Protein AF-0000000079571486 (afdb_homodimer)

pLDDT: mean 91.2, std 10.58, range [31.52, 98.88]

Secondary structure (DSSP, 8-state):
------HHHHHHHHHHHHHHTTT-HHHHHHS--HHHHHHHHHHHHHHHHHHHHHTT-EEEESSSS--EEEEEEES-PPPPPTT-SS-HHHHHHHHH-HHHHHHHHHHHHHHHTSS--SS-EEEEEEEE-GGGTTSSHHHHHHHHHHHHHHHHT--EEEEES-HHHHHHHHTTT-EEEEEEE-TTTS-EEEEEEE---/------HHHHHHHHHHHHHHTTT-HHHHHHS--HHHHHHHHHHHHHHHHHHHHHTT-EEEESSSS--EEEEEEES-PPPPPTT-SS-HHHHHHHHH-HHHHHHHHHHHHHHHHSS--SS-EEEEEEEE-GGGTTSSHHHHHHHHHHHHHHHHT--EEEEES-HHHHHHHHTTT-EEEEEEE-TTTS-EEEEEEE---

Structure (mmCIF, N/CA/C/O backbone):
data_AF-0000000079571486-model_v1
#
loop_
_entity.id
_entity.type
_entity.pdbx_description
1 polymer 'GNAT family N-acetyltransferase'
#
loop_
_atom_site.group_PDB
_atom_site.id
_atom_site.type_symbol
_atom_site.label_atom_id
_atom_site.label_alt_id
_atom_site.label_comp_id
_atom_site.label_asym_id
_atom_site.label_entity_id
_atom_site.label_seq_id
_atom_site.pdbx_PDB_ins_code
_atom_site.Cartn_x
_atom_site.Cartn_y
_atom_site.Cartn_z
_atom_site.occupancy
_atom_site.B_iso_or_equiv
_atom_site.auth_seq_id
_atom_site.auth_comp_id
_atom_site.auth_asym_id
_atom_site.auth_atom_id
_atom_site.pdbx_PDB_model_num
ATOM 1 N N . MET A 1 1 ? -19.469 -18.969 -0.932 1 31.52 1 MET A N 1
ATOM 2 C CA . MET A 1 1 ? -19.797 -17.719 -0.264 1 31.52 1 MET A CA 1
ATOM 3 C C . MET A 1 1 ? -18.922 -16.578 -0.759 1 31.52 1 MET A C 1
ATOM 5 O O . MET A 1 1 ? -17.703 -16.594 -0.562 1 31.52 1 MET A O 1
ATOM 9 N N . ASP A 1 2 ? -19.156 -16.031 -1.908 1 42.5 2 ASP A N 1
ATOM 10 C CA . ASP A 1 2 ? -18.5 -15.039 -2.742 1 42.5 2 ASP A CA 1
ATOM 11 C C . ASP A 1 2 ? -18.312 -13.727 -1.985 1 42.5 2 ASP A C 1
ATOM 13 O O . ASP A 1 2 ? -19.25 -12.953 -1.82 1 42.5 2 ASP A O 1
ATOM 17 N N . THR A 1 3 ? -17.656 -13.797 -0.856 1 49.44 3 THR A N 1
ATOM 18 C CA . THR A 1 3 ? -17.734 -12.578 -0.062 1 49.44 3 THR A CA 1
ATOM 19 C C . THR A 1 3 ? -17 -11.438 -0.748 1 49.44 3 THR A C 1
ATOM 21 O O . THR A 1 3 ? -15.867 -11.617 -1.219 1 49.44 3 THR A O 1
ATOM 24 N N . ASP A 1 4 ? -17.688 -10.484 -1.175 1 59.28 4 ASP A N 1
ATOM 25 C CA . ASP A 1 4 ? -17.203 -9.188 -1.626 1 59.28 4 ASP A CA 1
ATOM 26 C C . ASP A 1 4 ? -16.094 -8.672 -0.715 1 59.28 4 ASP A C 1
ATOM 28 O O . ASP A 1 4 ? -16.234 -8.656 0.508 1 59.28 4 ASP A O 1
ATOM 32 N N . VAL A 1 5 ? -14.859 -8.711 -1.3 1 66.19 5 VAL A N 1
ATOM 33 C CA . VAL A 1 5 ? -13.734 -8.242 -0.502 1 66.19 5 VAL A CA 1
ATOM 34 C C . VAL A 1 5 ? -13.898 -6.754 -0.196 1 66.19 5 VAL A C 1
ATOM 36 O O . VAL A 1 5 ? -13.977 -5.93 -1.111 1 66.19 5 VAL A O 1
ATOM 39 N N . ASP A 1 6 ? -14.227 -6.465 1.067 1 77.38 6 ASP A N 1
ATOM 40 C CA . ASP A 1 6 ? -14.219 -5.078 1.521 1 77.38 6 ASP A CA 1
ATOM 41 C C . ASP A 1 6 ? -12.836 -4.664 2.012 1 77.38 6 ASP A C 1
ATOM 43 O O . ASP A 1 6 ? -11.867 -5.414 1.854 1 77.38 6 ASP A O 1
ATOM 47 N N . LEU A 1 7 ? -12.664 -3.459 2.438 1 73.75 7 LEU A N 1
ATOM 48 C CA . LEU A 1 7 ? -11.375 -2.912 2.842 1 73.75 7 LEU A CA 1
ATOM 49 C C . LEU A 1 7 ? -10.719 -3.795 3.898 1 73.75 7 LEU A C 1
ATOM 51 O O . LEU A 1 7 ? -9.523 -4.078 3.82 1 73.75 7 LEU A O 1
ATOM 55 N N . HIS A 1 8 ? -11.484 -4.242 4.844 1 72.12 8 HIS A N 1
ATOM 56 C CA . HIS A 1 8 ? -10.953 -5.082 5.91 1 72.12 8 HIS A CA 1
ATOM 57 C C . HIS A 1 8 ? -10.43 -6.406 5.363 1 72.12 8 HIS A C 1
ATOM 59 O O . HIS A 1 8 ? -9.336 -6.84 5.723 1 72.12 8 HIS A O 1
ATOM 65 N N . SER A 1 9 ? -11.141 -6.879 4.512 1 82.25 9 SER A N 1
ATOM 66 C CA . SER A 1 9 ? -10.742 -8.148 3.906 1 82.25 9 SER A CA 1
ATOM 67 C C . SER A 1 9 ? -9.5 -7.98 3.039 1 82.25 9 SER A C 1
ATOM 69 O O . SER A 1 9 ? -8.641 -8.859 3.008 1 82.25 9 SER A O 1
ATOM 71 N N . MET A 1 10 ? -9.422 -6.836 2.488 1 88.06 10 MET A N 1
ATOM 72 C CA . MET A 1 10 ? -8.273 -6.586 1.617 1 88.06 10 MET A CA 1
ATOM 73 C C . MET A 1 10 ? -6.977 -6.555 2.42 1 88.06 10 MET A C 1
ATOM 75 O O . MET A 1 10 ? -5.969 -7.113 1.994 1 88.06 10 MET A O 1
ATOM 79 N N . ILE A 1 11 ? -7.02 -5.945 3.605 1 91 11 ILE A N 1
ATOM 80 C CA . ILE A 1 11 ? -5.859 -5.844 4.484 1 91 11 ILE A CA 1
ATOM 81 C C . ILE A 1 11 ? -5.453 -7.238 4.965 1 91 11 ILE A C 1
ATOM 83 O O . ILE A 1 11 ? -4.27 -7.57 5 1 91 11 ILE A O 1
ATOM 87 N N . GLY A 1 12 ? -6.492 -8.016 5.258 1 91.44 12 GLY A N 1
ATOM 88 C CA . GLY A 1 12 ? -6.227 -9.383 5.672 1 91.44 12 GLY A CA 1
ATOM 89 C C . GLY A 1 12 ? -5.613 -10.234 4.574 1 91.44 12 GLY A C 1
ATOM 90 O O . GLY A 1 12 ? -4.688 -11.008 4.824 1 91.44 12 GLY A O 1
ATOM 91 N N . VAL A 1 13 ? -6.07 -10.078 3.379 1 93.75 13 VAL A N 1
ATOM 92 C CA . VAL A 1 13 ? -5.617 -10.859 2.234 1 93.75 13 VAL A CA 1
ATOM 93 C C . VAL A 1 13 ? -4.168 -10.508 1.909 1 93.75 13 VAL A C 1
ATOM 95 O O . VAL A 1 13 ? -3.324 -11.391 1.755 1 93.75 13 VAL A O 1
ATOM 98 N N . ARG A 1 14 ? -3.859 -9.227 1.794 1 95.25 14 ARG A N 1
ATOM 99 C CA . ARG A 1 14 ? -2.496 -8.828 1.465 1 95.25 14 ARG A CA 1
ATOM 100 C C . ARG A 1 14 ? -1.519 -9.266 2.549 1 95.25 14 ARG A C 1
ATOM 102 O O . ARG A 1 14 ? -0.38 -9.633 2.252 1 95.25 14 ARG A O 1
ATOM 109 N N . SER A 1 15 ? -1.979 -9.234 3.85 1 95.69 15 SER A N 1
ATOM 110 C CA . SER A 1 15 ? -1.124 -9.664 4.953 1 95.69 15 SER A CA 1
ATOM 111 C C . SER A 1 15 ? -0.872 -11.164 4.91 1 95.69 15 SER A C 1
ATOM 113 O O . SER A 1 15 ? 0.248 -11.617 5.152 1 95.69 15 SER A O 1
ATOM 115 N N . LEU A 1 16 ? -1.903 -11.859 4.586 1 95.75 16 LEU A N 1
ATOM 116 C CA . LEU A 1 16 ? -1.773 -13.305 4.43 1 95.75 16 LEU A CA 1
ATOM 117 C C . LEU A 1 16 ? -0.786 -13.648 3.318 1 95.75 16 LEU A C 1
ATOM 119 O O . LEU A 1 16 ? 0.075 -14.516 3.488 1 95.75 16 LEU A O 1
ATOM 123 N N . LEU A 1 17 ? -0.885 -12.969 2.211 1 97.12 17 LEU A N 1
ATOM 124 C CA . LEU A 1 17 ? 0.021 -13.219 1.096 1 97.12 17 LEU A CA 1
ATOM 125 C C . LEU A 1 17 ? 1.465 -12.93 1.495 1 97.12 17 LEU A C 1
ATOM 127 O O . LEU A 1 17 ? 2.371 -13.695 1.152 1 97.12 17 LEU A O 1
ATOM 131 N N . ALA A 1 18 ? 1.617 -11.867 2.211 1 97.88 18 ALA A N 1
ATOM 132 C CA . ALA A 1 18 ? 2.957 -11.492 2.654 1 97.88 18 ALA A CA 1
ATOM 133 C C . ALA A 1 18 ? 3.566 -12.57 3.539 1 97.88 18 ALA A C 1
ATOM 135 O O . ALA A 1 18 ? 4.727 -12.953 3.359 1 97.88 18 ALA A O 1
ATOM 136 N N . ARG A 1 19 ? 2.783 -13.094 4.465 1 96.5 19 ARG A N 1
ATOM 137 C CA . ARG A 1 19 ? 3.264 -14.156 5.34 1 96.5 19 ARG A CA 1
ATOM 138 C C . ARG A 1 19 ? 3.543 -15.43 4.551 1 96.5 19 ARG A C 1
ATOM 140 O O . ARG A 1 19 ? 4.578 -16.062 4.738 1 96.5 19 ARG A O 1
ATOM 147 N N . ALA A 1 20 ? 2.662 -15.75 3.678 1 96.75 20 ALA A N 1
ATOM 148 C CA . ALA A 1 20 ? 2.729 -17.016 2.941 1 96.75 20 ALA A CA 1
ATOM 149 C C . ALA A 1 20 ? 3.902 -17.016 1.967 1 96.75 20 ALA A C 1
ATOM 151 O O . ALA A 1 20 ? 4.512 -18.062 1.724 1 96.75 20 ALA A O 1
ATOM 152 N N . TYR A 1 21 ? 4.246 -15.828 1.426 1 97.31 21 TYR A N 1
ATOM 153 C CA . TYR A 1 21 ? 5.254 -15.758 0.372 1 97.31 21 TYR A CA 1
ATOM 154 C C . TYR A 1 21 ? 6.586 -15.273 0.922 1 97.31 21 TYR A C 1
ATOM 156 O O . TYR A 1 21 ? 7.535 -15.047 0.164 1 97.31 21 TYR A O 1
ATOM 164 N N . ALA A 1 22 ? 6.695 -15.117 2.223 1 96.94 22 ALA A N 1
ATOM 165 C CA . ALA A 1 22 ? 7.879 -14.547 2.857 1 96.94 22 ALA A CA 1
ATOM 166 C C . ALA A 1 22 ? 9.125 -15.367 2.523 1 96.94 22 ALA A C 1
ATOM 168 O O . ALA A 1 22 ? 10.219 -14.812 2.395 1 96.94 22 ALA A O 1
ATOM 169 N N . ASN A 1 23 ? 8.914 -16.672 2.344 1 95.44 23 ASN A N 1
ATOM 170 C CA . ASN A 1 23 ? 10.062 -17.531 2.08 1 95.44 23 ASN A CA 1
ATOM 171 C C . ASN A 1 23 ? 10.031 -18.094 0.662 1 95.44 23 ASN A C 1
ATOM 173 O O . ASN A 1 23 ? 10.773 -19.016 0.34 1 95.44 23 ASN A O 1
ATOM 177 N N . ASP A 1 24 ? 9.156 -17.594 -0.158 1 96.75 24 ASP A N 1
ATOM 178 C CA . ASP A 1 24 ? 9.094 -17.969 -1.568 1 96.75 24 ASP A CA 1
ATOM 179 C C . ASP A 1 24 ? 10.375 -17.562 -2.295 1 96.75 24 ASP A C 1
ATOM 181 O O . ASP A 1 24 ? 10.867 -16.453 -2.133 1 96.75 24 ASP A O 1
ATOM 185 N N . PRO A 1 25 ? 10.938 -18.422 -3.08 1 97.62 25 PRO A N 1
ATOM 186 C CA . PRO A 1 25 ? 12.227 -18.156 -3.715 1 97.62 25 PRO A CA 1
ATOM 187 C C . PRO A 1 25 ? 12.211 -16.891 -4.574 1 97.62 25 PRO A C 1
ATOM 189 O O . PRO A 1 25 ? 13.18 -16.125 -4.578 1 97.62 25 PRO A O 1
ATOM 192 N N . MET A 1 26 ? 11.172 -16.688 -5.301 1 97.56 26 MET A N 1
ATOM 193 C CA . MET A 1 26 ? 11.094 -15.492 -6.129 1 97.56 26 MET A CA 1
ATOM 194 C C . MET A 1 26 ? 11.055 -14.234 -5.262 1 97.56 26 MET A C 1
ATOM 196 O O . MET A 1 26 ? 11.773 -13.273 -5.535 1 97.56 26 MET A O 1
ATOM 200 N N . MET A 1 27 ? 10.203 -14.227 -4.219 1 98.19 27 MET A N 1
ATOM 201 C CA . MET A 1 27 ? 10.07 -13.047 -3.363 1 98.19 27 MET A CA 1
ATOM 202 C C . MET A 1 27 ? 11.383 -12.758 -2.631 1 98.19 27 MET A C 1
ATOM 204 O O . MET A 1 27 ? 11.742 -11.594 -2.438 1 98.19 27 MET A O 1
ATOM 208 N N . ARG A 1 28 ? 12.102 -13.836 -2.279 1 98.06 28 ARG A N 1
ATOM 209 C CA . ARG A 1 28 ? 13.414 -13.641 -1.658 1 98.06 28 ARG A CA 1
ATOM 210 C C . ARG A 1 28 ? 14.398 -13.016 -2.637 1 98.06 28 ARG A C 1
ATOM 212 O O . ARG A 1 28 ? 15.273 -12.242 -2.234 1 98.06 28 ARG A O 1
ATOM 219 N N . TRP A 1 29 ? 14.25 -13.398 -3.842 1 98.19 29 TRP A N 1
ATOM 220 C CA . TRP A 1 29 ? 15.102 -12.836 -4.883 1 98.19 29 TRP A CA 1
ATOM 221 C C . TRP A 1 29 ? 14.734 -11.383 -5.156 1 98.19 29 TRP A C 1
ATOM 223 O O . TRP A 1 29 ? 15.617 -10.531 -5.305 1 98.19 29 TRP A O 1
ATOM 233 N N . VAL A 1 30 ? 13.453 -11.023 -5.219 1 98.56 30 VAL A N 1
ATOM 234 C CA . VAL A 1 30 ? 12.984 -9.672 -5.492 1 98.56 30 VAL A CA 1
ATOM 235 C C . VAL A 1 30 ? 13.312 -8.758 -4.312 1 98.56 30 VAL A C 1
ATOM 237 O O . VAL A 1 30 ? 13.789 -7.637 -4.5 1 98.56 30 VAL A O 1
ATOM 240 N N . PHE A 1 31 ? 13.039 -9.227 -3.143 1 98.56 31 PHE A N 1
ATOM 241 C CA . PHE A 1 31 ? 13.234 -8.484 -1.905 1 98.56 31 PHE A CA 1
ATOM 242 C C . PHE A 1 31 ? 14.234 -9.195 -0.998 1 98.56 31 PHE A C 1
ATOM 244 O O . PHE A 1 31 ? 13.844 -9.859 -0.035 1 98.56 31 PHE A O 1
ATOM 251 N N . PRO A 1 32 ? 15.516 -8.977 -1.134 1 97.25 32 PRO A N 1
ATOM 252 C CA . PRO A 1 32 ? 16.531 -9.789 -0.47 1 97.25 32 PRO A CA 1
ATOM 253 C C . PRO A 1 32 ? 16.703 -9.445 1.009 1 97.25 32 PRO A C 1
ATOM 255 O O . PRO A 1 32 ? 17.25 -10.242 1.776 1 97.25 32 PRO A O 1
ATOM 258 N N . GLU A 1 33 ? 16.281 -8.25 1.481 1 97.5 33 GLU A N 1
ATOM 259 C CA . GLU A 1 33 ? 16.438 -7.859 2.877 1 97.5 33 GLU A CA 1
ATOM 260 C C . GLU A 1 33 ? 15.375 -8.492 3.762 1 97.5 33 GLU A C 1
ATOM 262 O O . GLU A 1 33 ? 14.211 -8.086 3.732 1 97.5 33 GLU A O 1
ATOM 267 N N . PRO A 1 34 ? 15.766 -9.43 4.621 1 97.5 34 PRO A N 1
ATOM 268 C CA . PRO A 1 34 ? 14.766 -10.148 5.418 1 97.5 34 PRO A CA 1
ATOM 269 C C . PRO A 1 34 ? 14 -9.227 6.363 1 97.5 34 PRO A C 1
ATOM 271 O O . PRO A 1 34 ? 12.812 -9.453 6.617 1 97.5 34 PRO A O 1
ATOM 274 N N . ALA A 1 35 ? 14.617 -8.195 6.852 1 97.06 35 ALA A N 1
ATOM 275 C CA .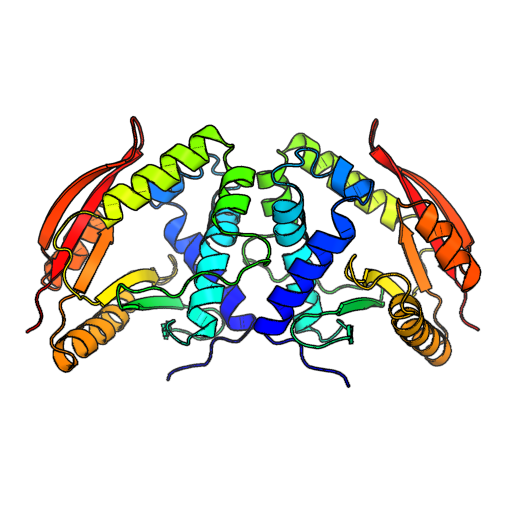 ALA A 1 35 ? 14.023 -7.324 7.867 1 97.06 35 ALA A CA 1
ATOM 276 C C . ALA A 1 35 ? 12.805 -6.598 7.316 1 97.06 35 ALA A C 1
ATOM 278 O O . ALA A 1 35 ? 11.883 -6.254 8.07 1 97.06 35 ALA A O 1
ATOM 279 N N . THR A 1 36 ? 12.734 -6.41 5.984 1 98.19 36 THR A N 1
ATOM 280 C CA . THR A 1 36 ? 11.641 -5.625 5.414 1 98.19 36 THR A CA 1
ATOM 281 C C . THR A 1 36 ? 10.883 -6.438 4.367 1 98.19 36 THR A C 1
ATOM 283 O O . THR A 1 36 ? 9.914 -5.949 3.781 1 98.19 36 THR A O 1
ATOM 286 N N . ARG A 1 37 ? 11.234 -7.668 4.125 1 98.62 37 ARG A N 1
ATOM 287 C CA . ARG A 1 37 ? 10.727 -8.445 2.998 1 98.62 37 ARG A CA 1
ATOM 288 C C . ARG A 1 37 ? 9.211 -8.594 3.078 1 98.62 37 ARG A C 1
ATOM 290 O O . ARG A 1 37 ? 8.508 -8.375 2.088 1 98.62 37 ARG A O 1
ATOM 297 N N . THR A 1 38 ? 8.711 -8.906 4.262 1 98.31 38 THR A N 1
ATOM 298 C CA . THR A 1 38 ? 7.277 -9.125 4.402 1 98.31 38 THR A CA 1
ATOM 299 C C . THR A 1 38 ? 6.504 -7.844 4.113 1 98.31 38 THR A C 1
ATOM 301 O O . THR A 1 38 ? 5.465 -7.879 3.449 1 98.31 38 THR A O 1
ATOM 304 N N . ASP A 1 39 ? 7.023 -6.707 4.547 1 98.5 39 ASP A N 1
ATOM 305 C CA . ASP A 1 39 ? 6.402 -5.422 4.254 1 98.5 39 ASP A CA 1
ATOM 306 C C . ASP A 1 39 ? 6.438 -5.121 2.756 1 98.5 39 ASP A C 1
ATOM 308 O O . ASP A 1 39 ? 5.453 -4.637 2.191 1 98.5 39 ASP A O 1
ATOM 312 N N . CYS A 1 40 ? 7.562 -5.449 2.143 1 98.88 40 CYS A N 1
ATOM 313 C CA . CYS A 1 40 ? 7.723 -5.203 0.715 1 98.88 40 CYS A CA 1
ATOM 314 C C . CYS A 1 40 ? 6.754 -6.055 -0.098 1 98.88 40 CYS A C 1
ATOM 316 O O . CYS A 1 40 ? 6.105 -5.555 -1.018 1 98.88 40 CYS A O 1
ATOM 318 N N . ILE A 1 41 ? 6.633 -7.297 0.312 1 98.75 41 ILE A N 1
ATOM 319 C CA . ILE A 1 41 ? 5.73 -8.211 -0.379 1 98.75 41 ILE A CA 1
ATOM 320 C C . ILE A 1 41 ? 4.293 -7.715 -0.256 1 98.75 41 ILE A C 1
ATOM 322 O O . ILE A 1 41 ? 3.564 -7.652 -1.249 1 98.75 41 ILE A O 1
ATOM 326 N N . ALA A 1 42 ? 3.918 -7.328 0.903 1 98.44 42 ALA A N 1
ATOM 327 C CA . ALA A 1 42 ? 2.564 -6.832 1.144 1 98.44 42 ALA A CA 1
ATOM 328 C C . ALA A 1 42 ? 2.279 -5.586 0.309 1 98.44 42 ALA A C 1
ATOM 330 O O . ALA A 1 42 ? 1.201 -5.457 -0.274 1 98.44 42 ALA A O 1
ATOM 331 N N . ALA A 1 43 ? 3.25 -4.719 0.266 1 98.44 43 ALA A N 1
ATOM 332 C CA . ALA A 1 43 ? 3.068 -3.467 -0.463 1 98.44 43 ALA A CA 1
ATOM 333 C C . ALA A 1 43 ? 2.926 -3.719 -1.961 1 98.44 43 ALA A C 1
ATOM 335 O O . ALA A 1 43 ? 2.102 -3.09 -2.627 1 98.44 43 ALA A O 1
ATOM 336 N N . TRP A 1 44 ? 3.75 -4.605 -2.438 1 98.31 44 TRP A N 1
ATOM 337 C CA . TRP A 1 44 ? 3.758 -4.879 -3.871 1 98.31 44 TRP A CA 1
ATOM 338 C C . TRP A 1 44 ? 2.555 -5.727 -4.27 1 98.31 44 TRP A C 1
ATOM 340 O O . TRP A 1 44 ? 1.752 -5.316 -5.113 1 98.31 44 TRP A O 1
ATOM 350 N N . LEU A 1 45 ? 2.305 -6.844 -3.609 1 97 45 LEU A N 1
ATOM 351 C CA . LEU A 1 45 ? 1.208 -7.738 -3.957 1 97 45 LEU A CA 1
ATOM 352 C C . LEU A 1 45 ? -0.137 -7.117 -3.6 1 97 45 LEU A C 1
ATOM 354 O O . LEU A 1 45 ? -1.157 -7.441 -4.211 1 97 45 LEU A O 1
ATOM 358 N N . GLY A 1 46 ? -0.1 -6.25 -2.605 1 95.5 46 GLY A N 1
ATOM 359 C CA . GLY A 1 46 ? -1.329 -5.582 -2.211 1 95.5 46 GLY A CA 1
ATOM 360 C C . GLY A 1 46 ? -1.988 -4.824 -3.35 1 95.5 46 GLY A C 1
ATOM 361 O O . GLY A 1 46 ? -3.215 -4.719 -3.402 1 95.5 46 GLY A O 1
ATOM 362 N N . LEU A 1 47 ? -1.238 -4.34 -4.258 1 94.88 47 LEU A N 1
ATOM 363 C CA . LEU A 1 47 ? -1.783 -3.59 -5.383 1 94.88 47 LEU A CA 1
ATOM 364 C C . LEU A 1 47 ? -2.52 -4.512 -6.348 1 94.88 47 LEU A C 1
ATOM 366 O O . LEU A 1 47 ? -3.523 -4.117 -6.949 1 94.88 47 LEU A O 1
ATOM 370 N N . TYR A 1 48 ? -2.037 -5.711 -6.473 1 92.06 48 TYR A N 1
ATOM 371 C CA . TYR A 1 48 ? -2.738 -6.699 -7.277 1 92.06 48 TYR A CA 1
ATOM 372 C C . TYR A 1 48 ? -4.012 -7.168 -6.586 1 92.06 48 TYR A C 1
ATOM 374 O O . TYR A 1 48 ? -5.039 -7.371 -7.234 1 92.06 48 TYR A O 1
ATOM 382 N N . VAL A 1 49 ? -3.922 -7.289 -5.293 1 92.38 49 VAL A N 1
ATOM 383 C CA . VAL A 1 49 ? -5.09 -7.68 -4.508 1 92.38 49 VAL A CA 1
ATOM 384 C C . VAL A 1 49 ? -6.199 -6.645 -4.684 1 92.38 49 VAL A C 1
ATOM 386 O O . VAL A 1 49 ? -7.359 -7.004 -4.887 1 92.38 49 VAL A O 1
ATOM 389 N N . GLU A 1 50 ? -5.789 -5.375 -4.625 1 90.38 50 GLU A N 1
ATOM 390 C CA . GLU A 1 50 ? -6.766 -4.309 -4.828 1 90.38 50 GLU A CA 1
ATOM 391 C C . GLU A 1 50 ? -7.461 -4.449 -6.184 1 90.38 50 GLU A C 1
ATOM 393 O O . GLU A 1 50 ? -8.688 -4.34 -6.273 1 90.38 50 GLU A O 1
ATOM 398 N N . ARG A 1 51 ? -6.723 -4.68 -7.168 1 87.69 51 ARG A N 1
ATOM 399 C CA . ARG A 1 51 ? -7.238 -4.777 -8.531 1 87.69 51 ARG A CA 1
ATOM 400 C C . ARG A 1 51 ? -8.188 -5.961 -8.672 1 87.69 51 ARG A C 1
ATOM 402 O O . ARG A 1 51 ? -9.281 -5.824 -9.219 1 87.69 51 ARG A O 1
ATOM 409 N N . TYR A 1 52 ? -7.824 -7.047 -8.156 1 88.62 52 TYR A N 1
ATOM 410 C CA . TYR A 1 52 ? -8.617 -8.266 -8.289 1 88.62 52 TYR A CA 1
ATOM 411 C C . TYR A 1 52 ? -9.867 -8.203 -7.422 1 88.62 52 TYR A C 1
ATOM 413 O O . TYR A 1 52 ? -10.914 -8.758 -7.777 1 88.62 52 TYR A O 1
ATOM 421 N N . ALA A 1 53 ? -9.703 -7.527 -6.324 1 85.88 53 ALA A N 1
ATOM 422 C CA . ALA A 1 53 ? -10.867 -7.328 -5.465 1 85.88 53 ALA A CA 1
ATOM 423 C C . ALA A 1 53 ? -11.922 -6.484 -6.168 1 85.88 53 ALA A C 1
ATOM 425 O O . ALA A 1 53 ? -13.125 -6.762 -6.051 1 85.88 53 ALA A O 1
ATOM 426 N N . GLU A 1 54 ? -11.539 -5.496 -6.883 1 80.56 54 GLU A N 1
ATOM 427 C CA . GLU A 1 54 ? -12.453 -4.59 -7.57 1 80.56 54 GLU A CA 1
ATOM 428 C C . GLU A 1 54 ? -13.289 -5.336 -8.602 1 80.56 54 GLU A C 1
ATOM 430 O O . GLU A 1 54 ? -14.445 -4.977 -8.852 1 80.56 54 GLU A O 1
ATOM 435 N N . ILE A 1 55 ? -12.688 -6.375 -9.125 1 81.69 55 ILE A N 1
ATOM 436 C CA . ILE A 1 55 ? -13.414 -7.047 -10.203 1 81.69 55 ILE A CA 1
ATOM 437 C C . ILE A 1 55 ? -13.945 -8.391 -9.703 1 81.69 55 ILE A C 1
ATOM 439 O O . ILE A 1 55 ? -14.414 -9.211 -10.5 1 81.69 55 ILE A O 1
ATOM 443 N N . GLY A 1 56 ? -13.789 -8.672 -8.43 1 80.94 56 GLY A N 1
ATOM 444 C CA . GLY A 1 56 ? -14.453 -9.789 -7.781 1 80.94 56 GLY A CA 1
ATOM 445 C C . GLY A 1 56 ? -13.812 -11.133 -8.086 1 80.94 56 GLY A C 1
ATOM 446 O O . GLY A 1 56 ? -14.5 -12.141 -8.203 1 80.94 56 GLY A O 1
ATOM 447 N N . LEU A 1 57 ? -12.508 -11.203 -8.156 1 85.31 57 LEU A N 1
ATOM 448 C CA . LEU A 1 57 ? -11.836 -12.422 -8.578 1 85.31 57 LEU A CA 1
ATOM 449 C C . LEU A 1 57 ? -11.219 -13.148 -7.391 1 85.31 57 LEU A C 1
ATOM 451 O O . LEU A 1 57 ? -10.766 -14.289 -7.523 1 85.31 57 LEU A O 1
ATOM 455 N N . ILE A 1 58 ? -11.234 -12.57 -6.215 1 89.56 58 ILE A N 1
ATOM 456 C CA . ILE A 1 58 ? -10.523 -13.156 -5.078 1 89.56 58 ILE A CA 1
ATOM 457 C C . ILE A 1 58 ? -11.461 -14.078 -4.305 1 89.56 58 ILE A C 1
ATOM 459 O O . ILE A 1 58 ? -12.555 -13.672 -3.908 1 89.56 58 ILE A O 1
ATOM 463 N N . LYS A 1 59 ? -11.016 -15.25 -4.121 1 90.44 59 LYS A N 1
ATOM 464 C CA . LYS A 1 59 ? -11.68 -16.203 -3.24 1 90.44 59 LYS A CA 1
ATOM 465 C C . LYS A 1 59 ? -10.961 -16.312 -1.897 1 90.44 59 LYS A C 1
ATOM 467 O O . LYS A 1 59 ? -9.742 -16.484 -1.854 1 90.44 59 LYS A O 1
ATOM 472 N N . VAL A 1 60 ? -11.688 -16.141 -0.817 1 91.25 60 VAL A N 1
ATOM 473 C CA . VAL A 1 60 ? -11.086 -16.141 0.513 1 91.25 60 VAL A CA 1
ATOM 474 C C . VAL A 1 60 ? -11.742 -17.203 1.382 1 91.25 60 VAL A C 1
ATOM 476 O O . VAL A 1 60 ? -12.969 -17.391 1.347 1 91.25 60 VAL A O 1
ATOM 479 N N . ILE A 1 61 ? -10.977 -17.953 2.098 1 88.56 61 ILE A N 1
ATOM 480 C CA . ILE A 1 61 ? -11.43 -18.859 3.141 1 88.56 61 ILE A CA 1
ATOM 481 C C . ILE A 1 61 ? -11.062 -18.312 4.512 1 88.56 61 ILE A C 1
ATOM 483 O O . ILE A 1 61 ? -9.953 -17.797 4.711 1 88.56 61 ILE A O 1
ATOM 487 N N . GLY A 1 62 ? -11.898 -18.516 5.648 1 82.94 62 GLY A N 1
ATOM 488 C CA . GLY A 1 62 ? -11.633 -18.125 7.023 1 82.94 62 GLY A CA 1
ATOM 489 C C . GLY A 1 62 ? -12.156 -16.75 7.355 1 82.94 62 GLY A C 1
ATOM 490 O O . GLY A 1 62 ? -12.406 -16.438 8.523 1 82.94 62 GLY A O 1
ATOM 491 N N . GLY A 1 63 ? -12.516 -15.773 6.387 1 72.31 63 GLY A N 1
ATOM 492 C CA . GLY A 1 63 ? -13.047 -14.445 6.664 1 72.31 63 GLY A CA 1
ATOM 493 C C . GLY A 1 63 ? -11.984 -13.461 7.113 1 72.31 63 GLY A C 1
ATOM 494 O O . GLY A 1 63 ? -11 -13.242 6.41 1 72.31 63 GLY A O 1
ATOM 495 N N . ASP A 1 64 ? -12.086 -12.82 8.469 1 70.81 64 ASP A N 1
ATOM 496 C CA . ASP A 1 64 ? -11.156 -11.898 9.109 1 70.81 64 ASP A CA 1
ATOM 497 C C . ASP A 1 64 ? -10.641 -12.461 10.43 1 70.81 64 ASP A C 1
ATOM 499 O O . ASP A 1 64 ? -11.289 -12.32 11.469 1 70.81 64 ASP A O 1
ATOM 503 N N . PRO A 1 65 ? -9.484 -13.078 10.305 1 76.12 65 PRO A N 1
ATOM 504 C CA . PRO A 1 65 ? -8.484 -12.977 9.242 1 76.12 65 PRO A CA 1
ATOM 505 C C . PRO A 1 65 ? -8.688 -14.016 8.141 1 76.12 65 PRO A C 1
ATOM 507 O O . PRO A 1 65 ? -9.281 -15.07 8.383 1 76.12 65 PRO A O 1
ATOM 510 N N . ALA A 1 66 ? -8.266 -13.727 7.043 1 83 66 ALA A N 1
ATOM 511 C CA . ALA A 1 66 ? -8.219 -14.688 5.945 1 83 66 ALA A CA 1
ATOM 512 C C . ALA A 1 66 ? -7.258 -15.828 6.258 1 83 66 ALA A C 1
ATOM 514 O O . ALA A 1 66 ? -6.188 -15.617 6.828 1 83 66 ALA A O 1
ATOM 515 N N . VAL A 1 67 ? -7.664 -17 5.863 1 84.31 67 VAL A N 1
ATOM 516 C CA . VAL A 1 67 ? -6.855 -18.188 6.117 1 84.31 67 VAL A CA 1
ATOM 517 C C . VAL A 1 67 ? -6.203 -18.656 4.82 1 84.31 67 VAL A C 1
ATOM 519 O O . VAL A 1 67 ? -5.07 -19.141 4.832 1 84.31 67 VAL A O 1
ATOM 522 N N . ALA A 1 68 ? -6.957 -18.469 3.76 1 85.38 68 ALA A N 1
ATOM 523 C CA . ALA A 1 68 ? -6.449 -18.859 2.447 1 85.38 68 ALA A CA 1
ATOM 524 C C . ALA A 1 68 ? -7.035 -17.969 1.35 1 85.38 68 ALA A C 1
ATOM 526 O O . ALA A 1 68 ? -8.133 -17.438 1.496 1 85.38 68 ALA A O 1
ATOM 527 N N . VAL A 1 69 ? -6.27 -17.812 0.308 1 89.12 69 VAL A N 1
ATOM 528 C CA . VAL A 1 69 ? -6.719 -16.953 -0.782 1 89.12 69 VAL A CA 1
ATOM 529 C C . VAL A 1 69 ? -6.34 -17.578 -2.123 1 89.12 69 VAL A C 1
ATOM 531 O O . VAL A 1 69 ? -5.258 -18.156 -2.264 1 89.12 69 VAL A O 1
ATOM 534 N N . GLY A 1 70 ? -7.281 -17.547 -3.023 1 87.06 70 GLY A N 1
ATOM 535 C CA . GLY A 1 70 ? -7.059 -17.938 -4.406 1 87.06 70 GLY A CA 1
ATOM 536 C C . GLY A 1 70 ? -7.547 -16.906 -5.406 1 87.06 70 GLY A C 1
ATOM 537 O O . GLY A 1 70 ? -8.594 -16.281 -5.199 1 87.06 70 GLY A O 1
ATOM 538 N N . VAL A 1 71 ? -6.746 -16.703 -6.395 1 82.31 71 VAL A N 1
ATOM 539 C CA . VAL A 1 71 ? -7.145 -15.836 -7.5 1 82.31 71 VAL A CA 1
ATOM 540 C C . VAL A 1 71 ? -6.91 -16.547 -8.828 1 82.31 71 VAL A C 1
ATOM 542 O O . VAL A 1 71 ? -5.766 -16.844 -9.195 1 82.31 71 VAL A O 1
ATOM 545 N N . GLY A 1 72 ? -8 -16.844 -9.469 1 79.25 72 GLY A N 1
ATOM 546 C CA . GLY A 1 72 ? -8.031 -17.359 -10.828 1 79.25 72 GLY A CA 1
ATOM 547 C C . GLY A 1 72 ? -8.727 -16.422 -11.805 1 79.25 72 GLY A C 1
ATOM 548 O O . GLY A 1 72 ? -9.727 -15.789 -11.469 1 79.25 72 GLY A O 1
ATOM 549 N N . ARG A 1 73 ? -8.109 -16.266 -12.992 1 75.44 73 ARG A N 1
ATOM 550 C CA . ARG A 1 73 ? -8.664 -15.312 -13.945 1 75.44 73 ARG A CA 1
ATOM 551 C C . ARG A 1 73 ? -8.375 -15.734 -15.375 1 75.44 73 ARG A C 1
ATOM 553 O O . ARG A 1 73 ? -7.559 -16.625 -15.617 1 75.44 73 ARG A O 1
ATOM 560 N N . ASP A 1 74 ? -9.164 -15.039 -16.219 1 78.38 74 ASP A N 1
ATOM 561 C CA . ASP A 1 74 ? -8.781 -15.172 -17.625 1 78.38 74 ASP A CA 1
ATOM 562 C C . ASP A 1 74 ? -7.438 -14.5 -17.891 1 78.38 74 ASP A C 1
ATOM 564 O O . ASP A 1 74 ? -7.051 -13.562 -17.188 1 78.38 74 ASP A O 1
ATOM 568 N N . THR A 1 75 ? -6.707 -14.852 -18.734 1 72.62 75 THR A N 1
ATOM 569 C CA . THR A 1 75 ? -5.379 -14.328 -19.047 1 72.62 75 THR A CA 1
ATOM 570 C C . THR A 1 75 ? -5.465 -12.875 -19.5 1 72.62 75 THR A C 1
ATOM 572 O O . THR A 1 75 ? -4.504 -12.117 -19.344 1 72.62 75 THR A O 1
ATOM 575 N N . ALA A 1 76 ? -6.555 -12.461 -19.891 1 67.38 76 ALA A N 1
ATOM 576 C CA . ALA A 1 76 ? -6.715 -11.086 -20.344 1 67.38 76 ALA A CA 1
ATOM 577 C C . ALA A 1 76 ? -7.031 -10.148 -19.188 1 67.38 76 ALA A C 1
ATOM 579 O O . ALA A 1 76 ? -8.086 -10.281 -18.547 1 67.38 76 ALA A O 1
ATOM 580 N N . LEU A 1 77 ? -6.043 -9.641 -18.469 1 64.81 77 LEU A N 1
ATOM 581 C CA . LEU A 1 77 ? -6.332 -8.766 -17.344 1 64.81 77 LEU A CA 1
ATOM 582 C C . LEU A 1 77 ? -6.551 -7.328 -17.812 1 64.81 77 LEU A C 1
ATOM 584 O O . LEU A 1 77 ? -5.883 -6.867 -18.75 1 64.81 77 LEU A O 1
ATOM 588 N N . PRO A 1 78 ? -7.648 -6.77 -17.172 1 60.75 78 PRO A N 1
ATOM 589 C CA . PRO A 1 78 ? -7.75 -5.348 -17.516 1 60.75 78 PRO A CA 1
ATOM 590 C C . PRO A 1 78 ? -6.574 -4.531 -16.984 1 60.75 78 PRO A C 1
ATOM 592 O O . PRO A 1 78 ? -5.977 -4.895 -15.961 1 60.75 78 PRO A O 1
ATOM 595 N N . ARG A 1 79 ? -6.285 -3.553 -17.734 1 58.88 79 ARG A N 1
ATOM 596 C CA . ARG A 1 79 ? -5.219 -2.594 -17.469 1 58.88 79 ARG A CA 1
ATOM 597 C C . ARG A 1 79 ? -5.449 -1.869 -16.156 1 58.88 79 ARG A C 1
ATOM 599 O O . ARG A 1 79 ? -6.594 -1.628 -15.758 1 58.88 79 ARG A O 1
ATOM 606 N N . SER A 1 80 ? -4.41 -1.641 -15.508 1 64.31 80 SER A N 1
ATOM 607 C CA . SER A 1 80 ? -4.43 -0.833 -14.289 1 64.31 80 SER A CA 1
ATOM 608 C C . SER A 1 80 ? -5.035 0.542 -14.547 1 64.31 80 SER A C 1
ATOM 610 O O . SER A 1 80 ? -4.996 1.042 -15.672 1 64.31 80 SER A O 1
ATOM 612 N N . ARG A 1 81 ? -5.797 1.044 -13.531 1 66.31 81 ARG A N 1
ATOM 613 C CA . ARG A 1 81 ? -6.316 2.406 -13.602 1 66.31 81 ARG A CA 1
ATOM 614 C C . ARG A 1 81 ? -5.184 3.414 -13.781 1 66.31 81 ARG A C 1
ATOM 616 O O . ARG A 1 81 ? -4.23 3.43 -13 1 66.31 81 ARG A O 1
ATOM 623 N N . PRO A 1 82 ? -5.406 4.211 -14.828 1 72.06 82 PRO A N 1
ATOM 624 C CA . PRO A 1 82 ? -4.398 5.258 -15 1 72.06 82 PRO A CA 1
ATOM 625 C C . PRO A 1 82 ? -4.414 6.285 -13.875 1 72.06 82 PRO A C 1
ATOM 627 O O . PRO A 1 82 ? -5.406 6.391 -13.148 1 72.06 82 PRO A O 1
ATOM 630 N N . ASP A 1 83 ? -3.268 6.785 -13.273 1 80.5 83 ASP A N 1
ATOM 631 C CA . ASP A 1 83 ? -3.086 7.938 -12.391 1 80.5 83 ASP A CA 1
ATOM 632 C C . ASP A 1 83 ? -3.314 7.555 -10.93 1 80.5 83 ASP A C 1
ATOM 634 O O . ASP A 1 83 ? -3.752 8.383 -10.125 1 80.5 83 ASP A O 1
ATOM 638 N N . THR A 1 84 ? -3.369 6.242 -10.719 1 90.88 84 THR A N 1
ATOM 639 C CA . THR A 1 84 ? -3.439 5.812 -9.328 1 90.88 84 THR A CA 1
ATOM 640 C C . THR A 1 84 ? -2.043 5.527 -8.781 1 90.88 84 THR A C 1
ATOM 642 O O . THR A 1 84 ? -1.156 5.098 -9.523 1 90.88 84 THR A O 1
ATOM 645 N N . PHE A 1 85 ? -1.931 5.852 -7.574 1 95 85 PHE A N 1
ATOM 646 C CA . PHE A 1 85 ? -0.67 5.609 -6.883 1 95 85 PHE A CA 1
ATOM 647 C C . PHE A 1 85 ? -0.895 4.777 -5.625 1 95 85 PHE A C 1
ATOM 649 O O . PHE A 1 85 ? -1.939 4.887 -4.98 1 95 85 PHE A O 1
ATOM 656 N N . PRO A 1 86 ? 0.139 3.977 -5.262 1 96.94 86 PRO A N 1
ATOM 657 C CA . PRO A 1 86 ? 1.318 3.67 -6.074 1 96.94 86 PRO A CA 1
ATOM 658 C C . PRO A 1 86 ? 0.991 2.797 -7.281 1 96.94 86 PRO A C 1
ATOM 660 O O . PRO A 1 86 ? -0.036 2.113 -7.297 1 96.94 86 PRO A O 1
ATOM 663 N N . SER A 1 87 ? 1.773 2.869 -8.273 1 95.44 87 SER A N 1
ATOM 664 C CA . SER A 1 87 ? 1.732 1.865 -9.328 1 95.44 87 SER A CA 1
ATOM 665 C C . SER A 1 87 ? 2.598 0.659 -8.984 1 95.44 87 SER A C 1
ATOM 667 O O . SER A 1 87 ? 3.59 0.788 -8.258 1 95.44 87 SER A O 1
ATOM 669 N N . PRO A 1 88 ? 2.262 -0.512 -9.539 1 95.56 88 PRO A N 1
ATOM 670 C CA . PRO A 1 88 ? 3.074 -1.698 -9.266 1 95.56 88 PRO A CA 1
ATOM 671 C C . PRO A 1 88 ? 4.535 -1.523 -9.68 1 95.56 88 PRO A C 1
ATOM 673 O O . PRO A 1 88 ? 5.441 -1.904 -8.93 1 95.56 88 PRO A O 1
ATOM 676 N N . SER A 1 89 ? 4.785 -0.935 -10.867 1 95.75 89 SER A N 1
ATOM 677 C CA . SER A 1 89 ? 6.16 -0.727 -11.32 1 95.75 89 SER A CA 1
ATOM 678 C C . SER A 1 89 ? 6.852 0.353 -10.492 1 95.75 89 SER A C 1
ATOM 680 O O . SER A 1 89 ? 8.047 0.249 -10.203 1 95.75 89 SER A O 1
ATOM 682 N N . GLY A 1 90 ? 6.094 1.376 -10.109 1 96.94 90 GLY A N 1
ATOM 683 C CA . GLY A 1 90 ? 6.668 2.463 -9.328 1 96.94 90 GLY A CA 1
ATOM 684 C C . GLY A 1 90 ? 7.102 2.035 -7.941 1 96.94 90 GLY A C 1
ATOM 685 O O . GLY A 1 90 ? 8.203 2.379 -7.496 1 96.94 90 GLY A O 1
ATOM 686 N N . ILE A 1 91 ? 6.23 1.299 -7.285 1 98.19 91 ILE A N 1
ATOM 687 C CA . ILE A 1 91 ? 6.57 0.891 -5.926 1 98.19 91 ILE A CA 1
ATOM 688 C C . ILE A 1 91 ? 7.688 -0.15 -5.961 1 98.19 91 ILE A C 1
ATOM 690 O O . ILE A 1 91 ? 8.547 -0.177 -5.078 1 98.19 91 ILE A O 1
ATOM 694 N N . LEU A 1 92 ? 7.684 -1.026 -6.953 1 98.5 92 LEU A N 1
ATOM 695 C CA . LEU A 1 92 ? 8.789 -1.97 -7.098 1 98.5 92 LEU A CA 1
ATOM 696 C C . LEU A 1 92 ? 10.117 -1.234 -7.25 1 98.5 92 LEU A C 1
ATOM 698 O O . LEU A 1 92 ? 11.094 -1.561 -6.57 1 98.5 92 LEU A O 1
ATOM 702 N N . ARG A 1 93 ? 10.148 -0.248 -8.117 1 98.56 93 ARG A N 1
ATOM 703 C CA . ARG A 1 93 ? 11.352 0.553 -8.32 1 98.56 93 ARG A CA 1
ATOM 704 C C . ARG A 1 93 ? 11.789 1.232 -7.031 1 98.56 93 ARG A C 1
ATOM 706 O O . ARG A 1 93 ? 12.977 1.286 -6.723 1 98.56 93 ARG A O 1
ATOM 713 N N . ALA A 1 94 ? 10.859 1.714 -6.309 1 98.62 94 ALA A N 1
ATOM 714 C CA . ALA A 1 94 ? 11.148 2.4 -5.051 1 98.62 94 ALA A CA 1
ATOM 715 C C . ALA A 1 94 ? 11.766 1.443 -4.035 1 98.62 94 ALA A C 1
ATOM 717 O O . ALA A 1 94 ? 12.68 1.816 -3.297 1 98.62 94 ALA A O 1
ATOM 718 N N . LEU A 1 95 ? 11.305 0.251 -4.051 1 98.75 95 LEU A N 1
ATOM 719 C CA . LEU A 1 95 ? 11.68 -0.71 -3.02 1 98.75 95 LEU A CA 1
ATOM 720 C C . LEU A 1 95 ? 13.031 -1.347 -3.332 1 98.75 95 LEU A C 1
ATOM 722 O O . LEU A 1 95 ? 13.797 -1.661 -2.42 1 98.75 95 LEU A O 1
ATOM 726 N N . VAL A 1 96 ? 13.344 -1.515 -4.68 1 98.38 96 VAL A N 1
ATOM 727 C CA . VAL A 1 96 ? 14.477 -2.385 -4.957 1 98.38 96 VAL A CA 1
ATOM 728 C C . VAL A 1 96 ? 15.484 -1.658 -5.852 1 98.38 96 VAL A C 1
ATOM 730 O O . VAL A 1 96 ? 16.547 -2.193 -6.164 1 98.38 96 VAL A O 1
ATOM 733 N N . GLY A 1 97 ? 15.148 -0.448 -6.301 1 97.81 97 GLY A N 1
ATOM 734 C CA . GLY A 1 97 ? 16.031 0.319 -7.176 1 97.81 97 GLY A CA 1
ATOM 735 C C . GLY A 1 97 ? 15.75 0.089 -8.648 1 97.81 97 GLY A C 1
ATOM 736 O O . GLY A 1 97 ? 15.094 -0.892 -9.016 1 97.81 97 GLY A O 1
ATOM 737 N N . ARG A 1 98 ? 16.188 0.938 -9.422 1 97.62 98 ARG A N 1
ATOM 738 C CA . ARG A 1 98 ? 15.875 0.986 -10.844 1 97.62 98 ARG A CA 1
ATOM 739 C C . ARG A 1 98 ? 16.344 -0.277 -11.555 1 97.62 98 ARG A C 1
ATOM 741 O O . ARG A 1 98 ? 15.578 -0.926 -12.266 1 97.62 98 ARG A O 1
ATOM 748 N N . GLU A 1 99 ? 17.562 -0.683 -11.383 1 97.38 99 GLU A N 1
ATOM 749 C CA . GLU A 1 99 ? 18.156 -1.791 -12.133 1 97.38 99 GLU A CA 1
ATOM 750 C C . GLU A 1 99 ? 17.5 -3.119 -11.75 1 97.38 99 GLU A C 1
ATOM 752 O O . GLU A 1 99 ? 17.094 -3.893 -12.617 1 97.38 99 GLU A O 1
ATOM 757 N N . HIS A 1 100 ? 17.375 -3.318 -10.469 1 98 100 HIS A N 1
ATOM 758 C CA . HIS A 1 100 ? 16.781 -4.57 -10.023 1 98 100 HIS A CA 1
ATOM 759 C C . HIS A 1 100 ? 15.305 -4.648 -10.414 1 98 100 HIS A C 1
ATOM 761 O O . HIS A 1 100 ? 14.812 -5.719 -10.781 1 98 100 HIS A O 1
ATOM 767 N N . SER A 1 101 ? 14.609 -3.562 -10.352 1 98.25 101 SER A N 1
ATOM 768 C CA . SER A 1 101 ? 13.211 -3.551 -10.758 1 98.25 101 SER A CA 1
ATOM 769 C C . SER A 1 101 ? 13.062 -3.914 -12.234 1 98.25 101 SER A C 1
ATOM 771 O O . SER A 1 101 ? 12.133 -4.629 -12.609 1 98.25 101 SER A O 1
ATOM 773 N N . ARG A 1 102 ? 13.953 -3.445 -13.07 1 97.44 102 ARG A N 1
ATOM 774 C CA . ARG A 1 102 ? 13.922 -3.777 -14.492 1 97.44 102 ARG A CA 1
ATOM 775 C C . ARG A 1 102 ? 14.164 -5.266 -14.719 1 97.44 102 ARG A C 1
ATOM 777 O O . ARG A 1 102 ? 13.477 -5.898 -15.523 1 97.44 102 ARG A O 1
ATOM 784 N N . THR A 1 103 ? 15.102 -5.809 -14 1 97.94 103 THR A N 1
ATOM 785 C CA . THR A 1 103 ? 15.422 -7.227 -14.102 1 97.94 103 THR A CA 1
ATOM 786 C C . THR A 1 103 ? 14.234 -8.086 -13.68 1 97.94 103 THR A C 1
ATOM 788 O O . THR A 1 103 ? 13.875 -9.039 -14.375 1 97.94 103 THR A O 1
ATOM 791 N N . VAL A 1 104 ? 13.648 -7.742 -12.609 1 98.19 104 VAL A N 1
ATOM 792 C CA . VAL A 1 104 ? 12.508 -8.484 -12.078 1 98.19 104 VAL A CA 1
ATOM 793 C C . VAL A 1 104 ? 11.344 -8.43 -13.062 1 98.19 104 VAL A C 1
ATOM 795 O O . VAL A 1 104 ? 10.742 -9.453 -13.383 1 98.19 104 VAL A O 1
ATOM 798 N N . THR A 1 105 ? 11.031 -7.219 -13.516 1 97.38 105 THR A N 1
ATOM 799 C CA . THR A 1 105 ? 9.922 -7.035 -14.438 1 97.38 105 THR A CA 1
ATOM 800 C C . THR A 1 105 ? 10.133 -7.836 -15.719 1 97.38 105 THR A C 1
ATOM 802 O O . THR A 1 105 ? 9.227 -8.516 -16.188 1 97.38 105 THR A O 1
ATOM 805 N N . ALA A 1 106 ? 11.32 -7.805 -16.25 1 97.19 106 ALA A N 1
ATOM 806 C CA . ALA A 1 106 ? 11.641 -8.539 -17.469 1 97.19 106 ALA A CA 1
ATOM 807 C C . ALA A 1 106 ? 11.555 -10.047 -17.234 1 97.19 106 ALA A C 1
ATOM 809 O O . ALA A 1 106 ? 11.031 -10.773 -18.078 1 97.19 106 ALA A O 1
ATOM 810 N N . ALA A 1 107 ? 12.055 -10.5 -16.141 1 97.56 107 ALA A N 1
ATOM 811 C CA . ALA A 1 107 ? 12.047 -11.93 -15.82 1 97.56 107 ALA A CA 1
ATOM 812 C C . ALA A 1 107 ? 10.617 -12.445 -15.656 1 97.56 107 ALA A C 1
ATOM 814 O O . ALA A 1 107 ? 10.281 -13.531 -16.141 1 97.56 107 ALA A O 1
ATOM 815 N N . MET A 1 108 ? 9.844 -11.695 -14.992 1 95.19 108 MET A N 1
ATOM 816 C CA . MET A 1 108 ? 8.453 -12.086 -14.781 1 95.19 108 MET A CA 1
ATOM 817 C C . MET A 1 108 ? 7.691 -12.133 -16.109 1 95.19 108 MET A C 1
ATOM 819 O O . MET A 1 108 ? 6.883 -13.031 -16.328 1 95.19 108 MET A O 1
ATOM 823 N N . ALA A 1 109 ? 7.918 -11.133 -16.922 1 94.5 109 ALA A N 1
ATOM 824 C CA . ALA A 1 109 ? 7.281 -11.109 -18.234 1 94.5 109 ALA A CA 1
ATOM 825 C C . ALA A 1 109 ? 7.695 -12.32 -19.078 1 94.5 109 ALA A C 1
ATOM 827 O O . ALA A 1 109 ? 6.863 -12.93 -19.75 1 94.5 109 ALA A O 1
ATOM 828 N N . ARG A 1 110 ? 8.945 -12.664 -19.031 1 95.94 110 ARG A N 1
ATOM 829 C CA . ARG A 1 110 ? 9.445 -13.82 -19.766 1 95.94 110 ARG A CA 1
ATOM 830 C C . ARG A 1 110 ? 8.844 -15.109 -19.234 1 95.94 110 ARG A C 1
ATOM 832 O O . ARG A 1 110 ? 8.43 -15.977 -20.016 1 95.94 110 ARG A O 1
ATOM 839 N N . LEU A 1 111 ? 8.812 -15.211 -17.984 1 95.88 111 LEU A N 1
ATOM 840 C CA . LEU A 1 111 ? 8.227 -16.406 -17.375 1 95.88 111 LEU A CA 1
ATOM 841 C C . LEU A 1 111 ? 6.766 -16.562 -17.781 1 95.88 111 LEU A C 1
ATOM 843 O O . LEU A 1 111 ? 6.324 -17.656 -18.125 1 95.88 111 LEU A O 1
ATOM 847 N N . ALA A 1 112 ? 6.047 -15.438 -17.781 1 91.62 112 ALA A N 1
ATOM 848 C CA . ALA A 1 112 ? 4.625 -15.445 -18.125 1 91.62 112 ALA A CA 1
ATOM 849 C C . ALA A 1 112 ? 4.414 -15.82 -19.578 1 91.62 112 ALA A C 1
ATOM 851 O O . ALA A 1 112 ? 3.346 -16.312 -19.953 1 91.62 112 ALA A O 1
ATOM 852 N N . SER A 1 113 ? 5.371 -15.617 -20.359 1 93.56 113 SER A N 1
ATOM 853 C CA . SER A 1 113 ? 5.25 -15.859 -21.797 1 93.56 113 SER A CA 1
ATOM 854 C C . SER A 1 113 ? 5.574 -17.312 -22.141 1 93.56 113 SER A C 1
ATOM 856 O O . SER A 1 113 ? 5.379 -17.75 -23.281 1 93.56 113 SER A O 1
ATOM 858 N N . LEU A 1 114 ? 6.004 -18.031 -21.172 1 94.75 114 LEU A N 1
ATOM 859 C CA . LEU A 1 114 ? 6.332 -19.438 -21.406 1 94.75 114 LEU A CA 1
ATOM 860 C C . LEU A 1 114 ? 5.066 -20.266 -21.594 1 94.75 114 LEU A C 1
ATOM 862 O O . LEU A 1 114 ? 4 -19.891 -21.078 1 94.75 114 LEU A O 1
ATOM 866 N N . GLY A 1 115 ? 5.199 -21.359 -22.266 1 90.38 115 GLY A N 1
ATOM 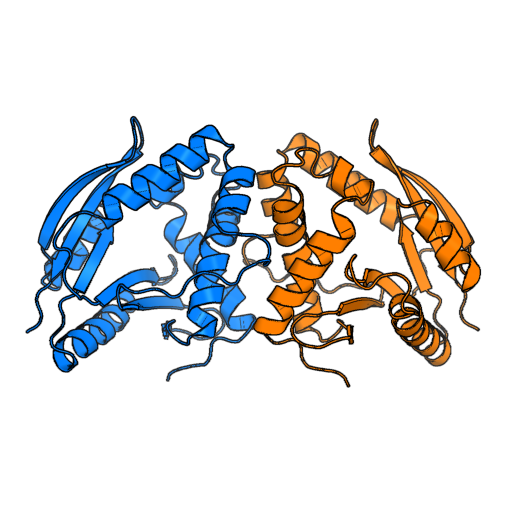867 C CA . GLY A 1 115 ? 4.094 -22.281 -22.438 1 90.38 115 GLY A CA 1
ATOM 868 C C . GLY A 1 115 ? 3.115 -21.844 -23.516 1 90.38 115 GLY A C 1
ATOM 869 O O . GLY A 1 115 ? 3.389 -20.906 -24.266 1 90.38 115 GLY A O 1
ATOM 870 N N . PRO A 1 116 ? 2.012 -22.5 -23.594 1 89.75 116 PRO A N 1
ATOM 871 C CA . PRO A 1 116 ? 1.013 -22.188 -24.625 1 89.75 116 PRO A CA 1
ATOM 872 C C . PRO A 1 116 ? 0.42 -20.781 -24.469 1 89.75 116 PRO A C 1
ATOM 874 O O . PRO A 1 116 ? 0.203 -20.328 -23.344 1 89.75 116 PRO A O 1
ATOM 877 N N . GLN A 1 117 ? 0.188 -20.141 -25.578 1 84.56 117 GLN A N 1
ATOM 878 C CA . GLN A 1 117 ? -0.365 -18.797 -25.562 1 84.56 117 GLN A CA 1
ATOM 879 C C . GLN A 1 117 ? -1.823 -18.797 -26.016 1 84.56 117 GLN A C 1
ATOM 881 O O . GLN A 1 117 ? -2.287 -17.828 -26.625 1 84.56 117 GLN A O 1
ATOM 886 N N . ARG A 1 118 ? -2.566 -19.75 -25.766 1 86.81 118 ARG A N 1
ATOM 887 C CA . ARG A 1 118 ? -3.994 -19.812 -26.062 1 86.81 118 ARG A CA 1
ATOM 888 C C . ARG A 1 118 ? -4.824 -19.453 -24.828 1 86.81 118 ARG A C 1
ATOM 890 O O . ARG A 1 118 ? -4.332 -19.516 -23.703 1 86.81 118 ARG A O 1
ATOM 897 N N . PRO A 1 119 ? -6.066 -19.094 -25.062 1 89.44 119 PRO A N 1
ATOM 898 C CA . PRO A 1 119 ? -6.914 -18.703 -23.938 1 89.44 119 PRO A CA 1
ATOM 899 C C . PRO A 1 119 ? -6.969 -19.781 -22.844 1 89.44 119 PRO A C 1
ATOM 901 O O . PRO A 1 119 ? -7.152 -20.953 -23.125 1 89.44 119 PRO A O 1
ATOM 904 N N . ALA A 1 120 ? -6.719 -19.359 -21.625 1 93.69 120 ALA A N 1
ATOM 905 C CA . ALA A 1 120 ? -6.68 -20.234 -20.453 1 93.69 120 ALA A CA 1
ATOM 906 C C . ALA A 1 120 ? -7.066 -19.484 -19.188 1 93.69 120 ALA A C 1
ATOM 908 O O . ALA A 1 120 ? -7.117 -18.266 -19.172 1 93.69 120 ALA A O 1
ATOM 909 N N . LEU A 1 121 ? -7.418 -20.219 -18.234 1 93.44 121 LEU A N 1
ATOM 910 C CA . LEU A 1 121 ? -7.465 -19.656 -16.891 1 93.44 121 LEU A CA 1
ATOM 911 C C . LEU A 1 121 ? -6.062 -19.547 -16.297 1 93.44 121 LEU A C 1
ATOM 913 O O . LEU A 1 121 ? -5.191 -20.359 -16.609 1 93.44 121 LEU A O 1
ATOM 917 N N . TYR A 1 122 ? -5.914 -18.5 -15.586 1 94.12 122 TYR A N 1
ATOM 918 C CA . TYR A 1 122 ? -4.621 -18.234 -14.961 1 94.12 122 TYR A CA 1
ATOM 919 C C . TYR A 1 122 ? -4.746 -18.25 -13.438 1 94.12 122 TYR A C 1
ATOM 921 O O . TYR A 1 122 ? -5.586 -17.562 -12.867 1 94.12 122 TYR A O 1
ATOM 929 N N . LEU A 1 123 ? -3.984 -19.078 -12.828 1 95.5 123 LEU A N 1
ATOM 930 C CA . LEU A 1 123 ? -3.902 -19.062 -11.367 1 95.5 123 LEU A CA 1
ATOM 931 C C . LEU A 1 123 ? -2.848 -18.078 -10.891 1 95.5 123 LEU A C 1
ATOM 933 O O . LEU A 1 123 ? -1.649 -18.359 -10.945 1 95.5 123 LEU A O 1
ATOM 937 N N . GLN A 1 124 ? -3.248 -16.953 -10.375 1 93.31 124 GLN A N 1
ATOM 938 C CA . GLN A 1 124 ? -2.369 -15.852 -9.992 1 93.31 124 GLN A CA 1
ATOM 939 C C . GLN A 1 124 ? -1.801 -16.062 -8.586 1 93.31 124 GLN A C 1
ATOM 941 O O . GLN A 1 124 ? -0.602 -15.883 -8.367 1 93.31 124 GLN A O 1
ATOM 946 N N . PHE A 1 125 ? -2.658 -16.359 -7.641 1 94.69 125 PHE A N 1
ATOM 947 C CA . PHE A 1 125 ? -2.268 -16.578 -6.254 1 94.69 125 PHE A CA 1
ATOM 948 C C . PHE A 1 125 ? -2.928 -17.844 -5.703 1 94.69 125 PHE A C 1
ATOM 950 O O . PHE A 1 125 ? -4.102 -18.094 -5.977 1 94.69 125 PHE A O 1
ATOM 957 N N . LEU A 1 126 ? -2.32 -18.594 -4.988 1 96.12 126 LEU A N 1
ATOM 958 C CA . LEU A 1 126 ? -2.783 -19.625 -4.066 1 96.12 126 LEU A CA 1
ATOM 959 C C . LEU A 1 126 ? -1.932 -19.641 -2.803 1 96.12 126 LEU A C 1
ATOM 961 O O . LEU A 1 126 ? -0.753 -20 -2.85 1 96.12 126 LEU A O 1
ATOM 965 N N . ALA A 1 127 ? -2.535 -19.203 -1.761 1 96.62 127 ALA A N 1
ATOM 966 C CA . ALA A 1 127 ? -1.769 -19.062 -0.525 1 96.62 127 ALA A CA 1
ATOM 967 C C . ALA A 1 127 ? -2.6 -19.469 0.686 1 96.62 127 ALA A C 1
ATOM 969 O O . ALA A 1 127 ? -3.799 -19.203 0.749 1 96.62 127 ALA A O 1
ATOM 970 N N . VAL A 1 128 ? -1.981 -20.141 1.549 1 95.88 128 VAL A N 1
ATOM 971 C CA . VAL A 1 128 ? -2.535 -20.516 2.844 1 95.88 128 VAL A CA 1
ATOM 972 C C . VAL A 1 128 ? -1.653 -19.969 3.965 1 95.88 128 VAL A C 1
ATOM 974 O O . VAL A 1 128 ? -0.424 -20.031 3.879 1 95.88 128 VAL A O 1
ATOM 977 N N . ASP A 1 129 ? -2.273 -19.375 4.926 1 95.25 129 ASP A N 1
ATOM 978 C CA . ASP A 1 129 ? -1.498 -18.922 6.07 1 95.25 129 ASP A CA 1
ATOM 979 C C . ASP A 1 129 ? -0.552 -20.016 6.57 1 95.25 129 ASP A C 1
ATOM 981 O O . ASP A 1 129 ? -0.947 -21.172 6.703 1 95.25 129 ASP A O 1
ATOM 985 N N . PRO A 1 130 ? 0.658 -19.641 6.859 1 94.5 130 PRO A N 1
ATOM 986 C CA . PRO A 1 130 ? 1.647 -20.641 7.258 1 94.5 130 PRO A CA 1
ATOM 987 C C . PRO A 1 130 ? 1.207 -21.453 8.469 1 94.5 130 PRO A C 1
ATOM 989 O O . PRO A 1 130 ? 1.521 -22.641 8.57 1 94.5 130 PRO A O 1
ATOM 992 N N . GLN A 1 131 ? 0.423 -20.875 9.32 1 92.38 131 GLN A N 1
ATOM 993 C CA . GLN A 1 131 ? -0.011 -21.547 10.539 1 92.38 131 GLN A CA 1
ATOM 994 C C . GLN A 1 131 ? -1.154 -22.516 10.258 1 92.38 131 GLN A C 1
ATOM 996 O O . GLN A 1 131 ? -1.507 -23.344 11.109 1 92.38 131 GLN A O 1
ATOM 1001 N N . GLU A 1 132 ? -1.705 -22.469 9.055 1 92.69 132 GLU A N 1
ATOM 1002 C CA . GLU A 1 132 ? -2.863 -23.281 8.703 1 92.69 132 GLU A CA 1
ATOM 1003 C C . GLU A 1 132 ? -2.541 -24.219 7.547 1 92.69 132 GLU A C 1
ATOM 1005 O O . GLU A 1 132 ? -3.443 -24.812 6.949 1 92.69 132 GLU A O 1
ATOM 1010 N N . GLN A 1 133 ? -1.321 -24.297 7.168 1 90.25 133 GLN A N 1
ATOM 1011 C CA . GLN A 1 133 ? -0.925 -25.141 6.051 1 90.25 133 GLN A CA 1
ATOM 1012 C C . GLN A 1 133 ? -1.078 -26.625 6.402 1 90.25 133 GLN A C 1
ATOM 1014 O O . GLN A 1 133 ? -0.96 -27 7.566 1 90.25 133 GLN A O 1
ATOM 1019 N N . GLY A 1 134 ? -1.448 -27.406 5.367 1 88.88 134 GLY A N 1
ATOM 1020 C CA . GLY A 1 134 ? -1.644 -28.828 5.57 1 88.88 134 GLY A CA 1
ATOM 1021 C C . GLY A 1 134 ? -3.051 -29.188 6.016 1 88.88 134 GLY A C 1
ATOM 1022 O O . GLY A 1 134 ? -3.33 -30.344 6.352 1 88.88 134 GLY A O 1
ATOM 1023 N N . SER A 1 135 ? -3.926 -28.188 5.953 1 89.88 135 SER A N 1
ATOM 1024 C CA . SER A 1 135 ? -5.285 -28.391 6.453 1 89.88 135 SER A CA 1
ATOM 1025 C C . SER A 1 135 ? -6.27 -28.609 5.309 1 89.88 135 SER A C 1
ATOM 1027 O O . SER A 1 135 ? -7.477 -28.703 5.531 1 89.88 135 SER A O 1
ATOM 1029 N N . GLY A 1 136 ? -5.789 -28.5 4.094 1 92.69 136 GLY A N 1
ATOM 1030 C CA . GLY A 1 136 ? -6.641 -28.812 2.957 1 92.69 136 GLY A CA 1
ATOM 1031 C C . GLY A 1 136 ? -7.203 -27.578 2.275 1 92.69 136 GLY A C 1
ATOM 1032 O O . GLY A 1 136 ? -7.879 -27.688 1.25 1 92.69 136 GLY A O 1
ATOM 1033 N N . TYR A 1 137 ? -6.906 -26.422 2.723 1 93.06 137 TYR A N 1
ATOM 1034 C CA . TYR A 1 137 ? -7.469 -25.203 2.178 1 93.06 137 TYR A CA 1
ATOM 1035 C C . TYR A 1 137 ? -6.965 -24.953 0.76 1 93.06 137 TYR A C 1
ATOM 1037 O O . TYR A 1 137 ? -7.719 -24.484 -0.099 1 93.06 137 TYR A O 1
ATOM 1045 N N . GLY A 1 138 ? -5.672 -25.25 0.496 1 94.25 138 GLY A N 1
ATOM 1046 C CA . GLY A 1 138 ? -5.133 -25.125 -0.847 1 94.25 138 GLY A CA 1
ATOM 1047 C C . GLY A 1 138 ? -5.832 -26 -1.864 1 94.25 138 GLY A C 1
ATOM 1048 O O . GLY A 1 138 ? -6.168 -25.547 -2.961 1 94.25 138 GLY A O 1
ATOM 1049 N N . ARG A 1 139 ? -6.141 -27.172 -1.423 1 94.75 139 ARG A N 1
ATOM 1050 C CA . ARG A 1 139 ? -6.844 -28.125 -2.281 1 94.75 139 ARG A CA 1
ATOM 1051 C C . ARG A 1 139 ? -8.258 -27.641 -2.58 1 94.75 139 ARG A C 1
ATOM 1053 O O . ARG A 1 139 ? -8.742 -27.781 -3.707 1 94.75 139 ARG A O 1
ATOM 1060 N N . GLU A 1 140 ? -8.867 -27.188 -1.577 1 94 140 GLU A N 1
ATOM 1061 C CA . GLU A 1 140 ? -10.234 -26.688 -1.728 1 94 140 GLU A CA 1
ATOM 1062 C C . GLU A 1 140 ? -10.305 -25.547 -2.73 1 94 140 GLU A C 1
ATOM 1064 O O . GLU A 1 140 ? -11.18 -25.531 -3.6 1 94 140 GLU A O 1
ATOM 1069 N N . LEU A 1 141 ? -9.398 -24.641 -2.588 1 94.12 141 LEU A N 1
ATOM 1070 C CA . LEU A 1 141 ? -9.367 -23.484 -3.488 1 94.12 141 LEU A CA 1
ATOM 1071 C C . LEU A 1 141 ? -9.039 -23.922 -4.914 1 94.12 141 LEU A C 1
ATOM 1073 O O . LEU A 1 141 ? -9.656 -23.453 -5.871 1 94.12 141 LEU A O 1
ATOM 1077 N N . LEU A 1 142 ? -8.078 -24.797 -5.027 1 95.31 142 LEU A N 1
ATOM 1078 C CA . LEU A 1 142 ? -7.703 -25.281 -6.352 1 95.31 142 LEU A CA 1
ATOM 1079 C C . LEU A 1 142 ? -8.859 -26.016 -7.012 1 95.31 142 LEU A C 1
ATOM 1081 O O . LEU A 1 142 ? -9.086 -25.875 -8.219 1 95.31 142 LEU A O 1
ATOM 1085 N N . ALA A 1 143 ? -9.641 -26.797 -6.266 1 94.44 143 ALA A N 1
ATOM 1086 C CA . ALA A 1 143 ? -10.781 -27.547 -6.781 1 94.44 143 ALA A CA 1
ATOM 1087 C C . ALA A 1 143 ? -11.812 -26.609 -7.414 1 94.44 143 ALA A C 1
ATOM 1089 O O . ALA A 1 143 ? -12.445 -26.953 -8.414 1 94.44 143 ALA A O 1
ATOM 1090 N N . GLN A 1 144 ? -11.93 -25.5 -6.805 1 92.5 144 GLN A N 1
ATOM 1091 C CA . GLN A 1 144 ? -12.867 -24.516 -7.355 1 92.5 144 GLN A CA 1
ATOM 1092 C C . GLN A 1 144 ? -12.406 -24.031 -8.727 1 92.5 144 GLN A C 1
ATOM 1094 O O . GLN A 1 144 ? -13.227 -23.859 -9.633 1 92.5 144 GLN A O 1
ATOM 1099 N N . LEU A 1 145 ? -11.141 -23.781 -8.859 1 93.31 145 LEU A N 1
ATOM 1100 C CA . LEU A 1 145 ? -10.602 -23.375 -10.148 1 93.31 145 LEU A CA 1
ATOM 1101 C C . LEU A 1 145 ? -10.695 -24.5 -11.164 1 93.31 145 LEU A C 1
ATOM 1103 O O . LEU A 1 145 ? -10.984 -24.25 -12.344 1 93.31 145 LEU A O 1
ATOM 1107 N N . LEU A 1 146 ? -10.5 -25.703 -10.727 1 95.5 146 LEU A N 1
ATOM 1108 C CA . LEU A 1 146 ? -10.602 -26.859 -11.602 1 95.5 146 LEU A CA 1
ATOM 1109 C C . LEU A 1 146 ? -12.023 -27.031 -12.117 1 95.5 146 LEU A C 1
ATOM 1111 O O . LEU A 1 146 ? -12.227 -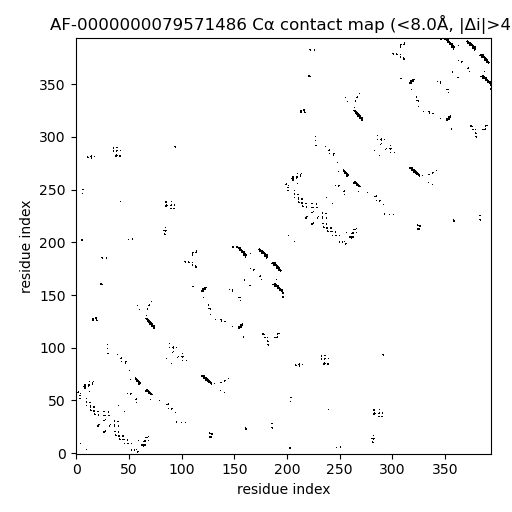27.375 -13.281 1 95.5 146 LEU A O 1
ATOM 1115 N N . GLN A 1 147 ? -12.961 -26.797 -11.281 1 94.44 147 GLN A N 1
ATOM 1116 C CA . GLN A 1 147 ? -14.359 -26.875 -11.695 1 94.44 147 GLN A CA 1
ATOM 1117 C C . GLN A 1 147 ? -14.68 -25.812 -12.734 1 94.44 147 GLN A C 1
ATOM 1119 O O . GLN A 1 147 ? -15.383 -26.078 -13.711 1 94.44 147 GLN A O 1
ATOM 1124 N N . LEU A 1 148 ? -14.148 -24.656 -12.484 1 92.5 148 LEU A N 1
ATOM 1125 C CA . LEU A 1 148 ? -14.344 -23.578 -13.445 1 92.5 148 LEU A CA 1
ATOM 1126 C C . LEU A 1 148 ? -13.742 -23.953 -14.797 1 92.5 148 LEU A C 1
ATOM 1128 O O . LEU A 1 148 ? -14.328 -23.672 -15.844 1 92.5 148 LEU A O 1
ATOM 1132 N N . SER A 1 149 ? -12.57 -24.438 -14.742 1 94.62 149 SER A N 1
ATOM 1133 C CA . SER A 1 149 ? -11.891 -24.906 -15.953 1 94.62 149 SER A CA 1
ATOM 1134 C C . SER A 1 149 ? -12.727 -25.938 -16.703 1 94.62 149 SER A C 1
ATOM 1136 O O . SER A 1 149 ? -12.898 -25.844 -17.922 1 94.62 149 SER A O 1
ATOM 1138 N N . HIS A 1 150 ? -13.289 -26.875 -15.961 1 95.06 150 HIS A N 1
ATOM 1139 C CA . HIS A 1 150 ? -14.141 -27.906 -16.531 1 95.06 150 HIS A CA 1
ATOM 1140 C C . HIS A 1 150 ? -15.367 -27.297 -17.203 1 95.06 150 HIS A C 1
ATOM 1142 O O . HIS A 1 150 ? -15.68 -27.625 -18.359 1 95.06 150 HIS A O 1
ATOM 1148 N N . ASP A 1 151 ? -15.984 -26.422 -16.531 1 94.44 151 ASP A N 1
ATOM 1149 C CA . ASP A 1 151 ? -17.219 -25.828 -17.016 1 94.44 151 ASP A CA 1
ATOM 1150 C C . ASP A 1 151 ? -16.969 -24.969 -18.25 1 94.44 151 ASP A C 1
ATOM 1152 O O . ASP A 1 151 ? -17.781 -24.953 -19.188 1 94.44 151 ASP A O 1
ATOM 1156 N N . ALA A 1 152 ? -15.852 -24.312 -18.297 1 92.69 152 ALA A N 1
ATOM 1157 C CA . ALA A 1 152 ? -15.539 -23.375 -19.359 1 92.69 152 ALA A CA 1
ATOM 1158 C C . ALA A 1 152 ? -14.797 -24.078 -20.5 1 92.69 152 ALA A C 1
ATOM 1160 O O . ALA A 1 152 ? -14.578 -23.484 -21.562 1 92.69 152 ALA A O 1
ATOM 1161 N N . ARG A 1 153 ? -14.391 -25.281 -20.188 1 95.31 153 ARG A N 1
ATOM 1162 C CA . ARG A 1 153 ? -13.57 -26.031 -21.141 1 95.31 153 ARG A CA 1
ATOM 1163 C C . ARG A 1 153 ? -12.312 -25.25 -21.516 1 95.31 153 ARG A C 1
ATOM 1165 O O . ARG A 1 153 ? -11.977 -25.125 -22.688 1 95.31 153 ARG A O 1
ATOM 1172 N N . LYS A 1 154 ? -11.68 -24.688 -20.516 1 95.12 154 LYS A N 1
ATOM 1173 C CA . LYS A 1 154 ? -10.438 -23.953 -20.672 1 95.12 154 LYS A CA 1
ATOM 1174 C C . LYS A 1 154 ? -9.312 -24.578 -19.844 1 95.12 154 LYS A C 1
ATOM 1176 O O . LYS A 1 154 ? -9.539 -25.016 -18.719 1 95.12 154 LYS A O 1
ATOM 1181 N N . PRO A 1 155 ? -8.172 -24.609 -20.391 1 96.75 155 PRO A N 1
ATOM 1182 C CA . PRO A 1 155 ? -7.039 -25.047 -19.578 1 96.75 155 PRO A CA 1
ATOM 1183 C C . PRO A 1 155 ? -6.684 -24.062 -18.469 1 96.75 155 PRO A C 1
ATOM 1185 O O . PRO A 1 155 ? -7.258 -22.969 -18.406 1 96.75 155 PRO A O 1
ATOM 1188 N N . ILE A 1 156 ? -5.809 -24.484 -17.594 1 96.81 156 ILE A N 1
ATOM 1189 C CA . ILE A 1 156 ? -5.277 -23.641 -16.547 1 96.81 156 ILE A CA 1
ATOM 1190 C C . ILE A 1 156 ? -3.764 -23.516 -16.688 1 96.81 156 ILE A C 1
ATOM 1192 O O . ILE A 1 156 ? -3.074 -24.5 -16.922 1 96.81 156 ILE A O 1
ATOM 1196 N N . LYS A 1 157 ? -3.348 -22.328 -16.641 1 96.75 157 LYS A N 1
ATOM 1197 C CA . LYS A 1 157 ? -1.917 -22.031 -16.625 1 96.75 157 LYS A CA 1
ATOM 1198 C C . LYS A 1 157 ? -1.5 -21.422 -15.289 1 96.75 157 LYS A C 1
ATOM 1200 O O . LYS A 1 157 ? -2.275 -20.688 -14.664 1 96.75 157 LYS A O 1
ATOM 1205 N N . LEU A 1 158 ? -0.261 -21.719 -14.844 1 96.94 158 LEU A N 1
ATOM 1206 C CA . LEU A 1 158 ? 0.35 -21.047 -13.695 1 96.94 158 LEU A CA 1
ATOM 1207 C C . LEU A 1 158 ? 1.871 -21.078 -13.805 1 96.94 158 LEU A C 1
ATOM 1209 O O . LEU A 1 158 ? 2.426 -21.781 -14.656 1 96.94 158 LEU A O 1
ATOM 1213 N N . GLU A 1 159 ? 2.518 -20.266 -13.031 1 97.12 159 GLU A N 1
ATOM 1214 C CA . GLU A 1 159 ? 3.965 -20.328 -12.844 1 97.12 159 GLU A CA 1
ATOM 1215 C C . GLU A 1 159 ? 4.32 -20.438 -11.359 1 97.12 159 GLU A C 1
ATOM 1217 O O . GLU A 1 159 ? 3.588 -19.953 -10.5 1 97.12 159 GLU A O 1
ATOM 1222 N N . THR A 1 160 ? 5.41 -21.094 -11.07 1 97.5 160 THR A N 1
ATOM 1223 C CA . THR A 1 160 ? 5.918 -21.188 -9.703 1 97.5 160 THR A CA 1
ATOM 1224 C C . THR A 1 160 ? 7.445 -21.234 -9.695 1 97.5 160 THR A C 1
ATOM 1226 O O . THR A 1 160 ? 8.062 -21.609 -10.695 1 97.5 160 THR A O 1
ATOM 1229 N N . THR A 1 161 ? 7.965 -20.734 -8.625 1 97.56 161 THR A N 1
ATOM 1230 C CA . THR A 1 161 ? 9.406 -20.828 -8.43 1 97.56 161 THR A CA 1
ATOM 1231 C C . THR A 1 161 ? 9.727 -21.734 -7.242 1 97.56 161 THR A C 1
ATOM 1233 O O . THR A 1 161 ? 10.891 -21.859 -6.848 1 97.56 161 THR A O 1
ATOM 1236 N N . ASN A 1 162 ? 8.734 -22.312 -6.66 1 95.31 162 ASN A N 1
ATOM 1237 C CA . ASN A 1 162 ? 8.883 -23.234 -5.539 1 95.31 162 ASN A CA 1
ATOM 1238 C C . ASN A 1 162 ? 8.781 -24.688 -5.984 1 95.31 162 ASN A C 1
ATOM 1240 O O . ASN A 1 162 ? 7.719 -25.141 -6.402 1 95.31 162 ASN A O 1
ATOM 1244 N N . PRO A 1 163 ? 9.812 -25.5 -5.816 1 94.12 163 PRO A N 1
ATOM 1245 C CA . PRO A 1 163 ? 9.781 -26.891 -6.262 1 94.12 163 PRO A CA 1
ATOM 1246 C C . PRO A 1 163 ? 8.727 -27.719 -5.535 1 94.12 163 PRO A C 1
ATOM 1248 O O . PRO A 1 163 ? 8.156 -28.641 -6.113 1 94.12 163 PRO A O 1
ATOM 1251 N N . VAL A 1 164 ? 8.469 -27.406 -4.352 1 93.38 164 VAL A N 1
ATOM 1252 C CA . VAL A 1 164 ? 7.438 -28.094 -3.586 1 93.38 164 VAL A CA 1
ATOM 1253 C C . VAL A 1 164 ? 6.078 -27.906 -4.25 1 93.38 164 VAL A C 1
ATOM 1255 O O . VAL A 1 164 ? 5.25 -28.828 -4.258 1 93.38 164 VAL A O 1
ATOM 1258 N N . ASN A 1 165 ? 5.895 -26.703 -4.832 1 95.5 165 ASN A N 1
ATOM 1259 C CA . ASN A 1 165 ? 4.641 -26.422 -5.516 1 95.5 165 ASN A CA 1
ATOM 1260 C C . ASN A 1 165 ? 4.5 -27.234 -6.801 1 95.5 165 ASN A C 1
ATOM 1262 O O . ASN A 1 165 ? 3.391 -27.594 -7.195 1 95.5 165 ASN A O 1
ATOM 1266 N N . VAL A 1 166 ? 5.605 -27.5 -7.449 1 97.38 166 VAL A N 1
ATOM 1267 C CA . VAL A 1 166 ? 5.57 -28.297 -8.672 1 97.38 166 VAL A CA 1
ATOM 1268 C C . VAL A 1 166 ? 4.977 -29.672 -8.375 1 97.38 166 VAL A C 1
ATOM 1270 O O . VAL A 1 166 ? 4.059 -30.125 -9.062 1 97.38 166 VAL A O 1
ATOM 1273 N N . ASP A 1 167 ? 5.457 -30.25 -7.297 1 95.88 167 ASP A N 1
ATOM 1274 C CA . ASP A 1 167 ? 4.961 -31.578 -6.902 1 95.88 167 ASP A CA 1
ATOM 1275 C C . ASP A 1 167 ? 3.488 -31.5 -6.496 1 95.88 167 ASP A C 1
ATOM 1277 O O . ASP A 1 167 ? 2.705 -32.406 -6.824 1 95.88 167 ASP A O 1
ATOM 1281 N N . PHE A 1 168 ? 3.16 -30.469 -5.859 1 95.44 168 PHE A N 1
ATOM 1282 C CA . PHE A 1 168 ? 1.781 -30.266 -5.426 1 95.44 168 PHE A CA 1
ATOM 1283 C C . PHE A 1 168 ? 0.843 -30.188 -6.625 1 95.44 168 PHE A C 1
ATOM 1285 O O . PHE A 1 168 ? -0.165 -30.906 -6.676 1 95.44 168 PHE A O 1
ATOM 1292 N N . TYR A 1 169 ? 1.165 -29.375 -7.609 1 97.69 169 TYR A N 1
ATOM 1293 C CA . TYR A 1 169 ? 0.281 -29.141 -8.742 1 97.69 169 TYR A CA 1
ATOM 1294 C C . TYR A 1 169 ? 0.24 -30.359 -9.656 1 97.69 169 TYR A C 1
ATOM 1296 O O . TYR A 1 169 ? -0.777 -30.625 -10.305 1 97.69 169 TYR A O 1
ATOM 1304 N N . ARG A 1 170 ? 1.358 -31.141 -9.695 1 97.94 170 ARG A N 1
ATOM 1305 C CA . ARG A 1 170 ? 1.372 -32.375 -10.477 1 97.94 170 ARG A CA 1
ATOM 1306 C C . ARG A 1 170 ? 0.303 -33.344 -9.984 1 97.94 170 ARG A C 1
ATOM 1308 O O . ARG A 1 170 ? -0.322 -34.031 -10.789 1 97.94 170 ARG A O 1
ATOM 1315 N N . LYS A 1 171 ? 0.063 -33.375 -8.742 1 96.38 171 LYS A N 1
ATOM 1316 C CA . LYS A 1 171 ? -0.947 -34.25 -8.156 1 96.38 171 LYS A CA 1
ATOM 1317 C C . LYS A 1 171 ? -2.346 -33.875 -8.633 1 96.38 171 LYS A C 1
ATOM 1319 O O . LYS A 1 171 ? -3.285 -34.656 -8.5 1 96.38 171 LYS A O 1
ATOM 1324 N N . PHE A 1 172 ? -2.48 -32.719 -9.141 1 96.75 172 PHE A N 1
ATOM 1325 C CA . PHE A 1 172 ? -3.783 -32.219 -9.586 1 96.75 172 PHE A CA 1
ATOM 1326 C C . PHE A 1 172 ? -3.852 -32.188 -11.109 1 96.75 172 PHE A C 1
ATOM 1328 O O . PHE A 1 172 ? -4.719 -31.5 -11.672 1 96.75 172 PHE A O 1
ATOM 1335 N N . GLY A 1 173 ? -2.869 -32.75 -11.773 1 97.38 173 GLY A N 1
ATOM 1336 C CA . GLY A 1 173 ? -2.961 -32.938 -13.219 1 97.38 173 GLY A CA 1
ATOM 1337 C C . GLY A 1 173 ? -2.189 -31.891 -14 1 97.38 173 GLY A C 1
ATOM 1338 O O . GLY A 1 173 ? -2.256 -31.844 -15.227 1 97.38 173 GLY A O 1
ATOM 1339 N N . PHE A 1 174 ? -1.409 -31.031 -13.32 1 98.25 174 PHE A N 1
ATOM 1340 C CA . PHE A 1 174 ? -0.566 -30.078 -14.023 1 98.25 174 PHE A CA 1
ATOM 1341 C C . PHE A 1 174 ? 0.733 -30.734 -14.477 1 98.25 174 PHE A C 1
ATOM 1343 O O . PHE A 1 174 ? 1.202 -31.688 -13.859 1 98.25 174 PHE A O 1
ATOM 1350 N N . SER A 1 175 ? 1.322 -30.219 -15.5 1 98.19 175 SER A N 1
ATOM 1351 C CA . SER A 1 175 ? 2.643 -30.609 -15.969 1 98.19 175 SER A CA 1
ATOM 1352 C C . SER A 1 175 ? 3.518 -29.406 -16.266 1 98.19 175 SER A C 1
ATOM 1354 O O . SER A 1 175 ? 3.014 -28.359 -16.672 1 98.19 175 SER A O 1
ATOM 1356 N N . VAL A 1 176 ? 4.785 -29.562 -16.078 1 98.38 176 VAL A N 1
ATOM 1357 C CA . VAL A 1 176 ? 5.723 -28.516 -16.469 1 98.38 176 VAL A CA 1
ATOM 1358 C C . VAL A 1 176 ? 5.844 -28.484 -18 1 98.38 176 VAL A C 1
ATOM 1360 O O . VAL A 1 176 ? 6.145 -29.5 -18.625 1 98.38 176 VAL A O 1
ATOM 1363 N N . VAL A 1 177 ? 5.602 -27.344 -18.562 1 97.81 177 VA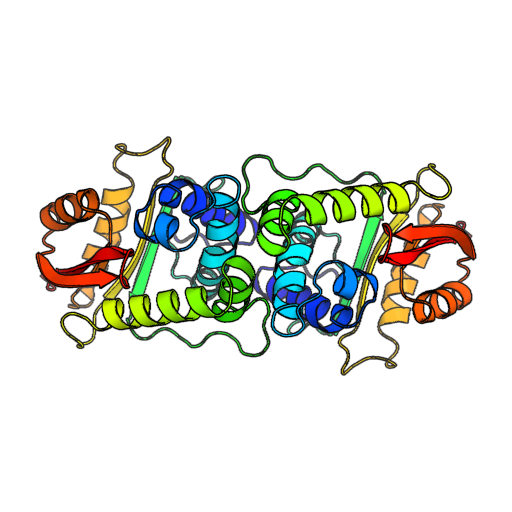L A N 1
ATOM 1364 C CA . VAL A 1 177 ? 5.672 -27.25 -20.016 1 97.81 177 VAL A CA 1
ATOM 1365 C C . VAL A 1 177 ? 6.949 -26.516 -20.422 1 97.81 177 VAL A C 1
ATOM 1367 O O . VAL A 1 177 ? 7.402 -26.641 -21.562 1 97.81 177 VAL A O 1
ATOM 1370 N N . ASP A 1 178 ? 7.449 -25.688 -19.531 1 97.19 178 ASP A N 1
ATOM 1371 C CA . ASP A 1 178 ? 8.695 -24.953 -19.75 1 97.19 178 ASP A CA 1
ATOM 1372 C C . ASP A 1 178 ? 9.281 -24.453 -18.438 1 97.19 178 ASP A C 1
ATOM 1374 O O . ASP A 1 178 ? 8.602 -24.469 -17.406 1 97.19 178 ASP A O 1
ATOM 1378 N N . ASP A 1 179 ? 10.57 -24.172 -18.422 1 97.12 179 ASP A N 1
ATOM 1379 C CA . ASP A 1 179 ? 11.211 -23.594 -17.234 1 97.12 179 A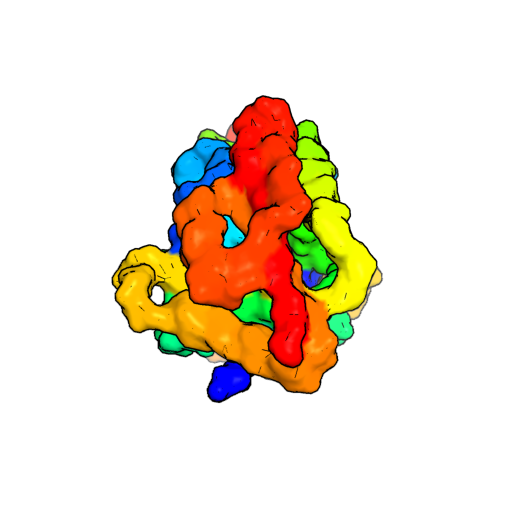SP A CA 1
ATOM 1380 C C . ASP A 1 179 ? 12.344 -22.656 -17.625 1 97.12 179 ASP A C 1
ATOM 1382 O O . ASP A 1 179 ? 12.812 -22.672 -18.766 1 97.12 179 ASP A O 1
ATOM 1386 N N . MET A 1 180 ? 12.648 -21.75 -16.766 1 97.44 180 MET A N 1
ATOM 1387 C CA . MET A 1 180 ? 13.758 -20.828 -16.969 1 97.44 180 MET A CA 1
ATOM 1388 C C . MET A 1 180 ? 14.312 -20.344 -15.633 1 97.44 180 MET A C 1
ATOM 1390 O O . MET A 1 180 ? 13.625 -20.391 -14.617 1 97.44 180 MET A O 1
ATOM 1394 N N . ARG A 1 181 ? 15.547 -19.891 -15.688 1 97.38 181 ARG A N 1
ATOM 1395 C CA . ARG A 1 181 ? 16.109 -19.156 -14.555 1 97.38 181 ARG A CA 1
ATOM 1396 C C . ARG A 1 181 ? 15.719 -17.688 -14.609 1 97.38 181 ARG A C 1
ATOM 1398 O O . ARG A 1 181 ? 15.781 -17.062 -15.664 1 97.38 181 ARG A O 1
ATOM 1405 N N . LEU A 1 182 ? 15.281 -17.203 -13.484 1 96.56 182 LEU A N 1
ATOM 1406 C CA . LEU A 1 182 ? 14.961 -15.781 -13.406 1 96.56 182 LEU A CA 1
ATOM 1407 C C . LEU A 1 182 ? 16.234 -14.945 -13.242 1 96.56 182 LEU A C 1
ATOM 1409 O O . LEU A 1 182 ? 16.922 -15.07 -12.227 1 96.56 182 LEU A O 1
ATOM 1413 N N . GLY A 1 183 ? 16.547 -14.125 -14.203 1 90.88 183 GLY A N 1
ATOM 1414 C CA . GLY A 1 183 ? 17.75 -13.32 -14.125 1 90.88 183 GLY A CA 1
ATOM 1415 C C . GLY A 1 183 ? 19.016 -14.148 -14.008 1 90.88 183 GLY A C 1
ATOM 1416 O O . GLY A 1 183 ? 19.016 -15.336 -14.344 1 90.88 183 GLY A O 1
ATOM 1417 N N . ILE A 1 184 ? 20.109 -13.594 -13.594 1 90.25 184 ILE A N 1
ATOM 1418 C CA . ILE A 1 184 ? 21.406 -14.242 -13.5 1 90.25 184 ILE A CA 1
ATOM 1419 C C . ILE A 1 184 ? 21.5 -15.031 -12.188 1 90.25 184 ILE A C 1
ATOM 1421 O O . ILE A 1 184 ? 22.078 -16.125 -12.148 1 90.25 184 ILE A O 1
ATOM 1425 N N . ASP A 1 185 ? 20.812 -14.531 -11.164 1 93.06 185 ASP A N 1
ATOM 1426 C CA . ASP A 1 185 ? 20.984 -15.133 -9.844 1 93.06 185 ASP A CA 1
ATOM 1427 C C . ASP A 1 185 ? 19.625 -15.469 -9.227 1 93.06 185 ASP A C 1
ATOM 1429 O O . ASP A 1 185 ? 19.531 -15.648 -8.008 1 93.06 185 ASP A O 1
ATOM 1433 N N . GLY A 1 186 ? 18.641 -15.484 -10.031 1 96.81 186 GLY A N 1
ATOM 1434 C CA . GLY A 1 186 ? 17.312 -15.75 -9.492 1 96.81 186 GLY A CA 1
ATOM 1435 C C . GLY A 1 186 ? 16.969 -17.234 -9.492 1 96.81 186 GLY A C 1
ATOM 1436 O O . GLY A 1 186 ? 17.781 -18.062 -9.891 1 96.81 186 GLY A O 1
ATOM 1437 N N . PRO A 1 187 ? 15.852 -17.578 -8.977 1 97.81 187 PRO A N 1
ATOM 1438 C CA . PRO A 1 187 ? 15.414 -18.969 -8.914 1 97.81 187 PRO A CA 1
ATOM 1439 C C . PRO A 1 187 ? 14.93 -19.5 -10.266 1 97.81 187 PRO A C 1
ATOM 1441 O O . PRO A 1 187 ? 14.727 -18.719 -11.195 1 97.81 187 PRO A O 1
ATOM 1444 N N . THR A 1 188 ? 14.797 -20.797 -10.32 1 97.94 188 THR A N 1
ATOM 1445 C CA . THR A 1 188 ? 14.133 -21.406 -11.461 1 97.94 188 THR A CA 1
ATOM 1446 C C . THR A 1 188 ? 12.625 -21.172 -11.406 1 97.94 188 THR A C 1
ATOM 1448 O O . THR A 1 188 ? 12.008 -21.312 -10.352 1 97.94 188 THR A O 1
ATOM 1451 N N . GLY A 1 189 ? 12.102 -20.703 -12.508 1 98.12 189 GLY A N 1
ATOM 1452 C CA . GLY A 1 189 ? 10.656 -20.625 -12.688 1 98.12 189 GLY A CA 1
ATOM 1453 C C . GLY A 1 189 ? 10.109 -21.703 -13.602 1 98.12 189 GLY A C 1
ATOM 1454 O O . GLY A 1 189 ? 10.688 -21.984 -14.648 1 98.12 189 GLY A O 1
ATOM 1455 N N . TRP A 1 190 ? 9.023 -22.312 -13.219 1 98.38 190 TRP A N 1
ATOM 1456 C CA . TRP A 1 190 ? 8.352 -23.328 -14.008 1 98.38 190 TRP A CA 1
ATOM 1457 C C . TRP A 1 190 ? 7.012 -22.828 -14.531 1 98.38 190 TRP A C 1
ATOM 1459 O O . TRP A 1 190 ? 6.207 -22.297 -13.773 1 98.38 190 TRP A O 1
ATOM 1469 N N . SER A 1 191 ? 6.785 -22.969 -15.766 1 97.94 191 SER A N 1
ATOM 1470 C CA . SER A 1 191 ? 5.461 -22.797 -16.359 1 97.94 191 SER A CA 1
ATOM 1471 C C . SER A 1 191 ? 4.695 -24.109 -16.375 1 97.94 191 SER A C 1
ATOM 1473 O O . SER A 1 191 ? 5.188 -25.125 -16.891 1 97.94 191 SER A O 1
ATOM 1475 N N . MET A 1 192 ? 3.512 -24.125 -15.773 1 98.19 192 MET A N 1
ATOM 1476 C CA . MET A 1 192 ? 2.744 -25.359 -15.664 1 98.19 192 MET A CA 1
ATOM 1477 C C . MET A 1 192 ? 1.384 -25.219 -16.344 1 98.19 192 MET A C 1
ATOM 1479 O O . MET A 1 192 ? 0.85 -24.109 -16.438 1 98.19 192 MET A O 1
ATOM 1483 N N . TRP A 1 193 ? 0.924 -26.328 -16.766 1 97.69 193 TRP A N 1
ATOM 1484 C CA . TRP A 1 193 ? -0.27 -26.359 -17.609 1 97.69 193 TRP A CA 1
ATOM 1485 C C . TRP A 1 193 ? -1.134 -27.562 -17.281 1 97.69 193 TRP A C 1
ATOM 1487 O O . TRP A 1 193 ? -0.615 -28.656 -17 1 97.69 193 TRP A O 1
ATOM 1497 N N . ARG A 1 194 ? -2.404 -27.344 -17.281 1 97.44 194 ARG A N 1
ATOM 1498 C CA . ARG A 1 194 ? -3.387 -28.406 -17.156 1 97.44 194 ARG A CA 1
ATOM 1499 C C . ARG A 1 194 ? -4.496 -28.266 -18.188 1 97.44 194 ARG A C 1
ATOM 1501 O O . ARG A 1 194 ? -5.207 -27.25 -18.203 1 97.44 194 ARG A O 1
ATOM 1508 N N . ASP A 1 195 ? -4.695 -29.25 -18.984 1 95.69 195 ASP A N 1
ATOM 1509 C CA . ASP A 1 195 ? -5.762 -29.219 -19.984 1 95.69 195 ASP A CA 1
ATOM 1510 C C . ASP A 1 195 ? -7.133 -29.344 -19.328 1 95.69 195 ASP A C 1
ATOM 1512 O O . ASP A 1 195 ? -7.254 -29.906 -18.234 1 95.69 195 ASP A O 1
ATOM 1516 N N . ALA A 1 196 ? -8.086 -28.781 -20.078 1 91.31 196 ALA A N 1
ATOM 1517 C CA . ALA A 1 196 ? -9.453 -28.969 -19.594 1 91.31 196 ALA A CA 1
ATOM 1518 C C . ALA A 1 196 ? -9.906 -30.406 -19.75 1 91.31 196 ALA A C 1
ATOM 1520 O O . ALA A 1 196 ? -9.539 -31.094 -20.703 1 91.31 196 ALA A O 1
ATOM 1521 N N . ASP A 1 197 ? -10.625 -30.969 -18.688 1 80 197 ASP A N 1
ATOM 1522 C CA . ASP A 1 197 ? -11.219 -32.281 -18.828 1 80 197 ASP A CA 1
ATOM 1523 C C . ASP A 1 197 ? -12.391 -32.281 -19.812 1 80 197 ASP A C 1
ATOM 1525 O O . ASP A 1 197 ? -13.078 -31.25 -19.938 1 80 197 ASP A O 1
ATOM 1529 N N . MET B 1 1 ? -22.469 14.555 3.678 1 31.77 1 MET B N 1
ATOM 1530 C CA . MET B 1 1 ? -22.531 13.344 2.855 1 31.77 1 MET B CA 1
ATOM 1531 C C . MET B 1 1 ? -21.391 12.391 3.201 1 31.77 1 MET B C 1
ATOM 1533 O O . MET B 1 1 ? -20.234 12.688 2.926 1 31.77 1 MET B O 1
ATOM 1537 N N . ASP B 1 2 ? -21.391 11.82 4.359 1 42.81 2 ASP B N 1
ATOM 1538 C CA . ASP B 1 2 ? -20.438 10.977 5.09 1 42.81 2 ASP B CA 1
ATOM 1539 C C . ASP B 1 2 ? -20.109 9.703 4.309 1 42.81 2 ASP B C 1
ATOM 1541 O O . ASP B 1 2 ? -20.938 8.781 4.25 1 42.81 2 ASP B O 1
ATOM 1545 N N . THR B 1 3 ? -19.641 9.867 3.074 1 49.62 3 THR B N 1
ATOM 1546 C CA . THR B 1 3 ? -19.609 8.633 2.299 1 49.62 3 THR B CA 1
ATOM 1547 C C . THR B 1 3 ? -18.578 7.66 2.883 1 49.62 3 THR B C 1
ATOM 1549 O O . THR B 1 3 ? -17.453 8.055 3.205 1 49.62 3 THR B O 1
ATOM 1552 N N . ASP B 1 4 ? -19.031 6.602 3.395 1 59.69 4 ASP B N 1
ATOM 1553 C CA . ASP B 1 4 ? -18.266 5.422 3.768 1 59.69 4 ASP B CA 1
ATOM 1554 C C . ASP B 1 4 ? -17.188 5.109 2.723 1 59.69 4 ASP B C 1
ATOM 1556 O O . ASP B 1 4 ? -17.484 5.031 1.528 1 59.69 4 ASP B O 1
ATOM 1560 N N . VAL B 1 5 ? -15.914 5.418 3.141 1 65.69 5 VAL B N 1
ATOM 1561 C CA . VAL B 1 5 ? -14.828 5.156 2.203 1 65.69 5 VAL B CA 1
ATOM 1562 C C . VAL B 1 5 ? -14.75 3.662 1.901 1 65.69 5 VAL B C 1
ATOM 1564 O O . VAL B 1 5 ? -14.562 2.85 2.809 1 65.69 5 VAL B O 1
ATOM 1567 N N . ASP B 1 6 ? -15.188 3.305 0.699 1 77.56 6 ASP B N 1
ATOM 1568 C CA . ASP B 1 6 ? -14.977 1.941 0.223 1 77.56 6 ASP B CA 1
ATOM 1569 C C . ASP B 1 6 ? -13.609 1.8 -0.453 1 77.56 6 ASP B C 1
ATOM 1571 O O . ASP B 1 6 ? -12.797 2.719 -0.408 1 77.56 6 ASP B O 1
ATOM 1575 N N . LEU B 1 7 ? -13.273 0.642 -0.921 1 73.81 7 LEU B N 1
ATOM 1576 C CA . LEU B 1 7 ? -11.969 0.351 -1.503 1 73.81 7 LEU B CA 1
ATOM 1577 C C . LEU B 1 7 ? -11.641 1.334 -2.621 1 73.81 7 LEU B C 1
ATOM 1579 O O . LEU B 1 7 ? -10.523 1.843 -2.697 1 73.81 7 LEU B O 1
ATOM 1583 N N . HIS B 1 8 ? -12.602 1.61 -3.451 1 72.44 8 HIS B N 1
ATOM 1584 C CA . HIS B 1 8 ? -12.391 2.523 -4.566 1 72.44 8 HIS B CA 1
ATOM 1585 C C . HIS B 1 8 ? -12.062 3.93 -4.074 1 72.44 8 HIS B C 1
ATOM 1587 O O . HIS B 1 8 ? -11.125 4.562 -4.57 1 72.44 8 HIS B O 1
ATOM 1593 N N . SER B 1 9 ? -12.727 4.27 -3.127 1 82.38 9 SER B N 1
ATOM 1594 C CA . SER B 1 9 ? -12.508 5.598 -2.562 1 82.38 9 SER B CA 1
ATOM 1595 C C . SER B 1 9 ? -11.148 5.684 -1.872 1 82.38 9 SER B C 1
ATOM 1597 O O . SER B 1 9 ? -10.477 6.711 -1.944 1 82.38 9 SER B O 1
ATOM 1599 N N . MET B 1 10 ? -10.773 4.582 -1.36 1 88.12 10 MET B N 1
ATOM 1600 C CA . MET B 1 10 ? -9.492 4.562 -0.659 1 88.12 10 MET B CA 1
ATOM 1601 C C . MET B 1 10 ? -8.336 4.77 -1.631 1 88.12 10 MET B C 1
ATOM 1603 O O . MET B 1 10 ? -7.398 5.52 -1.339 1 88.12 10 MET B O 1
ATOM 1607 N N . ILE B 1 11 ? -8.422 4.152 -2.811 1 91 11 ILE B N 1
ATOM 1608 C CA . ILE B 1 11 ? -7.398 4.266 -3.84 1 91 11 ILE B CA 1
ATOM 1609 C C . ILE B 1 11 ? -7.336 5.703 -4.352 1 91 11 ILE B C 1
ATOM 1611 O O . ILE B 1 11 ? -6.25 6.258 -4.543 1 91 11 ILE B O 1
ATOM 1615 N N . GLY B 1 12 ? -8.531 6.266 -4.488 1 91.38 12 GLY B N 1
ATOM 1616 C CA . GLY B 1 12 ? -8.594 7.652 -4.918 1 91.38 12 GLY B CA 1
ATOM 1617 C C . GLY B 1 12 ? -8.008 8.617 -3.9 1 91.38 12 GLY B C 1
ATOM 1618 O O . GLY B 1 12 ? -7.293 9.555 -4.262 1 91.38 12 GLY B O 1
ATOM 1619 N N . VAL B 1 13 ? -8.258 8.391 -2.646 1 93.62 13 VAL B N 1
ATOM 1620 C CA . VAL B 1 13 ? -7.812 9.258 -1.564 1 93.62 13 VAL B CA 1
ATOM 1621 C C . VAL B 1 13 ? -6.289 9.195 -1.445 1 93.62 13 VAL B C 1
ATOM 1623 O O . VAL B 1 13 ? -5.621 10.227 -1.398 1 93.62 13 VAL B O 1
ATOM 1626 N N . ARG B 1 14 ? -5.727 7.996 -1.394 1 95.25 14 ARG B N 1
ATOM 1627 C CA . ARG B 1 14 ? -4.277 7.871 -1.256 1 95.25 14 ARG B CA 1
ATOM 1628 C C . ARG B 1 14 ? -3.561 8.477 -2.459 1 95.25 14 ARG B C 1
ATOM 1630 O O . ARG B 1 14 ? -2.48 9.055 -2.318 1 95.25 14 ARG B O 1
ATOM 1637 N N . SER B 1 15 ? -4.191 8.344 -3.682 1 95.69 15 SER B N 1
ATOM 1638 C CA . SER B 1 15 ? -3.592 8.914 -4.887 1 95.69 15 SER B CA 1
ATOM 1639 C C . SER B 1 15 ? -3.629 10.438 -4.859 1 95.69 15 SER B C 1
ATOM 1641 O O . SER B 1 15 ? -2.662 11.094 -5.25 1 95.69 15 SER B O 1
ATOM 1643 N N . LEU B 1 16 ? -4.723 10.938 -4.391 1 95.69 16 LEU B N 1
ATOM 1644 C CA . LEU B 1 16 ? -4.848 12.375 -4.23 1 95.69 16 LEU B CA 1
ATOM 1645 C C . LEU B 1 16 ? -3.801 12.914 -3.26 1 95.69 16 LEU B C 1
ATOM 1647 O O . LEU B 1 16 ? -3.15 13.922 -3.537 1 95.69 16 LEU B O 1
ATOM 1651 N N . LEU B 1 17 ? -3.621 12.242 -2.16 1 97.06 17 LEU B N 1
ATOM 1652 C CA . LEU B 1 17 ? -2.633 12.672 -1.176 1 97.06 17 LEU B CA 1
ATOM 1653 C C . LEU B 1 17 ? -1.229 12.656 -1.773 1 97.06 17 LEU B C 1
ATOM 1655 O O . LEU B 1 17 ? -0.447 13.586 -1.547 1 97.06 17 LEU B O 1
ATOM 1659 N N . ALA B 1 18 ? -0.975 11.625 -2.518 1 97.88 18 ALA B N 1
ATOM 1660 C CA . ALA B 1 18 ? 0.338 11.5 -3.145 1 97.88 18 ALA B CA 1
ATOM 1661 C C . ALA B 1 18 ? 0.605 12.672 -4.09 1 97.88 18 ALA B C 1
ATOM 1663 O O . ALA B 1 18 ? 1.688 13.258 -4.066 1 97.88 18 ALA B O 1
ATOM 1664 N N . ARG B 1 19 ? -0.375 13.023 -4.891 1 96.5 19 ARG B N 1
ATOM 1665 C CA . ARG B 1 19 ? -0.228 14.148 -5.805 1 96.5 19 ARG B CA 1
ATOM 1666 C C . ARG B 1 19 ? -0.089 15.461 -5.043 1 96.5 19 ARG B C 1
ATOM 1668 O O . ARG B 1 19 ? 0.774 16.281 -5.359 1 96.5 19 ARG B O 1
ATOM 1675 N N . ALA B 1 20 ? -0.901 15.609 -4.059 1 96.75 20 ALA B N 1
ATOM 1676 C CA . ALA B 1 20 ? -0.977 16.875 -3.32 1 96.75 20 ALA B CA 1
ATOM 1677 C C . ALA B 1 20 ? 0.297 17.109 -2.518 1 96.75 20 ALA B C 1
ATOM 1679 O O . ALA B 1 20 ? 0.723 18.25 -2.346 1 96.75 20 ALA B O 1
ATOM 1680 N N . TYR B 1 21 ? 0.938 16.016 -2.045 1 97.31 21 TYR B N 1
ATOM 1681 C CA . TYR B 1 21 ? 2.074 16.156 -1.139 1 97.31 21 TYR B CA 1
ATOM 1682 C C . TYR B 1 21 ? 3.389 15.922 -1.872 1 97.31 21 TYR B C 1
ATOM 1684 O O . TYR B 1 21 ? 4.453 15.883 -1.253 1 97.31 21 TYR B O 1
ATOM 1692 N N . ALA B 1 22 ? 3.348 15.773 -3.172 1 96.94 22 ALA B N 1
ATOM 1693 C CA . ALA B 1 22 ? 4.523 15.43 -3.971 1 96.94 22 ALA B CA 1
ATOM 1694 C C . ALA B 1 22 ? 5.621 16.469 -3.799 1 96.94 22 ALA B C 1
ATOM 1696 O O . ALA B 1 22 ? 6.809 16.141 -3.826 1 96.94 22 ALA B O 1
ATOM 1697 N N . ASN B 1 23 ? 5.195 17.719 -3.58 1 95.44 23 ASN B N 1
ATOM 1698 C CA . ASN B 1 23 ? 6.184 18.781 -3.463 1 95.44 23 ASN B CA 1
ATOM 1699 C C . ASN B 1 23 ? 6.234 19.344 -2.047 1 95.44 23 ASN B C 1
ATOM 1701 O O . ASN B 1 23 ? 6.824 20.406 -1.817 1 95.44 23 ASN B O 1
ATOM 1705 N N . ASP B 1 24 ? 5.586 18.703 -1.132 1 96.62 24 ASP B N 1
ATOM 1706 C CA . ASP B 1 24 ? 5.648 19.078 0.279 1 96.62 24 ASP B CA 1
ATOM 1707 C C . ASP B 1 24 ? 7.07 18.938 0.821 1 96.62 24 ASP B C 1
ATOM 1709 O O . ASP B 1 24 ? 7.738 17.922 0.579 1 96.62 24 ASP B O 1
ATOM 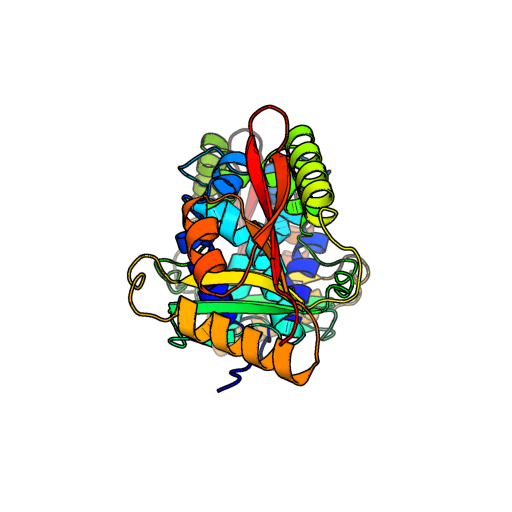1713 N N . PRO B 1 25 ? 7.551 19.891 1.545 1 97.56 25 PRO B N 1
ATOM 1714 C CA . PRO B 1 25 ? 8.945 19.891 1.994 1 97.56 25 PRO B CA 1
ATOM 1715 C C . PRO B 1 25 ? 9.281 18.656 2.832 1 97.56 25 PRO B C 1
ATOM 1717 O O . PRO B 1 25 ? 10.367 18.094 2.691 1 97.56 25 PRO B O 1
ATOM 1720 N N . MET B 1 26 ? 8.414 18.266 3.684 1 97.5 26 MET B N 1
ATOM 1721 C CA . MET B 1 26 ? 8.68 17.078 4.496 1 97.5 26 MET B CA 1
ATOM 1722 C C . MET B 1 26 ? 8.758 15.828 3.629 1 97.5 26 MET B C 1
ATOM 1724 O O . MET B 1 26 ? 9.672 15.016 3.787 1 97.5 26 MET B O 1
ATOM 1728 N N . MET B 1 27 ? 7.805 15.641 2.713 1 98.19 27 MET B N 1
ATOM 1729 C CA . MET B 1 27 ? 7.781 14.453 1.867 1 98.19 27 MET B CA 1
ATOM 1730 C C . MET B 1 27 ? 9.008 14.406 0.962 1 98.19 27 MET B C 1
ATOM 1732 O O . MET B 1 27 ? 9.555 13.328 0.704 1 98.19 27 MET B O 1
ATOM 1736 N N . ARG B 1 28 ? 9.453 15.602 0.526 1 98.06 28 ARG B N 1
ATOM 1737 C CA . ARG B 1 28 ? 10.672 15.656 -0.268 1 98.06 28 ARG B CA 1
ATOM 1738 C C . ARG B 1 28 ? 11.883 15.234 0.56 1 98.06 28 ARG B C 1
ATOM 1740 O O . ARG B 1 28 ? 12.828 14.641 0.033 1 98.06 28 ARG B O 1
ATOM 1747 N N . TRP B 1 29 ? 11.828 15.609 1.776 1 98.19 29 TRP B N 1
ATOM 1748 C CA . TRP B 1 29 ? 12.906 15.227 2.686 1 98.19 29 TRP B CA 1
ATOM 1749 C C . TRP B 1 29 ? 12.859 13.734 2.984 1 98.19 29 TRP B C 1
ATOM 1751 O O . TRP B 1 29 ? 13.898 13.07 3.004 1 98.19 29 TRP B O 1
ATOM 1761 N N . VAL B 1 30 ? 11.695 13.133 3.213 1 98.5 30 VAL B N 1
ATOM 1762 C CA . VAL B 1 30 ? 11.531 11.719 3.529 1 98.5 30 VAL B CA 1
ATOM 1763 C C . VAL B 1 30 ? 11.867 10.875 2.303 1 98.5 30 VAL B C 1
ATOM 1765 O O . VAL B 1 30 ? 12.562 9.867 2.408 1 98.5 30 VAL B O 1
ATOM 1768 N N . PHE B 1 31 ? 11.359 11.273 1.185 1 98.56 31 PHE B N 1
ATOM 1769 C CA . PHE B 1 31 ? 11.523 10.562 -0.079 1 98.56 31 PHE B CA 1
ATOM 1770 C C . PHE B 1 31 ? 12.234 11.438 -1.102 1 98.56 31 PHE B C 1
ATOM 1772 O O . PHE B 1 31 ? 11.602 12 -1.998 1 98.56 31 PHE B O 1
ATOM 1779 N N . PRO B 1 32 ? 13.547 11.492 -1.14 1 97.25 32 PRO B N 1
ATOM 1780 C CA . PRO B 1 32 ? 14.297 12.477 -1.924 1 97.25 32 PRO B CA 1
ATOM 1781 C C . PRO B 1 32 ? 14.312 12.148 -3.416 1 97.25 32 PRO B C 1
ATOM 1783 O O . PRO B 1 32 ? 14.586 13.023 -4.238 1 97.25 32 PRO B O 1
ATOM 1786 N N . GLU B 1 33 ? 14.07 10.875 -3.844 1 97.5 33 GLU B N 1
ATOM 1787 C CA . GLU B 1 33 ? 14.117 10.5 -5.258 1 97.5 33 GLU B CA 1
ATOM 1788 C C . GLU B 1 33 ? 12.836 10.914 -5.977 1 97.5 33 GLU B C 1
ATOM 1790 O O . GLU B 1 33 ? 11.789 10.289 -5.793 1 97.5 33 GLU B O 1
ATOM 1795 N N . PRO B 1 34 ? 12.922 11.891 -6.863 1 97.5 34 PRO B N 1
ATOM 1796 C CA . PRO B 1 34 ? 11.711 12.398 -7.504 1 97.5 34 PRO B CA 1
ATOM 1797 C C . PRO B 1 34 ? 11 11.336 -8.352 1 97.5 34 PRO B C 1
ATOM 1799 O O . PRO B 1 34 ? 9.773 11.328 -8.438 1 97.5 34 PRO B O 1
ATOM 1802 N N . ALA B 1 35 ? 11.734 10.438 -8.938 1 97 35 ALA B N 1
ATOM 1803 C CA . ALA B 1 35 ? 11.188 9.461 -9.875 1 97 35 ALA B CA 1
ATOM 1804 C C . ALA B 1 35 ? 10.211 8.523 -9.172 1 97 35 ALA B C 1
ATOM 1806 O O . ALA B 1 35 ? 9.281 8.008 -9.797 1 97 35 ALA B O 1
ATOM 1807 N N . THR B 1 36 ? 10.359 8.328 -7.852 1 98.19 36 THR B N 1
ATOM 1808 C CA . THR B 1 36 ? 9.523 7.359 -7.152 1 98.19 36 THR B CA 1
ATOM 1809 C C . THR B 1 36 ? 8.773 8.023 -6.004 1 98.19 36 THR B C 1
ATOM 1811 O O . THR B 1 36 ? 7.996 7.371 -5.301 1 98.19 36 THR B O 1
ATOM 1814 N N . ARG B 1 37 ? 8.914 9.305 -5.785 1 98.62 37 ARG B N 1
ATOM 1815 C CA . ARG B 1 37 ? 8.422 9.984 -4.59 1 98.62 37 ARG B CA 1
ATOM 1816 C C . ARG B 1 37 ? 6.91 9.844 -4.461 1 98.62 37 ARG B C 1
ATOM 1818 O O . ARG B 1 37 ? 6.398 9.508 -3.391 1 98.62 37 ARG B O 1
ATOM 1825 N N . THR B 1 38 ? 6.207 10.031 -5.562 1 98.31 38 THR B N 1
ATOM 1826 C CA . THR B 1 38 ? 4.75 9.977 -5.508 1 98.31 38 THR B CA 1
ATOM 1827 C C . THR B 1 38 ? 4.277 8.578 -5.133 1 98.31 38 THR B C 1
ATOM 1829 O O . THR B 1 38 ? 3.352 8.422 -4.332 1 98.31 38 THR B O 1
ATOM 1832 N N . ASP B 1 39 ? 4.941 7.559 -5.648 1 98.5 39 ASP B N 1
ATOM 1833 C CA . ASP B 1 39 ? 4.621 6.18 -5.289 1 98.5 39 ASP B CA 1
ATOM 1834 C C . ASP B 1 39 ? 4.918 5.914 -3.816 1 98.5 39 ASP B C 1
ATOM 1836 O O . ASP B 1 39 ? 4.129 5.258 -3.129 1 98.5 39 ASP B O 1
ATOM 1840 N N . CYS B 1 40 ? 6.039 6.457 -3.355 1 98.88 40 CYS B N 1
ATOM 1841 C CA . CYS B 1 40 ? 6.434 6.266 -1.966 1 98.88 40 CYS B CA 1
ATOM 1842 C C . CYS B 1 40 ? 5.441 6.926 -1.018 1 98.88 40 CYS B C 1
ATOM 1844 O O . CYS B 1 40 ? 5.027 6.32 -0.025 1 98.88 40 CYS B O 1
ATOM 1846 N N . ILE B 1 41 ? 5.027 8.117 -1.388 1 98.75 41 ILE B N 1
ATOM 1847 C CA . ILE B 1 41 ? 4.074 8.852 -0.568 1 98.75 41 ILE B CA 1
ATOM 1848 C C . ILE B 1 41 ? 2.752 8.086 -0.501 1 98.75 41 ILE B C 1
ATOM 1850 O O . ILE B 1 41 ? 2.191 7.898 0.581 1 98.75 41 ILE B O 1
ATOM 1854 N N . ALA B 1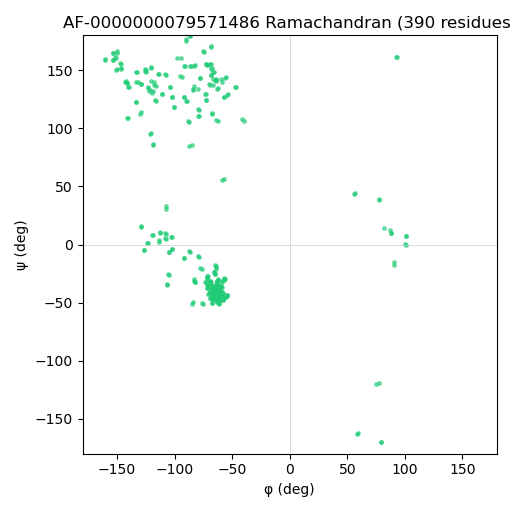 42 ? 2.303 7.621 -1.605 1 98.44 42 ALA B N 1
ATOM 1855 C CA . ALA B 1 42 ? 1.048 6.875 -1.665 1 98.44 42 ALA B CA 1
ATOM 1856 C C . ALA B 1 42 ? 1.123 5.605 -0.819 1 98.44 42 ALA B C 1
ATOM 1858 O O . ALA B 1 42 ? 0.179 5.277 -0.098 1 98.44 42 ALA B O 1
ATOM 1859 N N . ALA B 1 43 ? 2.238 4.941 -0.921 1 98.44 43 ALA B N 1
ATOM 1860 C CA . ALA B 1 43 ? 2.4 3.686 -0.195 1 98.44 43 ALA B CA 1
ATOM 1861 C C . ALA B 1 43 ? 2.418 3.922 1.312 1 98.44 43 ALA B C 1
ATOM 1863 O O . ALA B 1 43 ? 1.825 3.154 2.074 1 98.44 43 ALA B O 1
ATOM 1864 N N . TRP B 1 44 ? 3.117 4.957 1.689 1 98.31 44 TRP B N 1
ATOM 1865 C CA . TRP B 1 44 ? 3.266 5.238 3.113 1 98.31 44 TRP B CA 1
ATOM 1866 C C . TRP B 1 44 ? 1.99 5.848 3.684 1 98.31 44 TRP B C 1
ATOM 1868 O O . TRP B 1 44 ? 1.402 5.305 4.625 1 98.31 44 TRP B O 1
ATOM 1878 N N . LEU B 1 45 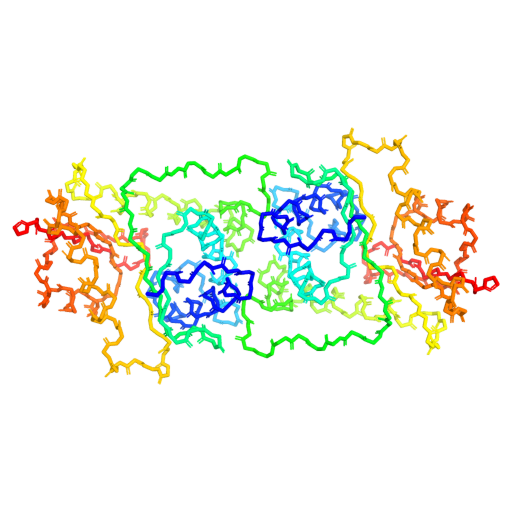? 1.438 6.887 3.074 1 96.88 45 LEU B N 1
ATOM 1879 C CA . LEU B 1 45 ? 0.251 7.562 3.582 1 96.88 45 LEU B CA 1
ATOM 1880 C C . LEU B 1 45 ? -0.99 6.695 3.4 1 96.88 45 LEU B C 1
ATOM 1882 O O . LEU B 1 45 ? -1.959 6.824 4.152 1 96.88 45 LEU B O 1
ATOM 1886 N N . GLY B 1 46 ? -0.918 5.84 2.393 1 95.5 46 GLY B N 1
ATOM 1887 C CA . GLY B 1 46 ? -2.039 4.945 2.162 1 95.5 46 GLY B CA 1
ATOM 1888 C C . GLY B 1 46 ? -2.383 4.094 3.369 1 95.5 46 GLY B C 1
ATOM 1889 O O . GLY B 1 46 ? -3.549 3.76 3.588 1 95.5 46 GLY B O 1
ATOM 1890 N N . LEU B 1 47 ? -1.436 3.775 4.172 1 94.81 47 LEU B N 1
ATOM 1891 C CA . LEU B 1 47 ? -1.669 2.949 5.352 1 94.81 47 LEU B CA 1
ATOM 1892 C C . LEU B 1 47 ? -2.428 3.727 6.418 1 94.81 47 LEU B C 1
ATOM 1894 O O . LEU B 1 47 ? -3.248 3.158 7.141 1 94.81 47 LEU B O 1
ATOM 1898 N N . TYR B 1 48 ? -2.172 4.992 6.488 1 92 48 TYR B N 1
ATOM 1899 C CA . TYR B 1 48 ? -2.932 5.844 7.398 1 92 48 TYR B CA 1
ATOM 1900 C C . TYR B 1 48 ? -4.355 6.051 6.891 1 92 48 TYR B C 1
ATOM 1902 O O . TYR B 1 48 ? -5.305 6.062 7.68 1 92 48 TYR B O 1
ATOM 1910 N N . VAL B 1 49 ? -4.465 6.172 5.605 1 92.38 49 VAL B N 1
ATOM 1911 C CA . VAL B 1 49 ? -5.781 6.324 4.992 1 92.38 49 VAL B CA 1
ATOM 1912 C C . VAL B 1 49 ? -6.641 5.102 5.297 1 92.38 49 VAL B C 1
ATOM 1914 O O . VAL B 1 49 ? -7.812 5.23 5.66 1 92.38 49 VAL B O 1
ATOM 1917 N N . GLU B 1 50 ? -6.016 3.928 5.16 1 90.25 50 GLU B N 1
ATOM 1918 C CA . GLU B 1 50 ? -6.734 2.699 5.48 1 90.25 50 GLU B CA 1
ATOM 1919 C C . GLU B 1 50 ? -7.254 2.719 6.914 1 90.25 50 GLU B C 1
ATOM 1921 O O . GLU B 1 50 ? -8.414 2.383 7.168 1 90.25 50 GLU B O 1
ATOM 1926 N N . ARG B 1 51 ? -6.453 3.096 7.793 1 87.69 51 ARG B N 1
ATOM 1927 C CA . ARG B 1 51 ? -6.793 3.113 9.211 1 87.69 51 ARG B CA 1
ATOM 1928 C C . ARG B 1 51 ? -7.922 4.098 9.492 1 87.69 51 ARG B C 1
ATOM 1930 O O . ARG B 1 51 ? -8.891 3.76 10.18 1 87.69 51 ARG B O 1
ATOM 1937 N N . TYR B 1 52 ? -7.832 5.23 8.961 1 88.62 52 TYR B N 1
ATOM 1938 C CA . TYR B 1 52 ? -8.812 6.277 9.219 1 88.62 52 TYR B CA 1
ATOM 1939 C C . TYR B 1 52 ? -10.133 5.973 8.523 1 88.62 52 TYR B C 1
ATOM 1941 O O . TYR B 1 52 ? -11.203 6.332 9.023 1 88.62 52 TYR B O 1
ATOM 1949 N N . ALA B 1 53 ? -9.992 5.328 7.402 1 85.94 53 ALA B N 1
ATOM 1950 C CA . ALA B 1 53 ? -11.203 4.902 6.707 1 85.94 53 ALA B CA 1
ATOM 1951 C C . ALA B 1 53 ? -11.984 3.885 7.535 1 85.94 53 ALA B C 1
ATOM 1953 O O . ALA B 1 53 ? -13.211 3.932 7.59 1 85.94 53 ALA B O 1
ATOM 1954 N N . GLU B 1 54 ? -11.32 3 8.18 1 80.5 54 GLU B N 1
ATOM 1955 C CA . GLU B 1 54 ? -11.945 1.945 8.977 1 80.5 54 GLU B CA 1
ATOM 1956 C C . GLU B 1 54 ? -12.758 2.531 10.125 1 80.5 54 GLU B C 1
ATOM 1958 O O . GLU B 1 54 ? -13.781 1.962 10.516 1 80.5 54 GLU B O 1
ATOM 1963 N N . ILE B 1 55 ? -12.297 3.662 10.57 1 81.81 55 ILE B N 1
ATOM 1964 C CA . ILE B 1 55 ? -12.984 4.195 11.75 1 81.81 55 ILE B CA 1
ATOM 1965 C C . ILE B 1 55 ? -13.828 5.402 11.352 1 81.81 55 ILE B C 1
ATOM 1967 O O . ILE B 1 55 ? -14.32 6.129 12.211 1 81.81 55 ILE B O 1
ATOM 1971 N N . GLY B 1 56 ? -13.898 5.711 10.078 1 81.19 56 GLY B N 1
ATOM 1972 C CA . GLY B 1 56 ? -14.844 6.676 9.539 1 81.19 56 GLY B CA 1
ATOM 1973 C C . GLY B 1 56 ? -14.438 8.117 9.781 1 81.19 56 GLY B C 1
ATOM 1974 O O . GLY B 1 56 ? -15.281 8.977 10.008 1 81.19 56 GLY B O 1
ATOM 1975 N N . LEU B 1 57 ? -13.164 8.43 9.664 1 85.5 57 LEU B N 1
ATOM 1976 C CA . LEU B 1 57 ? -12.688 9.758 10.016 1 85.5 57 LEU B CA 1
ATOM 1977 C C . LEU B 1 57 ? -12.383 10.578 8.758 1 85.5 57 LEU B C 1
ATOM 1979 O O . LEU B 1 57 ? -12.117 11.781 8.844 1 85.5 57 LEU B O 1
ATOM 1983 N N . ILE B 1 58 ? -12.453 10 7.586 1 89.69 58 ILE B N 1
ATOM 1984 C CA . ILE B 1 58 ? -12.031 10.688 6.367 1 89.69 58 ILE B CA 1
ATOM 1985 C C . ILE B 1 58 ? -13.227 11.406 5.742 1 89.69 58 ILE B C 1
ATOM 1987 O O . ILE B 1 58 ? -14.266 10.789 5.488 1 89.69 58 ILE B O 1
ATOM 1991 N N . LYS B 1 59 ? -13.031 12.641 5.516 1 90.44 59 LYS B N 1
ATOM 1992 C CA . LYS B 1 59 ? -13.984 13.438 4.746 1 90.44 59 LYS B CA 1
ATOM 1993 C C . LYS B 1 59 ? -13.492 13.664 3.32 1 90.44 59 LYS B C 1
ATOM 1995 O O . LYS B 1 59 ? -12.344 14.07 3.113 1 90.44 59 LYS B O 1
ATOM 2000 N N . VAL B 1 60 ? -14.312 13.344 2.35 1 91.12 60 VAL B N 1
ATOM 2001 C CA . VAL B 1 60 ? -13.914 13.438 0.95 1 91.12 60 VAL B CA 1
ATOM 2002 C C . VAL B 1 60 ? -14.867 14.352 0.194 1 91.12 60 VAL B C 1
ATOM 2004 O O . VAL B 1 60 ? -16.078 14.297 0.399 1 91.12 60 VAL B O 1
ATOM 2007 N N . ILE B 1 61 ? -14.352 15.227 -0.61 1 88.62 61 ILE B N 1
ATOM 2008 C CA . ILE B 1 61 ? -15.117 16.031 -1.566 1 88.62 61 ILE B CA 1
ATOM 2009 C C . ILE B 1 61 ? -14.836 15.531 -2.984 1 88.62 61 ILE B C 1
ATOM 2011 O O . ILE B 1 61 ? -13.688 15.258 -3.342 1 88.62 61 ILE B O 1
ATOM 2015 N N . GLY B 1 62 ? -15.836 15.57 -4 1 82.88 62 GLY B N 1
ATOM 2016 C CA . GLY B 1 62 ? -15.688 15.227 -5.402 1 82.88 62 GLY B CA 1
ATOM 2017 C C . GLY B 1 62 ? -15.977 13.766 -5.695 1 82.88 62 GLY B C 1
ATOM 2018 O O . GLY B 1 62 ? -16.297 13.406 -6.832 1 82.88 62 GLY B O 1
ATOM 2019 N N . GLY B 1 63 ? -16.062 12.75 -4.715 1 72 63 GLY B N 1
ATOM 2020 C CA . GLY B 1 63 ? -16.359 11.352 -4.945 1 72 63 GLY B CA 1
ATOM 2021 C C . GLY B 1 63 ? -15.203 10.578 -5.547 1 72 63 GLY B C 1
ATOM 2022 O O . GLY B 1 63 ? -14.102 10.562 -4.984 1 72 63 GLY B O 1
ATOM 2023 N N . ASP B 1 64 ? -15.352 9.906 -6.859 1 70.75 64 ASP B N 1
ATOM 2024 C CA . ASP B 1 64 ? -14.352 9.164 -7.633 1 70.75 64 ASP B CA 1
ATOM 2025 C C . ASP B 1 64 ? -14.141 9.805 -9 1 70.75 64 ASP B C 1
ATOM 2027 O O . ASP B 1 64 ? -14.883 9.531 -9.945 1 70.75 64 ASP B O 1
ATOM 2031 N N . PRO B 1 65 ? -13.102 10.625 -9.031 1 75.75 65 PRO B N 1
ATOM 2032 C CA . PRO B 1 65 ? -11.969 10.734 -8.117 1 75.75 65 PRO B CA 1
ATOM 2033 C C . PRO B 1 65 ? -12.211 11.727 -6.984 1 75.75 65 PRO B C 1
ATOM 2035 O O . PRO B 1 65 ? -13.016 12.648 -7.129 1 75.75 65 PRO B O 1
ATOM 2038 N N . ALA B 1 66 ? -11.594 11.523 -5.957 1 82.81 66 ALA B N 1
ATOM 2039 C CA . ALA B 1 66 ? -11.578 12.484 -4.859 1 82.81 66 ALA B CA 1
ATOM 2040 C C . ALA B 1 66 ? -10.906 13.789 -5.277 1 82.81 66 ALA B C 1
ATOM 2042 O O . ALA B 1 66 ? -9.898 13.766 -5.988 1 82.81 66 ALA B O 1
ATOM 2043 N N . VAL B 1 67 ? -11.469 14.875 -4.812 1 84.31 67 VAL B N 1
ATOM 2044 C CA . VAL B 1 67 ? -10.938 16.188 -5.156 1 84.31 67 VAL B CA 1
ATOM 2045 C C . VAL B 1 67 ? -10.219 16.797 -3.953 1 84.31 67 VAL B C 1
ATOM 2047 O O . VAL B 1 67 ? -9.211 17.484 -4.105 1 84.31 67 VAL B O 1
ATOM 2050 N N . ALA B 1 68 ? -10.766 16.469 -2.803 1 85.31 68 ALA B N 1
ATOM 2051 C CA . ALA B 1 68 ? -10.172 16.953 -1.564 1 85.31 68 ALA B CA 1
ATOM 2052 C C . ALA B 1 68 ? -10.422 15.992 -0.411 1 85.31 68 ALA B C 1
ATOM 2054 O O . ALA B 1 68 ? -11.414 15.266 -0.41 1 85.31 68 ALA B O 1
ATOM 2055 N N . VAL B 1 69 ? -9.5 15.992 0.508 1 89.19 69 VAL B N 1
ATOM 2056 C CA . VAL B 1 69 ? -9.625 15.078 1.636 1 89.19 69 VAL B CA 1
ATOM 2057 C C . VAL B 1 69 ? -9.195 15.773 2.922 1 89.19 69 VAL B C 1
ATOM 2059 O O . VAL B 1 69 ? -8.227 16.547 2.922 1 89.19 69 VAL B O 1
ATOM 2062 N N . GLY B 1 70 ? -9.984 15.586 3.945 1 87.25 70 GLY B N 1
ATOM 2063 C CA . GLY B 1 70 ? -9.648 16.031 5.293 1 87.25 70 GLY B CA 1
ATOM 2064 C C . GLY B 1 70 ? -9.797 14.93 6.328 1 87.25 70 GLY B C 1
ATOM 2065 O O . GLY B 1 70 ? -10.727 14.125 6.262 1 87.25 70 GLY B O 1
ATOM 2066 N N . VAL B 1 71 ? -8.844 14.891 7.191 1 82 71 VAL B N 1
ATOM 2067 C CA . VAL B 1 71 ? -8.914 13.977 8.32 1 82 71 VAL B CA 1
ATOM 2068 C C . VAL B 1 71 ? -8.648 14.727 9.617 1 82 71 VAL B C 1
ATOM 2070 O O . VAL B 1 71 ? -7.543 15.242 9.828 1 82 71 VAL B O 1
ATOM 2073 N N . GLY B 1 72 ? -9.672 14.789 10.414 1 79.56 72 GLY B N 1
ATOM 2074 C CA . GLY B 1 72 ? -9.609 15.305 11.773 1 79.56 72 GLY B CA 1
ATOM 2075 C C . GLY B 1 72 ? -9.969 14.273 12.82 1 79.56 72 GLY B C 1
ATOM 2076 O O . GLY B 1 72 ? -10.867 13.453 12.609 1 79.56 72 GLY B O 1
ATOM 2077 N N . ARG B 1 73 ? -9.18 14.258 13.914 1 76.19 73 ARG B N 1
ATOM 2078 C CA . ARG B 1 73 ? -9.414 13.227 14.922 1 76.19 73 ARG B CA 1
ATOM 2079 C C . ARG B 1 73 ? -9.023 13.727 16.312 1 76.19 73 ARG B C 1
ATOM 2081 O O . ARG B 1 73 ? -8.383 14.766 16.438 1 76.19 73 ARG B O 1
ATOM 2088 N N . ASP B 1 74 ? -9.516 12.898 17.25 1 78.94 74 ASP B N 1
ATOM 2089 C CA . ASP B 1 74 ? -8.977 13.117 18.578 1 78.94 74 ASP B CA 1
ATOM 2090 C C . ASP B 1 74 ? -7.5 12.734 18.656 1 78.94 74 ASP B C 1
ATOM 2092 O O . ASP B 1 74 ? -7.035 11.883 17.891 1 78.94 74 ASP B O 1
ATOM 2096 N N . THR B 1 75 ? -6.734 13.242 19.406 1 72.94 75 THR B N 1
ATOM 2097 C CA . THR B 1 75 ? -5.301 13.008 19.516 1 72.94 75 THR B CA 1
ATOM 2098 C C . THR B 1 75 ? -5.023 11.57 19.938 1 72.94 75 THR B C 1
ATOM 2100 O O . THR B 1 75 ? -3.963 11.016 19.641 1 72.94 75 THR B O 1
ATOM 2103 N N . ALA B 1 76 ? -5.949 10.945 20.5 1 67.31 76 ALA B N 1
ATOM 2104 C CA . ALA B 1 76 ? -5.762 9.57 20.938 1 67.31 76 ALA B CA 1
ATOM 2105 C C . ALA B 1 76 ? -6.016 8.586 19.797 1 67.31 76 ALA B C 1
ATOM 2107 O O . ALA B 1 76 ? -7.141 8.469 19.312 1 67.31 76 ALA B O 1
ATOM 2108 N N . LEU B 1 77 ? -5.039 8.297 18.984 1 64.69 77 LEU B N 1
ATOM 2109 C CA . LEU B 1 77 ? -5.254 7.391 17.859 1 64.69 77 LEU B CA 1
ATOM 2110 C C . LEU B 1 77 ? -5.234 5.938 18.328 1 64.69 77 LEU B C 1
ATOM 2112 O O . LEU B 1 77 ? -4.434 5.574 19.203 1 64.69 77 LEU B O 1
ATOM 2116 N N . PRO B 1 78 ? -6.289 5.227 17.781 1 61.06 78 PRO B N 1
ATOM 2117 C CA . PRO B 1 78 ? -6.129 3.809 18.125 1 61.06 78 PRO B CA 1
ATOM 2118 C C . PRO B 1 78 ? -4.906 3.182 17.453 1 61.06 78 PRO B C 1
ATOM 2120 O O . PRO B 1 78 ? -4.469 3.646 16.391 1 61.06 78 PRO B O 1
ATOM 2123 N N . ARG B 1 79 ? -4.379 2.254 18.156 1 59.59 79 ARG B N 1
ATOM 2124 C CA . ARG B 1 79 ? -3.213 1.473 17.766 1 59.59 79 ARG B CA 1
ATOM 2125 C C . ARG B 1 79 ? -3.463 0.735 16.453 1 59.59 79 ARG B C 1
ATOM 2127 O O . ARG B 1 79 ? -4.586 0.309 16.188 1 59.59 79 ARG B O 1
ATOM 2134 N N . SER B 1 80 ? -2.49 0.719 15.664 1 65.12 80 SER B N 1
ATOM 2135 C CA . SER B 1 80 ? -2.52 -0.083 14.445 1 65.12 80 SER B CA 1
ATOM 2136 C C . SER B 1 80 ? -2.824 -1.546 14.758 1 65.12 80 SER B C 1
ATOM 2138 O O . SER B 1 80 ? -2.539 -2.025 15.852 1 65.12 80 SER B O 1
ATOM 2140 N N . ARG B 1 81 ? -3.592 -2.182 13.828 1 67.38 81 ARG B N 1
ATOM 2141 C CA . ARG B 1 81 ? -3.834 -3.615 13.938 1 67.38 81 ARG B CA 1
ATOM 2142 C C . ARG B 1 81 ? -2.521 -4.391 13.969 1 67.38 81 ARG B C 1
ATOM 2144 O O . ARG B 1 81 ? -1.683 -4.238 13.078 1 67.38 81 ARG B O 1
ATOM 2151 N N . PRO B 1 82 ? -2.453 -5.199 15.023 1 72.94 82 PRO B N 1
ATOM 2152 C CA . PRO B 1 82 ? -1.253 -6.039 15.039 1 72.94 82 PRO B CA 1
ATOM 2153 C C . PRO B 1 82 ? -1.231 -7.062 13.906 1 72.94 82 PRO B C 1
ATOM 2155 O O . PRO B 1 82 ? -2.273 -7.359 13.32 1 72.94 82 PRO B O 1
ATOM 2158 N N . ASP B 1 83 ? -0.105 -7.398 13.25 1 80.44 83 ASP B N 1
ATOM 2159 C CA . ASP B 1 83 ? 0.167 -8.508 12.344 1 80.44 83 ASP B CA 1
ATOM 2160 C C . ASP B 1 83 ? -0.329 -8.203 10.93 1 80.44 83 ASP B C 1
ATOM 2162 O O . ASP B 1 83 ? -0.754 -9.109 10.203 1 80.44 83 ASP B O 1
ATOM 2166 N N . THR B 1 84 ? -0.619 -6.926 10.734 1 91.06 84 THR B N 1
ATOM 2167 C CA . THR B 1 84 ? -0.956 -6.539 9.367 1 91.06 84 THR B CA 1
ATOM 2168 C C . THR B 1 84 ? 0.272 -6.008 8.641 1 91.06 84 THR B C 1
ATOM 2170 O O . THR B 1 84 ? 1.157 -5.41 9.258 1 91.06 84 THR B O 1
ATOM 2173 N N . PHE B 1 85 ? 0.276 -6.309 7.422 1 95.06 85 PHE B N 1
ATOM 2174 C CA . PHE B 1 85 ? 1.361 -5.84 6.566 1 95.06 85 PHE B CA 1
ATOM 2175 C C . PHE B 1 85 ? 0.815 -5.082 5.363 1 95.06 85 PHE B C 1
ATOM 2177 O O . PHE B 1 85 ? -0.269 -5.395 4.867 1 95.06 85 PHE B O 1
ATOM 2184 N N . PRO B 1 86 ? 1.617 -4.117 4.863 1 96.94 86 PRO B N 1
ATOM 2185 C CA . PRO B 1 86 ? 2.816 -3.578 5.508 1 96.94 86 PRO B CA 1
ATOM 2186 C C . PRO B 1 86 ? 2.5 -2.771 6.766 1 96.94 86 PRO B C 1
ATOM 2188 O O . PRO B 1 86 ? 1.374 -2.293 6.93 1 96.94 86 PRO B O 1
ATOM 2191 N N . SER B 1 87 ? 3.408 -2.678 7.633 1 95.5 87 SER B N 1
ATOM 2192 C CA . SER B 1 87 ? 3.32 -1.688 8.703 1 95.5 87 SER B CA 1
ATOM 2193 C C . SER B 1 87 ? 3.887 -0.343 8.258 1 95.5 87 SER B C 1
ATOM 2195 O O . SER B 1 87 ? 4.773 -0.288 7.402 1 95.5 87 SER B O 1
ATOM 2197 N N . PRO B 1 88 ? 3.412 0.744 8.875 1 95.56 88 PRO B N 1
ATOM 2198 C CA . PRO B 1 88 ? 3.939 2.059 8.508 1 95.56 88 PRO B CA 1
ATOM 2199 C C . PRO B 1 88 ? 5.449 2.168 8.719 1 95.56 88 PRO B C 1
ATOM 2201 O O . PRO B 1 88 ? 6.156 2.707 7.859 1 95.56 88 PRO B O 1
ATOM 2204 N N . SER B 1 89 ? 5.969 1.661 9.852 1 95.69 89 SER B N 1
ATOM 2205 C CA . SER B 1 89 ? 7.406 1.721 10.102 1 95.69 89 SER B CA 1
ATOM 2206 C C . SER B 1 89 ? 8.172 0.782 9.18 1 95.69 89 SER B C 1
ATOM 2208 O O . SER B 1 89 ? 9.273 1.105 8.727 1 95.69 89 SER B O 1
ATOM 2210 N N . GLY B 1 90 ? 7.582 -0.379 8.891 1 96.94 90 GLY B N 1
ATOM 2211 C CA . GLY B 1 90 ? 8.234 -1.346 8.023 1 96.94 90 GLY B CA 1
ATOM 2212 C C . GLY B 1 90 ? 8.391 -0.86 6.594 1 96.94 90 GLY B C 1
ATOM 2213 O O . GLY B 1 90 ? 9.461 -0.996 6 1 96.94 90 GLY B O 1
ATOM 2214 N N . ILE B 1 91 ? 7.312 -0.314 6.074 1 98.19 91 ILE B N 1
ATOM 2215 C CA . ILE B 1 91 ? 7.379 0.133 4.684 1 98.19 91 ILE B CA 1
ATOM 2216 C C . ILE B 1 91 ? 8.266 1.369 4.582 1 98.19 91 ILE B C 1
ATOM 2218 O O . ILE B 1 91 ? 8.977 1.548 3.59 1 98.19 91 ILE B O 1
ATOM 2222 N N . LEU B 1 92 ? 8.234 2.244 5.574 1 98.5 92 LEU B N 1
ATOM 2223 C CA . LEU B 1 92 ? 9.148 3.383 5.578 1 98.5 92 LEU B CA 1
ATOM 2224 C C . LEU B 1 92 ? 10.602 2.916 5.539 1 98.5 92 LEU B C 1
ATOM 2226 O O . LEU B 1 92 ? 11.391 3.414 4.742 1 98.5 92 LEU B O 1
ATOM 2230 N N . ARG B 1 93 ? 10.93 1.969 6.379 1 98.56 93 ARG B N 1
ATOM 2231 C CA . ARG B 1 93 ? 12.281 1.416 6.414 1 98.56 93 ARG B CA 1
ATOM 2232 C C . ARG B 1 93 ? 12.656 0.815 5.062 1 98.56 93 ARG B C 1
ATOM 2234 O O . ARG B 1 93 ? 13.781 0.986 4.598 1 98.56 93 ARG B O 1
ATOM 2241 N N . ALA B 1 94 ? 11.758 0.149 4.465 1 98.62 94 ALA B N 1
ATOM 2242 C CA . ALA B 1 94 ? 12 -0.483 3.172 1 98.62 94 ALA B CA 1
ATOM 2243 C C . ALA B 1 94 ? 12.281 0.562 2.094 1 98.62 94 ALA B C 1
ATOM 2245 O O . ALA B 1 94 ? 13.133 0.36 1.231 1 98.62 94 ALA B O 1
ATOM 2246 N N . LEU B 1 95 ? 11.602 1.652 2.189 1 98.75 95 LEU B N 1
ATOM 2247 C CA . LEU B 1 95 ? 11.641 2.654 1.132 1 98.75 95 LEU B CA 1
ATOM 2248 C C . LEU B 1 95 ? 12.875 3.541 1.268 1 98.75 95 LEU B C 1
ATOM 2250 O O . LEU B 1 95 ? 13.438 3.986 0.264 1 98.75 95 LEU B O 1
ATOM 2254 N N . VAL B 1 96 ? 13.32 3.781 2.561 1 98.44 96 VAL B N 1
ATOM 2255 C CA . VAL B 1 96 ? 14.305 4.855 2.691 1 98.44 96 VAL B CA 1
ATOM 2256 C C . VAL B 1 96 ? 15.539 4.34 3.426 1 98.44 96 VAL B C 1
ATOM 2258 O O . VAL B 1 96 ? 16.516 5.07 3.594 1 98.44 96 VAL B O 1
ATOM 2261 N N . GLY B 1 97 ? 15.5 3.1 3.908 1 97.88 97 GLY B N 1
ATOM 2262 C CA . GLY B 1 97 ? 16.625 2.521 4.641 1 97.88 97 GLY B CA 1
ATOM 2263 C C . GLY B 1 97 ? 16.5 2.709 6.141 1 97.88 97 GLY B C 1
ATOM 2264 O O . GLY B 1 97 ? 15.742 3.551 6.613 1 97.88 97 GLY B O 1
ATOM 2265 N N . ARG B 1 98 ? 17.203 1.962 6.832 1 97.69 98 ARG B N 1
ATOM 2266 C CA . ARG B 1 98 ? 17.109 1.869 8.289 1 97.69 98 ARG B CA 1
ATOM 2267 C C . ARG B 1 98 ? 17.422 3.209 8.945 1 97.69 98 ARG B C 1
ATOM 2269 O O . ARG B 1 98 ? 16.641 3.705 9.758 1 97.69 98 ARG B O 1
ATOM 2276 N N . GLU B 1 99 ? 18.5 3.84 8.625 1 97.31 99 GLU B N 1
ATOM 2277 C CA . GLU B 1 99 ? 18.969 5.051 9.289 1 97.31 99 GLU B CA 1
ATOM 2278 C C . GLU B 1 99 ? 18.031 6.223 9.016 1 97.31 99 GLU B C 1
ATOM 2280 O O . GLU B 1 99 ? 17.609 6.914 9.945 1 97.31 99 GLU B O 1
ATOM 2285 N N . HIS B 1 100 ? 17.688 6.375 7.766 1 98 100 HIS B N 1
ATOM 2286 C CA . HIS B 1 100 ? 16.812 7.484 7.422 1 98 100 HIS B CA 1
ATOM 2287 C C . HIS B 1 100 ? 15.414 7.285 8.008 1 98 100 HIS B C 1
ATOM 2289 O O . HIS B 1 100 ? 14.773 8.242 8.453 1 98 100 HIS B O 1
ATOM 2295 N N . SER B 1 101 ? 14.945 6.078 8.031 1 98.25 101 SER B N 1
ATOM 2296 C CA . SER B 1 101 ? 13.641 5.805 8.625 1 98.25 101 SER B CA 1
ATOM 2297 C C . SER B 1 101 ? 13.625 6.152 10.109 1 98.25 101 SER B C 1
ATOM 2299 O O . SER B 1 101 ? 12.633 6.68 10.625 1 98.25 101 SER B O 1
ATOM 2301 N N . ARG B 1 102 ? 14.688 5.883 10.82 1 97.44 102 ARG B N 1
ATOM 2302 C CA . ARG B 1 102 ? 14.789 6.219 12.234 1 97.44 102 ARG B CA 1
ATOM 2303 C C . ARG B 1 102 ? 14.773 7.73 12.438 1 97.44 102 ARG B C 1
ATOM 2305 O O . ARG B 1 102 ? 14.094 8.234 13.336 1 97.44 102 ARG B O 1
ATOM 2312 N N . THR B 1 103 ? 15.484 8.422 11.617 1 97.94 103 THR B N 1
ATOM 2313 C CA . THR B 1 103 ? 15.547 9.883 11.695 1 97.94 103 THR B CA 1
ATOM 2314 C C . THR B 1 103 ? 14.172 10.492 11.453 1 97.94 103 THR B C 1
ATOM 2316 O O . THR B 1 103 ? 13.734 11.367 12.203 1 97.94 103 THR B O 1
ATOM 2319 N N . VAL B 1 104 ? 13.523 10.031 10.461 1 98.19 104 VAL B N 1
ATOM 2320 C CA . VAL B 1 104 ? 12.203 10.539 10.094 1 98.19 104 VAL B CA 1
ATOM 2321 C C . VAL B 1 104 ? 11.211 10.273 11.227 1 98.19 104 VAL B C 1
ATOM 2323 O O . VAL B 1 104 ? 10.477 11.172 11.641 1 98.19 104 VAL B O 1
ATOM 2326 N N . THR B 1 105 ? 11.203 9.031 11.695 1 97.25 105 THR B N 1
ATOM 2327 C CA . THR B 1 105 ? 10.281 8.648 12.758 1 97.25 105 THR B CA 1
ATOM 2328 C C . THR B 1 105 ? 10.516 9.492 14.008 1 97.25 105 THR B C 1
ATOM 2330 O O . THR B 1 105 ? 9.562 9.992 14.617 1 97.25 105 THR B O 1
ATOM 2333 N N . ALA B 1 106 ? 11.742 9.695 14.375 1 97.12 106 ALA B N 1
ATOM 2334 C CA . ALA B 1 106 ? 12.086 10.492 15.547 1 97.12 106 ALA B CA 1
ATOM 2335 C C . ALA B 1 106 ? 11.68 11.953 15.359 1 97.12 106 ALA B C 1
ATOM 2337 O O . ALA B 1 106 ? 11.148 12.578 16.281 1 97.12 106 ALA B O 1
ATOM 2338 N N . ALA B 1 107 ? 11.922 12.477 14.211 1 97.5 107 ALA B N 1
ATOM 2339 C CA . ALA B 1 107 ? 11.602 13.875 13.922 1 97.5 107 ALA B CA 1
ATOM 2340 C C . ALA B 1 107 ? 10.094 14.102 13.953 1 97.5 107 ALA B C 1
ATOM 2342 O O . ALA B 1 107 ? 9.625 15.109 14.492 1 97.5 107 ALA B O 1
ATOM 2343 N N . MET B 1 108 ? 9.391 13.211 13.391 1 95.06 108 MET B N 1
ATOM 2344 C CA . MET B 1 108 ? 7.93 13.328 13.383 1 95.06 108 MET B CA 1
ATOM 2345 C C . MET B 1 108 ? 7.367 13.25 14.797 1 95.06 108 MET B C 1
ATOM 2347 O O . MET B 1 108 ? 6.441 13.984 15.141 1 95.06 108 MET B O 1
ATOM 2351 N N . ALA B 1 109 ? 7.895 12.328 15.562 1 94.31 109 ALA B N 1
ATOM 2352 C CA . ALA B 1 109 ? 7.461 12.195 16.953 1 94.31 109 ALA B CA 1
ATOM 2353 C C . ALA B 1 109 ? 7.746 13.477 17.734 1 94.31 109 ALA B C 1
ATOM 2355 O O . ALA B 1 109 ? 6.914 13.93 18.531 1 94.31 109 ALA B O 1
ATOM 2356 N N . ARG B 1 110 ? 8.898 14.055 17.531 1 95.88 110 ARG B N 1
ATOM 2357 C CA . ARG B 1 110 ? 9.266 15.297 18.203 1 95.88 110 ARG B CA 1
ATOM 2358 C C . ARG B 1 110 ? 8.359 16.453 17.781 1 95.88 110 ARG B C 1
ATOM 2360 O O . ARG B 1 110 ? 7.902 17.234 18.609 1 95.88 110 ARG B O 1
ATOM 2367 N N . LEU B 1 111 ? 8.141 16.516 16.547 1 95.81 111 LEU B N 1
ATOM 2368 C CA . LEU B 1 111 ? 7.266 17.562 16.031 1 95.81 111 LEU B CA 1
ATOM 2369 C C . LEU B 1 111 ? 5.871 17.438 16.641 1 95.81 111 LEU B C 1
ATOM 2371 O O . LEU B 1 111 ? 5.285 18.438 17.047 1 95.81 111 LEU B O 1
ATOM 2375 N N . ALA B 1 112 ? 5.379 16.203 16.719 1 91.44 112 ALA B N 1
ATOM 2376 C CA . ALA B 1 112 ? 4.047 15.938 17.25 1 91.44 112 ALA B CA 1
ATOM 2377 C C . ALA B 1 112 ? 3.973 16.297 18.734 1 91.44 112 ALA B C 1
ATOM 2379 O O . ALA B 1 112 ? 2.893 16.578 19.25 1 91.44 112 ALA B O 1
ATOM 2380 N N . SER B 1 113 ? 5.055 16.297 19.375 1 93.44 113 SER B N 1
ATOM 2381 C CA . SER B 1 113 ? 5.086 16.531 20.812 1 93.44 113 SER B CA 1
ATOM 2382 C C . SER B 1 113 ? 5.18 18.016 21.125 1 93.44 113 SER B C 1
ATOM 2384 O O . SER B 1 113 ? 5.07 18.422 22.297 1 93.44 113 SER B O 1
ATOM 2386 N N . LEU B 1 114 ? 5.328 18.781 20.125 1 94.75 114 LEU B N 1
ATOM 2387 C CA . LEU B 1 114 ? 5.414 20.234 20.328 1 94.75 114 LEU B CA 1
ATOM 2388 C C . LEU B 1 114 ? 4.051 20.812 20.703 1 94.75 114 LEU B C 1
ATOM 2390 O O . LEU B 1 114 ? 3.016 20.234 20.344 1 94.75 114 LEU B O 1
ATOM 2394 N N . GLY B 1 115 ? 4.059 21.922 21.375 1 90.44 115 GLY B N 1
ATOM 2395 C CA . GLY B 1 115 ? 2.832 22.625 21.703 1 90.44 115 GLY B CA 1
ATOM 2396 C C . GLY B 1 115 ? 2.105 22.016 22.891 1 90.44 115 GLY B C 1
ATOM 2397 O O . GLY B 1 115 ? 2.646 21.141 23.578 1 90.44 115 GLY B O 1
ATOM 2398 N N . PRO B 1 116 ? 0.914 22.438 23.141 1 89.81 116 PRO B N 1
ATOM 2399 C CA . PRO B 1 116 ? 0.137 21.953 24.281 1 89.81 116 PRO B CA 1
ATOM 2400 C C . PRO B 1 116 ? -0.194 20.469 24.172 1 89.81 116 PRO B C 1
ATOM 2402 O O . PRO B 1 116 ? -0.466 19.969 23.078 1 89.81 116 PRO B O 1
ATOM 2405 N N . GLN B 1 117 ? -0.144 19.797 25.312 1 84.81 117 GLN B N 1
ATOM 2406 C CA . GLN B 1 117 ? -0.422 18.359 25.344 1 84.81 117 GLN B CA 1
ATOM 2407 C C . GLN B 1 117 ? -1.777 18.078 25.984 1 84.81 117 GLN B C 1
ATOM 2409 O O . GLN B 1 117 ? -1.995 17 26.531 1 84.81 117 GLN B O 1
ATOM 2414 N N . ARG B 1 118 ? -2.703 18.906 25.891 1 87 118 ARG B N 1
ATOM 2415 C CA . ARG B 1 118 ? -4.059 18.688 26.375 1 87 118 ARG B CA 1
ATOM 2416 C C . ARG B 1 118 ? -4.965 18.172 25.266 1 87 118 ARG B C 1
ATOM 2418 O O . ARG B 1 118 ? -4.656 18.312 24.078 1 87 118 ARG B O 1
ATOM 2425 N N . PRO B 1 119 ? -6.078 17.562 25.656 1 89.81 119 PRO B N 1
ATOM 2426 C CA . PRO B 1 119 ? -6.98 17.016 24.641 1 89.81 119 PRO B CA 1
ATOM 2427 C C . PRO B 1 119 ? -7.387 18.031 23.594 1 89.81 119 PRO B C 1
ATOM 2429 O O . PRO B 1 119 ? -7.75 19.172 23.922 1 89.81 119 PRO B O 1
ATOM 2432 N N . ALA B 1 120 ? -7.242 17.656 22.328 1 93.88 120 ALA B N 1
ATOM 2433 C CA . ALA B 1 120 ? -7.531 18.516 21.188 1 93.88 120 ALA B CA 1
ATOM 2434 C C . ALA B 1 120 ? -7.938 17.688 19.969 1 93.88 120 ALA B C 1
ATOM 2436 O O . ALA B 1 120 ? -7.758 16.469 19.953 1 93.88 120 ALA B O 1
ATOM 2437 N N . LEU B 1 121 ? -8.539 18.328 19.094 1 93.62 121 LEU B N 1
ATOM 2438 C CA . LEU B 1 121 ? -8.664 17.75 17.75 1 93.62 121 LEU B CA 1
ATOM 2439 C C . LEU B 1 121 ? -7.367 17.906 16.969 1 93.62 121 LEU B C 1
ATOM 2441 O O . LEU B 1 121 ? -6.633 18.875 17.172 1 93.62 121 LEU B O 1
ATOM 2445 N N . TYR B 1 122 ? -7.121 16.906 16.219 1 94.12 122 TYR B N 1
ATOM 2446 C CA . TYR B 1 122 ? -5.906 16.891 15.414 1 94.12 122 TYR B CA 1
ATOM 2447 C C . TYR B 1 122 ? -6.242 16.875 13.93 1 94.12 122 TYR B C 1
ATOM 2449 O O . TYR B 1 122 ? -7.012 16.031 13.469 1 94.12 122 TYR B O 1
ATOM 2457 N N . LEU B 1 123 ? -5.73 17.812 13.234 1 95.56 123 LEU B N 1
ATOM 2458 C CA . LEU B 1 123 ? -5.844 17.797 11.773 1 95.56 123 LEU B CA 1
ATOM 2459 C C . LEU B 1 123 ? -4.691 17.016 11.148 1 95.56 123 LEU B C 1
ATOM 2461 O O . LEU B 1 123 ? -3.574 17.531 11.047 1 95.56 123 LEU B O 1
ATOM 2465 N N . GLN B 1 124 ? -4.945 15.844 10.672 1 93.31 124 GLN B N 1
ATOM 2466 C CA . GLN B 1 124 ? -3.936 14.93 10.156 1 93.31 124 GLN B CA 1
ATOM 2467 C C . GLN B 1 124 ? -3.619 15.234 8.695 1 93.31 124 GLN B C 1
ATOM 2469 O O . GLN B 1 124 ? -2.449 15.289 8.305 1 93.31 124 GLN B O 1
ATOM 2474 N N . PHE B 1 125 ? -4.637 15.328 7.879 1 94.69 125 PHE B N 1
ATOM 2475 C CA . PHE B 1 125 ? -4.488 15.609 6.453 1 94.69 125 PHE B CA 1
ATOM 2476 C C . PHE B 1 125 ? -5.441 16.719 6.016 1 94.69 125 PHE B C 1
ATOM 2478 O O . PHE B 1 125 ? -6.598 16.75 6.449 1 94.69 125 PHE B O 1
ATOM 2485 N N . LEU B 1 126 ? -5.086 17.562 5.242 1 96.19 126 LEU B N 1
ATOM 2486 C CA . LEU B 1 126 ? -5.855 18.484 4.406 1 96.19 126 LEU B CA 1
ATOM 2487 C C . LEU B 1 126 ? -5.203 18.641 3.041 1 96.19 126 LEU B C 1
ATOM 2489 O O . LEU B 1 126 ? -4.117 19.219 2.932 1 96.19 126 LEU B O 1
ATOM 2493 N N . ALA B 1 127 ? -5.852 18.094 2.078 1 96.62 127 ALA B N 1
ATOM 2494 C CA . ALA B 1 127 ? -5.25 18.078 0.747 1 96.62 127 ALA B CA 1
ATOM 2495 C C . ALA B 1 127 ? -6.301 18.328 -0.333 1 96.62 127 ALA B C 1
ATOM 2497 O O . ALA B 1 127 ? -7.422 17.828 -0.235 1 96.62 127 ALA B O 1
ATOM 2498 N N . VAL B 1 128 ? -5.941 19.078 -1.257 1 95.88 128 VAL B N 1
ATOM 2499 C CA . VAL B 1 128 ? -6.73 19.344 -2.457 1 95.88 128 VAL B CA 1
ATOM 2500 C C . VAL B 1 128 ? -5.926 18.953 -3.695 1 95.88 128 VAL B C 1
ATOM 2502 O O . VAL B 1 128 ? -4.727 19.234 -3.779 1 95.88 128 VAL B O 1
ATOM 2505 N N . ASP B 1 129 ? -6.551 18.234 -4.574 1 95.19 129 ASP B N 1
ATOM 2506 C CA . ASP B 1 129 ? -5.871 17.922 -5.824 1 95.19 129 ASP B CA 1
ATOM 2507 C C . ASP B 1 129 ? -5.227 19.156 -6.434 1 95.19 129 ASP B C 1
ATOM 2509 O O . ASP B 1 129 ? -5.848 20.219 -6.492 1 95.19 129 ASP B O 1
ATOM 2513 N N . PRO B 1 130 ? -4.02 19.016 -6.883 1 94.5 130 PRO B N 1
ATOM 2514 C CA . PRO B 1 130 ? -3.303 20.188 -7.395 1 94.5 130 PRO B CA 1
ATOM 2515 C C . PRO B 1 130 ? -4.051 20.875 -8.531 1 94.5 130 PRO B C 1
ATOM 2517 O O . PRO B 1 130 ? -3.979 22.109 -8.664 1 94.5 130 PRO B O 1
ATOM 2520 N N . GLN B 1 131 ? -4.816 20.156 -9.281 1 92.25 131 GLN B N 1
ATOM 2521 C CA . GLN B 1 131 ? -5.531 20.719 -10.414 1 92.25 131 GLN B CA 1
ATOM 2522 C C . GLN B 1 131 ? -6.785 21.469 -9.969 1 92.25 131 GLN B C 1
ATOM 2524 O O . GLN B 1 131 ? -7.395 22.203 -10.75 1 92.25 131 GLN B O 1
ATOM 2529 N N . GLU B 1 132 ? -7.141 21.312 -8.695 1 92.62 132 GLU B N 1
ATOM 2530 C CA . GLU B 1 132 ? -8.367 21.906 -8.172 1 92.62 132 GLU B CA 1
ATOM 2531 C C . GLU B 1 132 ? -8.07 22.906 -7.062 1 92.62 132 GLU B C 1
ATOM 2533 O O . GLU B 1 132 ? -8.977 23.328 -6.336 1 92.62 132 GLU B O 1
ATOM 2538 N N . GLN B 1 133 ? -6.848 23.219 -6.852 1 90.12 133 GLN B N 1
ATOM 2539 C CA . GLN B 1 133 ? -6.469 24.141 -5.789 1 90.12 133 GLN B CA 1
ATOM 2540 C C . GLN B 1 133 ? -6.945 25.562 -6.09 1 90.12 133 GLN B C 1
ATOM 2542 O O . GLN B 1 133 ? -7.062 25.938 -7.258 1 90.12 133 GLN B O 1
ATOM 2547 N N . GLY B 1 134 ? -7.316 26.281 -5.008 1 88.81 134 GLY B N 1
ATOM 2548 C CA . GLY B 1 134 ? -7.809 27.641 -5.16 1 88.81 134 GLY B CA 1
ATOM 2549 C C . GLY B 1 134 ? -9.305 27.703 -5.398 1 88.81 134 GLY B C 1
ATOM 2550 O O . GLY B 1 134 ? -9.844 28.781 -5.684 1 88.81 134 GLY B O 1
ATOM 2551 N N . SER B 1 135 ? -9.961 26.562 -5.234 1 89.75 135 SER B N 1
ATOM 2552 C CA . SER B 1 135 ? -11.391 26.484 -5.539 1 89.75 135 SER B CA 1
ATOM 2553 C C . SER B 1 135 ? -12.227 26.516 -4.266 1 89.75 135 SER B C 1
ATOM 2555 O O . SER B 1 135 ? -13.453 26.375 -4.316 1 89.75 135 SER B O 1
ATOM 2557 N N . GLY B 1 136 ? -11.57 26.531 -3.131 1 92.62 136 GLY B N 1
ATOM 2558 C CA . GLY B 1 136 ? -12.297 26.703 -1.885 1 92.62 136 GLY B CA 1
ATOM 2559 C C . GLY B 1 136 ? -12.523 25.391 -1.15 1 92.62 136 GLY B C 1
ATOM 2560 O O . GLY B 1 136 ? -13.055 25.375 -0.04 1 92.62 136 GLY B O 1
ATOM 2561 N N . TYR B 1 137 ? -12.078 24.297 -1.646 1 93.06 137 TYR B N 1
ATOM 2562 C CA . TYR B 1 137 ? -12.32 22.984 -1.046 1 93.06 137 TYR B CA 1
ATOM 2563 C C . TYR B 1 137 ? -11.594 22.859 0.285 1 93.06 137 TYR B C 1
ATOM 2565 O O . TYR B 1 137 ? -12.117 22.281 1.234 1 93.06 137 TYR B O 1
ATOM 2573 N N . GLY B 1 138 ? -10.352 23.406 0.367 1 94.25 138 GLY B N 1
ATOM 2574 C CA . GLY B 1 138 ? -9.617 23.391 1.621 1 94.25 138 GLY B CA 1
ATOM 2575 C C . GLY B 1 138 ? -10.328 24.141 2.738 1 94.25 138 GLY B C 1
ATOM 2576 O O . GLY B 1 138 ? -10.414 23.641 3.863 1 94.25 138 GLY B O 1
ATOM 2577 N N . ARG B 1 139 ? -10.914 25.219 2.363 1 94.75 139 ARG B N 1
ATOM 2578 C CA . ARG B 1 139 ? -11.656 26.031 3.324 1 94.75 139 ARG B CA 1
ATOM 2579 C C . ARG B 1 139 ? -12.906 25.297 3.805 1 94.75 139 ARG B C 1
ATOM 2581 O O . ARG B 1 139 ? -13.242 25.344 4.988 1 94.75 139 ARG B O 1
ATOM 2588 N N . GLU B 1 140 ? -13.547 24.719 2.889 1 94 140 GLU B N 1
ATOM 2589 C CA . GLU B 1 140 ? -14.766 23.969 3.217 1 94 140 GLU B CA 1
ATOM 2590 C C . GLU B 1 140 ? -14.477 22.844 4.203 1 94 140 GLU B C 1
ATOM 2592 O O . GLU B 1 140 ? -15.203 22.672 5.18 1 94 140 GLU B O 1
ATOM 2597 N N . LEU B 1 141 ? -13.438 22.125 3.926 1 94.19 141 LEU B N 1
ATOM 2598 C CA . LEU B 1 141 ? -13.07 21.016 4.797 1 94.19 141 LEU B CA 1
ATOM 2599 C C . LEU B 1 141 ? -12.641 21.516 6.168 1 94.19 141 LEU B C 1
ATOM 2601 O O . LEU B 1 141 ? -13.016 20.953 7.191 1 94.19 141 LEU B O 1
ATOM 2605 N N . LEU B 1 142 ? -11.859 22.547 6.164 1 95.44 142 LEU B N 1
ATOM 2606 C CA . LEU B 1 142 ? -11.398 23.109 7.434 1 95.44 142 LEU B CA 1
ATOM 2607 C C . LEU B 1 142 ? -12.57 23.625 8.258 1 95.44 142 LEU B C 1
ATOM 2609 O O . LEU B 1 142 ? -12.602 23.469 9.477 1 95.44 142 LEU B O 1
ATOM 2613 N N . ALA B 1 143 ? -13.578 24.234 7.633 1 94.56 143 ALA B N 1
ATOM 2614 C CA . ALA B 1 143 ? -14.758 24.766 8.312 1 94.56 143 ALA B CA 1
ATOM 2615 C C . ALA B 1 143 ? -15.5 23.656 9.062 1 94.56 143 ALA B C 1
ATOM 2617 O O . ALA B 1 143 ? -16.047 23.891 10.141 1 94.56 143 ALA B O 1
ATOM 2618 N N . GLN B 1 144 ? -15.484 22.547 8.461 1 92.75 144 GLN B N 1
ATOM 2619 C CA . GLN B 1 144 ? -16.125 21.422 9.125 1 92.75 144 GLN B CA 1
ATOM 2620 C C . GLN B 1 144 ? -15.406 21.047 10.414 1 92.75 144 GLN B C 1
ATOM 2622 O O . GLN B 1 144 ? -16.047 20.719 11.422 1 92.75 144 GLN B O 1
ATOM 2627 N N . LEU B 1 145 ? -14.117 21.047 10.367 1 93.62 145 LEU B N 1
ATOM 2628 C CA . LEU B 1 145 ? -13.336 20.75 11.562 1 93.62 145 LEU B CA 1
ATOM 2629 C C . LEU B 1 145 ? -13.5 21.844 12.602 1 93.62 145 LEU B C 1
ATOM 2631 O O . LEU B 1 145 ? -13.578 21.562 13.805 1 93.62 145 LEU B O 1
ATOM 2635 N N . LEU B 1 146 ? -13.602 23.062 12.156 1 95.69 146 LEU B N 1
ATOM 2636 C CA . LEU B 1 146 ? -13.797 24.188 13.055 1 95.69 146 LEU B CA 1
ATOM 2637 C C . LEU B 1 146 ? -15.148 24.094 13.758 1 95.69 146 LEU B C 1
ATOM 2639 O O . LEU B 1 146 ? -15.25 24.406 14.953 1 95.69 146 LEU B O 1
ATOM 2643 N N . GLN B 1 147 ? -16.125 23.672 13.047 1 94.62 147 GLN B N 1
ATOM 2644 C CA . GLN B 1 147 ? -17.438 23.484 13.648 1 94.62 147 GLN B CA 1
ATOM 2645 C C . GLN B 1 147 ? -17.406 22.391 14.711 1 94.62 147 GLN B C 1
ATOM 2647 O O . GLN B 1 147 ? -18.016 22.531 15.781 1 94.62 147 GLN B O 1
ATOM 2652 N N . LEU B 1 148 ? -16.719 21.359 14.375 1 92.75 148 LEU B N 1
ATOM 2653 C CA . LEU B 1 148 ? -16.562 20.266 15.344 1 92.75 148 LEU B CA 1
ATOM 2654 C C . LEU B 1 148 ? -15.867 20.766 16.609 1 92.75 148 LEU B C 1
ATOM 2656 O O . LEU B 1 148 ? -16.234 20.375 17.719 1 92.75 148 LEU B O 1
ATOM 2660 N N . SER B 1 149 ? -14.82 21.469 16.406 1 94.88 149 SER B N 1
ATOM 2661 C CA . SER B 1 149 ? -14.086 22.062 17.516 1 94.88 149 SER B CA 1
ATOM 2662 C C . SER B 1 149 ? -15 22.922 18.375 1 94.88 149 SER B C 1
ATOM 2664 O O . SER B 1 149 ? -14.977 22.812 19.609 1 94.88 149 SER B O 1
ATOM 2666 N N . HIS B 1 150 ? -15.82 23.734 17.734 1 95.19 150 HIS B N 1
ATOM 2667 C CA . HIS B 1 150 ? -16.766 24.594 18.438 1 95.19 150 HIS B CA 1
ATOM 2668 C C . HIS B 1 150 ? -17.766 23.766 19.266 1 95.19 150 HIS B C 1
ATOM 2670 O O . HIS B 1 150 ? -17.969 24.047 20.438 1 95.19 150 HIS B O 1
ATOM 2676 N N . ASP B 1 151 ? -18.281 22.781 18.672 1 94.62 151 ASP B N 1
ATOM 2677 C CA . ASP B 1 151 ? -19.312 21.953 19.297 1 94.62 151 ASP B CA 1
ATOM 2678 C C . ASP B 1 151 ? -18.734 21.172 20.484 1 94.62 151 ASP B C 1
ATOM 2680 O O . ASP B 1 151 ? -19.391 21.016 21.516 1 94.62 151 ASP B O 1
ATOM 2684 N N . ALA B 1 152 ? -17.516 20.766 20.359 1 93 152 ALA B N 1
ATOM 2685 C CA . ALA B 1 152 ? -16.891 19.906 21.359 1 93 152 ALA B CA 1
ATOM 2686 C C . ALA B 1 152 ? -16.156 20.75 22.406 1 93 152 ALA B C 1
ATOM 2688 O O . ALA B 1 152 ? -15.68 20.219 23.406 1 93 152 ALA B O 1
ATOM 2689 N N . ARG B 1 153 ? -16.031 22.016 22.062 1 95.44 153 ARG B N 1
ATOM 2690 C CA . ARG B 1 153 ? -15.242 22.906 22.891 1 95.44 153 ARG B CA 1
ATOM 2691 C C . ARG B 1 153 ? -13.82 22.391 23.078 1 95.44 153 ARG B C 1
ATOM 2693 O O . ARG B 1 153 ? -13.312 22.328 24.188 1 95.44 153 ARG B O 1
ATOM 2700 N N . LYS B 1 154 ? -13.242 21.922 22 1 95.31 154 LYS B N 1
ATOM 2701 C CA . LYS B 1 154 ? -11.867 21.438 21.969 1 95.31 154 LYS B CA 1
ATOM 2702 C C . LYS B 1 154 ? -11.008 22.266 21.016 1 95.31 154 LYS B C 1
ATOM 2704 O O . LYS B 1 154 ? -11.469 22.641 19.938 1 95.31 154 LYS B O 1
ATOM 2709 N N . PRO B 1 155 ? -9.836 22.531 21.391 1 96.88 155 PRO B N 1
ATOM 2710 C CA . PRO B 1 155 ? -8.922 23.172 20.438 1 96.88 155 PRO B CA 1
ATOM 2711 C C . PRO B 1 155 ? -8.531 22.25 19.297 1 96.88 155 PRO B C 1
ATOM 2713 O O . PRO B 1 155 ? -8.891 21.062 19.281 1 96.88 155 PRO B O 1
ATOM 2716 N N . ILE B 1 156 ? -7.887 22.828 18.312 1 96.94 156 ILE B N 1
ATOM 2717 C CA . ILE B 1 156 ? -7.348 22.078 17.172 1 96.94 156 ILE B CA 1
ATOM 2718 C C . ILE B 1 156 ? -5.832 22.25 17.125 1 96.94 156 ILE B C 1
ATOM 2720 O O . ILE B 1 156 ? -5.32 23.359 17.281 1 96.94 156 ILE B O 1
ATOM 2724 N N . LYS B 1 157 ? -5.215 21.172 16.984 1 96.75 157 LYS B N 1
ATOM 2725 C CA . LYS B 1 157 ? -3.77 21.156 16.766 1 96.75 157 LYS B CA 1
ATOM 2726 C C . LYS B 1 157 ? -3.43 20.609 15.375 1 96.75 157 LYS B C 1
ATOM 2728 O O . LYS B 1 157 ? -4.129 19.75 14.859 1 96.75 157 LYS B O 1
ATOM 2733 N N . LEU B 1 158 ? -2.342 21.141 14.773 1 96.94 158 LEU B N 1
ATOM 2734 C CA . LEU B 1 158 ? -1.779 20.594 13.539 1 96.94 158 LEU B CA 1
ATOM 2735 C C . LEU B 1 158 ? -0.292 20.906 13.438 1 96.94 158 LEU B C 1
ATOM 2737 O O . LEU B 1 158 ? 0.234 21.703 14.219 1 96.94 158 LEU B O 1
ATOM 2741 N N . GLU B 1 159 ? 0.387 20.234 12.57 1 97.12 159 GLU B N 1
ATOM 2742 C CA . GLU B 1 159 ? 1.758 20.547 12.18 1 97.12 159 GLU B CA 1
ATOM 2743 C C . GLU B 1 159 ? 1.881 20.719 10.672 1 97.12 159 GLU B C 1
ATOM 2745 O O . GLU B 1 159 ? 1.144 20.094 9.906 1 97.12 159 GLU B O 1
ATOM 2750 N N . THR B 1 160 ? 2.773 21.562 10.25 1 97.44 160 THR B N 1
ATOM 2751 C CA . THR B 1 160 ? 3.066 21.734 8.828 1 97.44 160 THR B CA 1
ATOM 2752 C C . THR B 1 160 ? 4.539 22.062 8.617 1 97.44 160 THR B C 1
ATOM 2754 O O . THR B 1 160 ? 5.207 22.562 9.523 1 97.44 160 THR B O 1
ATOM 2757 N N . THR B 1 161 ? 4.984 21.672 7.477 1 97.5 161 THR B N 1
ATOM 2758 C CA . THR B 1 161 ? 6.34 22.031 7.082 1 97.5 161 THR B CA 1
ATOM 2759 C C . THR B 1 161 ? 6.32 22.984 5.883 1 97.5 161 THR B C 1
ATOM 2761 O O . THR B 1 161 ? 7.371 23.312 5.328 1 97.5 161 THR B O 1
ATOM 2764 N N . ASN B 1 162 ? 5.164 23.344 5.457 1 95.19 162 ASN B N 1
ATOM 2765 C CA . ASN B 1 162 ? 4.98 24.266 4.336 1 95.19 162 ASN B CA 1
ATOM 2766 C C . ASN B 1 162 ? 4.664 25.672 4.816 1 95.19 162 ASN B C 1
ATOM 2768 O O . ASN B 1 162 ? 3.6 25.922 5.387 1 95.19 162 ASN B O 1
ATOM 2772 N N . PRO B 1 163 ? 5.496 26.672 4.527 1 93.94 163 PRO B N 1
ATOM 2773 C CA . PRO B 1 163 ? 5.258 28.031 4.996 1 93.94 163 PRO B CA 1
ATOM 2774 C C . PRO B 1 163 ? 3.971 28.641 4.43 1 93.94 163 PRO B C 1
ATOM 2776 O O . PRO B 1 163 ? 3.318 29.438 5.09 1 93.94 163 PRO B O 1
ATOM 2779 N N . VAL B 1 164 ? 3.625 28.266 3.279 1 93.31 164 VAL B N 1
ATOM 2780 C CA . VAL B 1 164 ? 2.391 28.75 2.67 1 93.31 164 VAL B CA 1
ATOM 2781 C C . VAL B 1 164 ? 1.193 28.312 3.51 1 93.31 164 VAL B C 1
ATOM 2783 O O . VAL B 1 164 ? 0.214 29.047 3.639 1 93.31 164 VAL B O 1
ATOM 2786 N N . ASN B 1 165 ? 1.325 27.094 4.098 1 95.5 165 ASN B N 1
ATOM 2787 C CA . ASN B 1 165 ? 0.252 26.578 4.941 1 95.5 165 ASN B CA 1
ATOM 2788 C C . ASN B 1 165 ? 0.138 27.375 6.246 1 95.5 165 ASN B C 1
ATOM 2790 O O . ASN B 1 165 ? -0.956 27.516 6.793 1 95.5 165 ASN B O 1
ATOM 2794 N N . VAL B 1 166 ? 1.248 27.844 6.734 1 97.38 166 VAL B N 1
ATOM 2795 C CA . VAL B 1 166 ? 1.231 28.641 7.961 1 97.38 166 VAL B CA 1
ATOM 2796 C C . VAL B 1 166 ? 0.35 29.875 7.77 1 97.38 166 VAL B C 1
ATOM 2798 O O . VAL B 1 166 ? -0.532 30.141 8.586 1 97.38 166 VAL B O 1
ATOM 2801 N N . ASP B 1 167 ? 0.564 30.516 6.645 1 95.81 167 ASP B N 1
ATOM 2802 C CA . ASP B 1 167 ? -0.221 31.719 6.34 1 95.81 167 ASP B CA 1
ATOM 2803 C C . ASP B 1 167 ? -1.693 31.359 6.137 1 95.81 167 ASP B C 1
ATOM 2805 O O . ASP B 1 167 ? -2.578 32.094 6.586 1 95.81 167 ASP B O 1
ATOM 2809 N N . PHE B 1 168 ? -1.91 30.281 5.543 1 95.38 168 PHE B N 1
ATOM 2810 C CA . PHE B 1 168 ? -3.27 29.812 5.305 1 95.38 168 PHE B CA 1
ATOM 2811 C C . PHE B 1 168 ? -4.004 29.578 6.621 1 95.38 168 PHE B C 1
ATOM 2813 O O . PHE B 1 168 ? -5.109 30.078 6.82 1 95.38 168 PHE B O 1
ATOM 2820 N N . TYR B 1 169 ? -3.396 28.844 7.523 1 97.69 169 TYR B N 1
ATOM 2821 C CA . TYR B 1 169 ? -4.055 28.469 8.766 1 97.69 169 TYR B CA 1
ATOM 2822 C C . TYR B 1 169 ? -4.199 29.656 9.695 1 97.69 169 TYR B C 1
ATOM 2824 O O . TYR B 1 169 ? -5.152 29.734 10.477 1 97.69 169 TYR B O 1
ATOM 2832 N N . ARG B 1 170 ? -3.254 30.641 9.602 1 97.88 170 ARG B N 1
ATOM 2833 C CA . ARG B 1 170 ? -3.367 31.859 10.391 1 97.88 170 ARG B CA 1
ATOM 2834 C C . ARG B 1 170 ? -4.66 32.594 10.07 1 97.88 170 ARG B C 1
ATOM 2836 O O . ARG B 1 170 ? -5.293 33.188 10.961 1 97.88 170 ARG B O 1
ATOM 2843 N N . LYS B 1 171 ? -5.062 32.562 8.867 1 96.38 171 LYS B N 1
ATOM 2844 C CA . LYS B 1 171 ? -6.293 33.219 8.438 1 96.38 171 LYS B CA 1
ATOM 2845 C C . LYS B 1 171 ? -7.516 32.594 9.102 1 96.38 171 LYS B C 1
ATOM 2847 O O . LYS B 1 171 ? -8.602 33.188 9.109 1 96.38 171 LYS B O 1
ATOM 2852 N N . PHE B 1 172 ? -7.355 31.438 9.602 1 96.75 172 PHE B N 1
ATOM 2853 C CA . PHE B 1 172 ? -8.469 30.719 10.211 1 96.75 172 PHE B CA 1
ATOM 2854 C C . PHE B 1 172 ? -8.32 30.672 11.727 1 96.75 172 PHE B C 1
ATOM 2856 O O . PHE B 1 172 ? -8.953 29.844 12.391 1 96.75 172 PHE B O 1
ATOM 2863 N N . GLY B 1 173 ? -7.387 31.422 12.266 1 97.38 173 GLY B N 1
ATOM 2864 C CA . GLY B 1 173 ? -7.312 31.594 13.711 1 97.38 173 GLY B CA 1
ATOM 2865 C C . GLY B 1 173 ? -6.254 30.734 14.359 1 97.38 173 GLY B C 1
ATOM 2866 O O . GLY B 1 173 ? -6.145 30.703 15.586 1 97.38 173 GLY B O 1
ATOM 2867 N N . PHE B 1 174 ? -5.426 30.047 13.57 1 98.25 174 PHE B N 1
ATOM 2868 C CA . PHE B 1 174 ? -4.324 29.281 14.141 1 98.25 174 PHE B CA 1
ATOM 2869 C C . PHE B 1 174 ? -3.123 30.172 14.414 1 98.25 174 PHE B C 1
ATOM 2871 O O . PHE B 1 174 ? -2.936 31.188 13.75 1 98.25 174 PHE B O 1
ATOM 2878 N N . SER B 1 175 ? -2.322 29.797 15.344 1 98.19 175 SER B N 1
ATOM 2879 C CA . SER B 1 175 ? -1.052 30.438 15.633 1 98.19 175 SER B CA 1
ATOM 2880 C C . SER B 1 175 ? 0.071 29.422 15.797 1 98.19 175 SER B C 1
ATOM 2882 O O . SER B 1 175 ? -0.163 28.312 16.25 1 98.19 175 SER B O 1
ATOM 2884 N N . VAL B 1 176 ? 1.252 29.812 15.43 1 98.38 176 VAL B N 1
ATOM 2885 C CA . VAL B 1 176 ? 2.418 28.969 15.68 1 98.38 176 VAL B CA 1
ATOM 2886 C C . VAL B 1 176 ? 2.748 28.984 17.172 1 98.38 176 VAL B C 1
ATOM 2888 O O . VAL B 1 176 ? 2.934 30.047 17.766 1 98.38 176 VAL B O 1
ATOM 2891 N N . VAL B 1 177 ? 2.801 27.828 17.734 1 97.81 177 VAL B N 1
ATOM 2892 C CA . VAL B 1 177 ? 3.084 27.75 19.156 1 97.81 177 VAL B CA 1
ATOM 2893 C C . VAL B 1 177 ? 4.52 27.281 19.375 1 97.81 177 VAL B C 1
ATOM 2895 O O . VAL B 1 177 ? 5.102 27.516 20.438 1 97.81 177 VAL B O 1
ATOM 2898 N N . ASP B 1 178 ? 5.039 26.547 18.422 1 97.25 178 ASP B N 1
ATOM 2899 C CA . ASP B 1 178 ? 6.418 26.078 18.453 1 97.25 178 ASP B CA 1
ATOM 2900 C C . ASP B 1 178 ? 6.898 25.688 17.062 1 97.25 178 ASP B C 1
ATOM 2902 O O . ASP B 1 178 ? 6.094 25.547 16.141 1 97.25 178 ASP B O 1
ATOM 2906 N N . ASP B 1 179 ? 8.211 25.641 16.859 1 97.12 179 ASP B N 1
ATOM 2907 C CA . ASP B 1 179 ? 8.773 25.188 15.602 1 97.12 179 ASP B CA 1
ATOM 2908 C C . ASP B 1 179 ? 10.109 24.484 15.82 1 97.12 179 ASP B C 1
ATOM 2910 O O . ASP B 1 179 ? 10.719 24.609 16.891 1 97.12 179 ASP B O 1
ATOM 2914 N N . MET B 1 180 ? 10.461 23.656 14.906 1 97.44 180 MET B N 1
ATOM 2915 C CA . MET B 1 180 ? 11.742 22.953 14.945 1 97.44 180 MET B CA 1
ATOM 2916 C C . MET B 1 180 ? 12.195 22.578 13.539 1 97.44 180 MET B C 1
ATOM 2918 O O . MET B 1 180 ? 11.367 22.469 12.625 1 97.44 180 MET B O 1
ATOM 2922 N N . ARG B 1 181 ? 13.492 22.359 13.422 1 97.31 181 ARG B N 1
ATOM 2923 C CA . ARG B 1 181 ? 14.016 21.734 12.211 1 97.31 181 ARG B CA 1
ATOM 2924 C C . ARG B 1 181 ? 13.922 20.219 12.297 1 97.31 181 ARG B C 1
ATOM 2926 O O . ARG B 1 181 ? 14.25 19.625 13.328 1 97.31 181 ARG B O 1
ATOM 2933 N N . LEU B 1 182 ? 13.438 19.656 11.227 1 96.5 182 LEU B N 1
ATOM 2934 C CA . LEU B 1 182 ? 13.391 18.203 11.18 1 96.5 182 LEU B CA 1
ATOM 2935 C C . LEU B 1 182 ? 14.758 17.625 10.828 1 96.5 182 LEU B C 1
ATOM 2937 O O . LEU B 1 182 ? 15.281 17.859 9.742 1 96.5 182 LEU B O 1
ATOM 2941 N N . GLY B 1 183 ? 15.336 16.875 11.734 1 90.56 183 GLY B N 1
ATOM 2942 C CA . GLY B 1 183 ? 16.656 16.312 11.484 1 90.56 183 GLY B CA 1
ATOM 2943 C C . GLY B 1 183 ? 17.703 17.375 11.211 1 90.56 183 GLY B C 1
ATOM 2944 O O . GLY B 1 183 ? 17.531 18.547 11.555 1 90.56 183 GLY B O 1
ATOM 2945 N N . ILE B 1 184 ? 18.828 17.031 10.648 1 90 184 ILE B N 1
ATOM 2946 C CA . ILE B 1 184 ? 19.953 17.922 10.383 1 90 184 ILE B CA 1
ATOM 2947 C C . ILE B 1 184 ? 19.719 18.672 9.086 1 90 184 ILE B C 1
ATOM 2949 O O . ILE B 1 184 ? 20.062 19.859 8.977 1 90 184 ILE B O 1
ATOM 2953 N N . ASP B 1 185 ? 19 18.047 8.156 1 93.06 185 ASP B N 1
ATOM 2954 C CA . ASP B 1 185 ? 18.875 18.641 6.832 1 93.06 185 ASP B CA 1
ATOM 2955 C C . ASP B 1 185 ? 17.406 18.719 6.406 1 93.06 185 ASP B C 1
ATOM 2957 O O . ASP B 1 185 ? 17.109 18.844 5.215 1 93.06 185 ASP B O 1
ATOM 2961 N N . GLY B 1 186 ? 16.547 18.547 7.34 1 96.75 186 GLY B N 1
ATOM 2962 C CA . GLY B 1 186 ? 15.141 18.547 6.992 1 96.75 186 GLY B CA 1
ATOM 2963 C C . GLY B 1 186 ? 14.508 19.938 7.062 1 96.75 186 GLY B C 1
ATOM 2964 O O . GLY B 1 186 ? 15.195 20.922 7.359 1 96.75 186 GLY B O 1
ATOM 2965 N N . PRO B 1 187 ? 13.297 20.062 6.691 1 97.75 187 PRO B N 1
ATOM 2966 C CA . PRO B 1 187 ? 12.594 21.344 6.707 1 97.75 187 PRO B CA 1
ATOM 2967 C C . PRO B 1 187 ? 12.211 21.781 8.117 1 97.75 187 PRO B C 1
ATOM 2969 O O . PRO B 1 187 ? 12.289 21 9.062 1 97.75 187 PRO B O 1
ATOM 2972 N N . THR B 1 188 ? 11.852 23.031 8.219 1 97.88 188 THR B N 1
ATOM 2973 C CA . THR B 1 188 ? 11.25 23.531 9.453 1 97.88 188 THR B CA 1
ATOM 2974 C C . THR B 1 188 ? 9.82 23.016 9.602 1 97.88 188 THR B C 1
ATOM 2976 O O . THR B 1 188 ? 9.047 23.016 8.633 1 97.88 188 THR B O 1
ATOM 2979 N N . GLY B 1 189 ? 9.547 22.469 10.75 1 98.06 189 GLY B N 1
ATOM 2980 C CA . GLY B 1 189 ? 8.188 22.109 11.117 1 98.06 189 GLY B CA 1
ATOM 2981 C C . GLY B 1 189 ? 7.574 23.078 12.117 1 98.06 189 GLY B C 1
ATOM 2982 O O . GLY B 1 189 ? 8.227 23.484 13.078 1 98.06 189 GLY B O 1
ATOM 2983 N N . TRP B 1 190 ? 6.348 23.469 11.898 1 98.31 190 TRP B N 1
ATOM 2984 C CA . TRP B 1 190 ? 5.617 24.359 12.789 1 98.31 190 TRP B CA 1
ATOM 2985 C C . TRP B 1 190 ? 4.477 23.609 13.484 1 98.31 190 TRP B C 1
ATOM 2987 O O . TRP B 1 190 ? 3.691 22.922 12.828 1 98.31 190 TRP B O 1
ATOM 2997 N N . SER B 1 191 ? 4.398 23.703 14.734 1 97.94 191 SER B N 1
ATOM 2998 C CA . SER B 1 191 ? 3.227 23.297 15.5 1 97.94 191 SER B CA 1
ATOM 2999 C C . SER B 1 191 ? 2.232 24.453 15.641 1 97.94 191 SER B C 1
ATOM 3001 O O . SER B 1 191 ? 2.592 25.531 16.094 1 97.94 191 SER B O 1
ATOM 3003 N N . MET B 1 192 ? 1.003 24.234 15.211 1 98.19 192 MET B N 1
ATOM 3004 C CA . MET B 1 192 ? 0.006 25.297 15.227 1 98.19 192 MET B CA 1
ATOM 3005 C C . MET B 1 192 ? -1.196 24.906 16.078 1 98.19 192 MET B C 1
ATOM 3007 O O . MET B 1 192 ? -1.492 23.719 16.234 1 98.19 192 MET B O 1
ATOM 3011 N N . TRP B 1 193 ? -1.795 25.906 16.594 1 97.69 193 TRP B N 1
ATOM 3012 C CA . TRP B 1 193 ? -2.846 25.719 17.578 1 97.69 193 TRP B CA 1
ATOM 3013 C C . TRP B 1 193 ? -3.963 26.734 17.391 1 97.69 193 TRP B C 1
ATOM 3015 O O . TRP B 1 193 ? -3.703 27.891 17.062 1 97.69 193 TRP B O 1
ATOM 3025 N N . ARG B 1 194 ? -5.152 26.266 17.562 1 97.5 194 ARG B N 1
ATOM 3026 C CA . ARG B 1 194 ? -6.324 27.141 17.594 1 97.5 194 ARG B CA 1
ATOM 3027 C C . ARG B 1 194 ? -7.234 26.797 18.766 1 97.5 194 ARG B C 1
ATOM 3029 O O . ARG B 1 194 ? -7.738 25.672 18.859 1 97.5 194 ARG B O 1
ATOM 3036 N N . ASP B 1 195 ? -7.496 27.734 19.609 1 95.75 195 ASP B N 1
ATOM 3037 C CA . ASP B 1 195 ? -8.391 27.516 20.734 1 95.75 195 ASP B CA 1
ATOM 3038 C C . ASP B 1 195 ? -9.836 27.375 20.266 1 95.75 195 ASP B C 1
ATOM 3040 O O . ASP B 1 195 ? -10.211 27.891 19.219 1 95.75 195 ASP B O 1
ATOM 3044 N N . ALA B 1 196 ? -10.57 26.656 21.125 1 91.56 196 ALA B N 1
ATOM 3045 C CA . ALA B 1 196 ? -12 26.562 20.844 1 91.56 196 ALA B CA 1
ATOM 3046 C C . ALA B 1 196 ? -12.695 27.906 21.062 1 91.56 196 ALA B C 1
ATOM 3048 O O . ALA B 1 196 ? -12.336 28.656 21.984 1 91.56 196 ALA B O 1
ATOM 3049 N N . ASP B 1 197 ? -13.633 28.297 20.125 1 81.06 197 ASP B N 1
ATOM 3050 C CA . ASP B 1 197 ? -14.445 29.484 20.359 1 81.06 197 ASP B CA 1
ATOM 3051 C C . ASP B 1 197 ? -15.445 29.25 21.5 1 81.06 197 ASP B C 1
ATOM 3053 O O . ASP B 1 197 ? -15.891 28.125 21.703 1 81.06 197 ASP B O 1
#

Foldseek 3Di:
DLDQQDPQALLLVLLQQLQQCLPFQLLCLLQVDSVCSSVLSSVLVSVVSVQCSVVSQWDFDPRVNTFKIWGKDKPDRDDDDPPDPPDNLNSSCVRRNDPSSVLSVVLVVVLVPPDDDDIAMETDDIGGRPVCPPVCVSVVRVVVVLVVCQVVQHKYKYKGQDPVVQVVVVVVAKDFPDWDARPPPGGIMTIIIHGHD/DLDQCDPQALLLVLLQQLQQCLPFQLLCLLQVDSVCSSVLSSVLVSLVSVQCSVVSQWDFDPGVNTFKIWGKDKPDRDDDDPPDPPDNLNSSCVRRNDVSSVLSVVLVVVLSPPDDPDIAMETDDIGGRPVCPPVCVSVVRVVVVLVVCQVVQHKYKYKGQDVVVQVVVVVVAKDFPDWDARPPPGGIMTIIIHGHD

InterPro domains:
  IPR000182 GNAT domain [PF13508] (113-175)
  IPR000182 GNAT domain [PS51186] (55-197)
  IPR016181 Acyl-CoA N-acyltransferase [SSF55729] (106-194)
  IPR052523 Trichothecene Biosynthesis Acetyltransferases [PTHR42791] (113-194)

Sequence (394 aa):
MDTDVDLHSMIGVRSLLARAYANDPMMRWVFPEPATRTDCIAAWLGLYVERYAEIGLIKVIGGDPAVAVGVGRDTALPRSRPDTFPSPSGILRALVGREHSRTVTAAMARLASLGPQRPALYLQFLAVDPQEQGSGYGRELLAQLLQLSHDARKPIKLETTNPVNVDFYRKFGFSVVDDMRLGIDGPTGWSMWRDADMDTDVDLHSMIGVRSLLARAYANDPMMRWVFPEPATRTDCIAAWLGLYVERYAEIGLIKVIGGDPAVAVGVGRDTALPRSRPDTFPSPSGILRALVGREHSRTVTAAMARLASLGPQRPALYLQFLAVDPQEQGSGYGRELLAQLLQLSHDARKPIKLETTNPVNVDFYRKFGFSVVDDMRLGIDGPTGWSMWRDAD

Solvent-accessible surface area (backbone atoms only — not comparable to full-atom values): 20983 Å² total; per-residue (Å²): 128,86,60,78,61,45,59,69,44,47,46,31,46,23,20,34,46,13,62,44,39,53,77,34,48,54,49,38,59,68,39,68,53,75,95,30,26,40,20,51,41,8,57,52,51,31,55,54,49,53,55,36,37,76,71,66,39,54,44,69,39,75,61,92,58,39,42,28,42,33,30,58,37,60,71,78,67,81,75,77,72,83,90,47,36,45,38,70,69,40,40,42,26,45,55,51,35,66,69,54,31,51,48,50,52,52,34,51,53,52,54,68,62,42,54,83,89,64,87,28,34,29,52,78,46,76,42,41,28,71,92,56,59,92,69,52,60,67,57,56,51,50,49,54,52,51,50,49,23,41,74,66,60,25,27,40,36,39,71,45,46,44,71,69,53,53,59,55,43,39,76,73,60,32,42,78,69,37,70,46,65,31,65,95,84,40,44,54,35,36,20,33,40,25,76,47,108,129,84,62,79,62,45,58,70,44,46,47,30,45,23,19,33,47,13,62,45,38,53,78,34,47,53,48,37,60,68,40,68,53,74,93,30,27,41,20,49,42,8,56,50,51,31,56,53,48,54,55,35,36,75,72,66,39,56,44,68,40,76,62,91,59,40,40,28,41,32,29,58,38,61,69,76,67,82,76,76,71,82,91,46,36,44,38,70,70,40,41,42,26,46,57,53,34,65,68,53,32,50,50,50,53,52,34,52,53,52,54,68,64,41,55,82,91,64,88,28,34,28,52,77,45,77,41,42,28,73,93,54,59,93,69,52,60,66,57,55,50,48,50,53,53,51,49,50,23,41,75,66,59,24,27,40,35,39,70,45,48,45,70,69,54,53,59,54,42,40,76,72,60,32,43,79,67,36,70,45,64,30,65,95,83,41,44,53,34,36,21,31,39,25,78,45,110

Organism: NCBI:txid1891644

Radius of gyration: 23.08 Å; Cα contacts (8 Å, |Δi|>4): 694; chains: 2; bounding box: 44×68×52 Å

Nearest PDB structures (foldseek):
  7k09-assembly1_A  TM=7.745E-01  e=8.403E-13  Streptomyces alboniger
  2jdd-assembly1_A  TM=7.789E-01  e=3.315E-04  Bacillus licheniformis
  2g3a-assembly1_A-2  TM=7.056E-01  e=1.951E-04  Agrobacterium fabrum str. C58
  4m85-assembly4_D  TM=6.149E-01  e=5.975E-04  Staphylococcus aureus subsp. aureus Mu50
  2g0b-assembly11_D  TM=5.049E-01  e=5.311E-04  uncultured bacterium